Protein AF-A0A8J4WQC8-F1 (afdb_monomer_lite)

Secondary structure (DSSP, 8-state):
--GGGT------TTHHHHHHHHHHHHHHHHHSS-EEEEEEEEETTS-SS-TT------S-HHHHHHHHHHHHTSSEEEEEHHHHHHH--------SS--PPPEEEEE-TT----TTSHHHHS-SS-EEEEE-TTS-HHHHHHHHTTTEEEEE--SSSS--HHHHHHHHHTTT--EEEE--THHHHHHHHHTT--SEEEEEEESS-HHHHHHHHTTTTT--TTHHHHHHHHHHTT--EEEE--TTTT--EEEEEEGGG--HHHHHHIIIIIBS--EEEEEHHHHHHTT--BSSSS---TT---BBPPEEETT-SSS-SHHHHHHHHHHHH-TT--GGGEEEEEEEEEEEEPTTGGGT--SHHHHHHHHHHHTTS-SBEEEEEBB-TTSSBPPHHHHHHHHHHTT--EEEHHHHHHHHHHHS--EEEEEEEEEEETTEEEEEEEEEETTT---EEEEEES---TTSEEEEEEEEP-IIIIIS--TTSSHHHHHHHHHHHHHHHS-EEEEEE--GGGGT-HHHHHHHHHHHHTT--HHHHHHHTT--S-----HHHHHHHHHTT--EEEEE-S-THHHHHHHTTT-EEEEEE-------TTTHHHHHTTTHHHHHHHHHHHHHHHHTT--GGG------SSGGGHHHHHHHHHHTS--S-EEEEEEEE--SSTHHHHHHHHHHHHHHHHHHHH-S-EEEEEEEESSHHHHHHHHSSSS--HHHHHHHHHHHHHHHHHHH-

Radius of gyration: 32.87 Å; chains: 1; bounding box: 68×92×93 Å

Organism: NCBI:txid1284355

pLDDT: mean 83.08, std 16.14, range [28.09, 98.69]

InterPro domains:
  IPR000422 3,4-dihydroxy-2-butanone 4-phosphate synthase, RibB [MF_00180] (219-420)
  IPR000422 3,4-dihydroxy-2-butanone 4-phosphate synthase, RibB [PF00926] (225-415)
  IPR000422 3,4-dihydroxy-2-butanone 4-phosphate synthase, RibB [TIGR00506] (225-416)
  IPR000926 GTP cyclohydrolase II, RibA [MF_00179] (421-616)
  IPR000926 GTP cyclohydrolase II, RibA [TIGR00505] (429-614)
  IPR000926 GTP cyclohydrolase II, RibA [cd00641] (422-614)
  IPR002180 Lumazine/riboflavin synthase [PF00885] (612-733)
  IPR002734 Bacterial bifunctional deaminase-reductase, C-terminal [PF01872] (34-193)
  IPR004794 Riboflavin biosynthesis protein RibD [TIGR00326] (1-193)
  IPR011549 Riboflavin-specific deaminase, C-terminal [TIGR00227] (33-195)
  IPR016299 Riboflavin biosynthesis protein RibBA [MF_01283] (220-612)
  IPR017945 DHBP synthase RibB-like alpha/beta domain superfamily [SSF55821] (220-419)
  IPR024072 Dihydrofolate reductase-like domain superfamily [G3DSA:3.40.430.10] (23-212)
  IPR024072 Dihydrofolate reductase-like domain superfamily [SSF53597] (31-194)
  IPR032677 GTP cyclohydrolase II [PF00925] (425-589)
  IPR034964 Lumazine synthase [MF_00178] (591-736)
  IPR034964 Lumazine synthase [TIGR00114] (612-732)
  IPR034964 Lumazine synthase [cd09209] (613-730)
  IPR036144 GTP cyclohydrolase II superfamily [G3DSA:3.40.50.10990] (423-593)
  IPR036144 GTP cyclohydrolase II superfamily [SSF142695] (421-593)

Structure (mmCIF, N/CA/C/O backbone):
data_AF-A0A8J4WQC8-F1
#
_entry.id   AF-A0A8J4WQC8-F1
#
loop_
_atom_site.group_PDB
_atom_site.id
_atom_site.type_symbol
_atom_site.label_atom_id
_atom_site.label_alt_id
_atom_site.label_comp_id
_atom_site.label_asym_id
_atom_site.label_entity_id
_atom_site.label_seq_id
_atom_site.pdbx_PDB_ins_code
_atom_site.Cartn_x
_atom_site.Cartn_y
_atom_site.Cartn_z
_atom_site.occupancy
_atom_site.B_iso_or_equiv
_atom_site.auth_seq_id
_atom_site.auth_comp_id
_atom_site.auth_asym_id
_atom_site.auth_atom_id
_atom_site.pdbx_PDB_model_num
ATOM 1 N N . MET A 1 1 ? -36.197 19.984 -18.677 1.00 69.62 1 MET A N 1
ATOM 2 C CA . MET A 1 1 ? -35.802 20.452 -20.021 1.00 69.62 1 MET A CA 1
ATOM 3 C C . MET A 1 1 ? -35.154 19.348 -20.857 1.00 69.62 1 MET A C 1
ATOM 5 O O . MET A 1 1 ? -35.829 18.855 -21.741 1.00 69.62 1 MET A O 1
ATOM 9 N N . LEU A 1 2 ? -33.931 18.877 -20.563 1.00 80.12 2 LEU A N 1
ATOM 10 C CA . LEU A 1 2 ? -33.253 17.843 -21.381 1.00 80.12 2 LEU A CA 1
ATOM 11 C C . LEU A 1 2 ? -33.967 16.475 -21.380 1.00 80.12 2 LEU A C 1
ATOM 13 O O . LEU A 1 2 ? -34.277 15.945 -22.441 1.00 80.12 2 LEU A O 1
ATOM 17 N N . ARG A 1 3 ? -34.359 15.968 -20.202 1.00 85.38 3 ARG A N 1
ATOM 18 C CA . ARG A 1 3 ? -35.150 14.722 -20.086 1.00 85.38 3 ARG A CA 1
ATOM 19 C C . ARG A 1 3 ? -36.501 14.776 -20.811 1.00 85.38 3 ARG A C 1
ATOM 21 O O . ARG A 1 3 ? -36.996 13.760 -21.273 1.00 85.38 3 ARG A O 1
ATOM 28 N N . GLN A 1 4 ? -37.095 15.965 -20.934 1.00 84.62 4 GLN A N 1
ATOM 29 C CA . GLN A 1 4 ? -38.368 16.159 -21.647 1.00 84.62 4 GLN A CA 1
ATOM 30 C C . GLN A 1 4 ? -38.207 16.106 -23.173 1.00 84.62 4 GLN A C 1
ATOM 32 O O . GLN A 1 4 ? -39.202 15.979 -23.872 1.00 84.62 4 GLN A O 1
ATOM 37 N N . GLN A 1 5 ? -36.976 16.187 -23.682 1.00 90.62 5 GLN A N 1
ATOM 38 C CA . GLN A 1 5 ? -36.645 16.027 -25.100 1.00 90.62 5 GLN A CA 1
ATOM 39 C C . GLN A 1 5 ? -36.151 14.602 -25.417 1.00 90.62 5 GLN A C 1
ATOM 41 O O . GLN A 1 5 ? -35.536 14.383 -26.453 1.00 90.62 5 GLN A O 1
ATOM 46 N N . GLY A 1 6 ? -36.378 13.635 -24.516 1.00 83.69 6 GLY A N 1
ATOM 47 C CA . GLY A 1 6 ? -35.961 12.240 -24.701 1.00 83.69 6 GLY A CA 1
ATOM 48 C C . GLY A 1 6 ? -34.459 11.992 -24.530 1.00 83.69 6 GLY A C 1
ATOM 49 O O . GLY A 1 6 ? -33.991 10.904 -24.841 1.00 83.69 6 GLY A O 1
ATOM 50 N N . ILE A 1 7 ? -33.704 12.979 -24.035 1.00 87.88 7 ILE A N 1
ATOM 51 C CA . ILE A 1 7 ? -32.272 12.835 -23.759 1.00 87.88 7 ILE A CA 1
ATOM 52 C C . ILE A 1 7 ? -32.102 12.190 -22.383 1.00 87.88 7 ILE A C 1
ATOM 54 O O . ILE A 1 7 ? -32.608 12.707 -21.379 1.00 87.88 7 ILE A O 1
ATOM 58 N N . GLU A 1 8 ? -31.378 11.074 -22.335 1.00 82.88 8 GLU A N 1
ATOM 59 C CA . GLU A 1 8 ? -30.966 10.442 -21.086 1.00 82.88 8 GLU A CA 1
ATOM 60 C C . GLU A 1 8 ? -29.977 11.360 -20.355 1.00 82.88 8 GLU A C 1
ATOM 62 O O . GLU A 1 8 ? -28.983 11.811 -20.920 1.00 82.88 8 GLU A O 1
ATOM 67 N N . VAL A 1 9 ? -30.293 11.712 -19.107 1.00 84.94 9 VAL A N 1
ATOM 68 C CA . VAL A 1 9 ? -29.473 12.625 -18.302 1.00 84.94 9 VAL A CA 1
ATOM 69 C C . VAL A 1 9 ? -29.172 11.977 -16.970 1.00 84.94 9 VAL A C 1
ATOM 71 O O . VAL A 1 9 ? -30.062 11.844 -16.118 1.00 84.94 9 VAL A O 1
ATOM 74 N N . GLU A 1 10 ? -27.899 11.672 -16.780 1.00 83.38 10 GLU A N 1
ATOM 75 C CA . GLU A 1 10 ? -27.325 11.328 -15.492 1.00 83.38 10 GLU A CA 1
ATOM 76 C C . GLU A 1 10 ? -27.044 12.608 -14.692 1.00 83.38 10 GLU A C 1
ATOM 78 O O . GLU A 1 10 ? -26.508 13.591 -15.206 1.00 83.38 10 GLU A O 1
ATOM 83 N N . VAL A 1 11 ? -27.464 12.632 -13.426 1.00 81.62 11 VAL A N 1
ATOM 84 C CA . VAL A 1 11 ? -27.278 13.778 -12.525 1.00 81.62 11 VAL A CA 1
ATOM 85 C C . VAL A 1 11 ? -26.510 13.325 -11.295 1.00 81.62 11 VAL A C 1
ATOM 87 O O . VAL A 1 11 ? -26.722 12.223 -10.803 1.00 81.62 11 VAL A O 1
ATOM 90 N N . GLY A 1 12 ? -25.642 14.186 -10.770 1.00 70.88 12 GLY A N 1
ATOM 91 C CA . GLY A 1 12 ? -24.802 13.836 -9.622 1.00 70.88 12 GLY A CA 1
ATOM 92 C C . GLY A 1 12 ? -23.463 13.188 -9.986 1.00 70.88 12 GLY A C 1
ATOM 93 O O . GLY A 1 12 ? -22.725 12.802 -9.082 1.00 70.88 12 GLY A O 1
ATOM 94 N N . VAL A 1 13 ? -23.101 13.147 -11.271 1.00 76.06 13 VAL A N 1
ATOM 95 C CA . VAL A 1 13 ? -21.730 12.843 -11.703 1.00 76.06 13 VAL A CA 1
ATOM 96 C C . VAL A 1 13 ? -20.770 13.817 -11.013 1.00 76.06 13 VAL A C 1
ATOM 98 O O . VAL A 1 13 ? -20.954 15.034 -11.086 1.00 76.06 13 VAL A O 1
ATOM 101 N N . LEU A 1 14 ? -19.777 13.282 -10.295 1.00 74.62 14 LEU A N 1
ATOM 102 C CA . LEU A 1 14 ? -18.810 14.051 -9.499 1.00 74.62 14 LEU A CA 1
ATOM 103 C C . LEU A 1 14 ? -19.452 15.020 -8.483 1.00 74.62 14 LEU A C 1
ATOM 105 O O . LEU A 1 14 ? -18.859 16.051 -8.167 1.00 74.62 14 LEU A O 1
ATOM 109 N N . ARG A 1 15 ? -20.645 14.712 -7.950 1.00 73.25 15 ARG A N 1
ATOM 110 C CA . ARG A 1 15 ? -21.420 15.616 -7.074 1.00 73.25 15 ARG A CA 1
ATOM 111 C C . ARG A 1 15 ? -20.604 16.223 -5.936 1.00 73.25 15 ARG A C 1
ATOM 113 O O . ARG A 1 15 ? -20.645 17.436 -5.750 1.00 73.25 15 ARG A O 1
ATOM 120 N N . GLU A 1 16 ? -19.851 15.404 -5.208 1.00 67.19 16 GLU A N 1
ATOM 121 C CA . GLU A 1 16 ? -19.040 15.866 -4.076 1.00 67.19 16 GLU A CA 1
ATOM 122 C C . GLU A 1 16 ? -17.882 16.763 -4.524 1.00 67.19 16 GLU A C 1
ATOM 124 O O . GLU A 1 16 ? -17.635 17.813 -3.930 1.00 67.19 16 GLU A O 1
ATOM 129 N N . ARG A 1 17 ? -17.224 16.429 -5.640 1.00 69.75 17 ARG A N 1
ATOM 130 C CA . ARG A 1 17 ? -16.170 17.267 -6.229 1.00 69.75 17 ARG A CA 1
ATOM 131 C C . ARG A 1 17 ? -16.733 18.596 -6.731 1.00 69.75 17 ARG A C 1
ATOM 133 O O . ARG A 1 17 ? -16.150 19.643 -6.464 1.00 69.75 17 ARG A O 1
ATOM 140 N N . GLY A 1 18 ? -17.884 18.566 -7.401 1.00 74.00 18 GLY A N 1
ATOM 141 C CA . GLY A 1 18 ? -18.602 19.757 -7.846 1.00 74.00 18 GLY A CA 1
ATOM 142 C C . GLY A 1 18 ? -19.037 20.635 -6.673 1.00 74.00 18 GLY A C 1
ATOM 143 O O . GLY A 1 18 ? -18.875 21.853 -6.733 1.00 74.00 18 GLY A O 1
ATOM 144 N N . ARG A 1 19 ? -19.517 20.035 -5.578 1.00 73.62 19 ARG A N 1
ATOM 145 C CA . ARG A 1 19 ? -19.865 20.753 -4.347 1.00 73.62 19 ARG A CA 1
ATOM 146 C C . ARG A 1 19 ? -18.641 21.425 -3.728 1.00 73.62 19 ARG A C 1
ATOM 148 O O . ARG A 1 19 ? -18.706 22.621 -3.474 1.00 73.62 19 ARG A O 1
ATOM 155 N N . ARG A 1 20 ? -17.526 20.704 -3.561 1.00 68.06 20 ARG A N 1
ATOM 156 C CA . ARG A 1 20 ? -16.271 21.246 -3.004 1.00 68.06 20 ARG A CA 1
ATOM 157 C C . ARG A 1 20 ? -15.674 22.361 -3.862 1.00 68.06 20 ARG A C 1
ATOM 159 O O . ARG A 1 20 ? -15.282 23.395 -3.336 1.00 68.06 20 ARG A O 1
ATOM 166 N N . MET A 1 21 ? -15.645 22.194 -5.187 1.00 74.50 21 MET A N 1
ATOM 167 C CA . MET A 1 21 ? -15.150 23.234 -6.102 1.00 74.50 21 MET A CA 1
ATOM 168 C C . MET A 1 21 ? -15.959 24.530 -6.000 1.00 74.50 21 MET A C 1
ATOM 170 O O . MET A 1 21 ? -15.397 25.616 -6.106 1.00 74.50 21 MET A O 1
ATOM 174 N N . ASN A 1 22 ? -17.268 24.411 -5.775 1.00 80.50 22 ASN A N 1
ATOM 175 C CA . ASN A 1 22 ? -18.167 25.553 -5.689 1.00 80.50 22 ASN A CA 1
ATOM 176 C C . ASN A 1 22 ? -18.419 26.021 -4.253 1.00 80.50 22 ASN A C 1
ATOM 178 O O . ASN A 1 22 ? -19.149 26.983 -4.072 1.00 80.50 22 ASN A O 1
ATOM 182 N N . GLU A 1 23 ? -17.842 25.400 -3.225 1.00 82.25 23 GLU A N 1
ATOM 183 C CA . GLU A 1 23 ? -18.213 25.654 -1.828 1.00 82.25 23 GLU A CA 1
ATOM 184 C C . GLU A 1 23 ? -17.957 27.103 -1.402 1.00 82.25 23 GLU A C 1
ATOM 186 O O . GLU A 1 23 ? -18.832 27.746 -0.822 1.00 82.25 23 GLU A O 1
ATOM 191 N N . LYS A 1 24 ? -16.799 27.654 -1.782 1.00 86.12 24 LYS A N 1
ATOM 192 C CA . LYS A 1 24 ? -16.449 29.060 -1.534 1.00 86.12 24 LYS A CA 1
ATOM 193 C C . LYS A 1 24 ? -17.420 30.012 -2.228 1.00 86.12 24 LYS A C 1
ATOM 195 O O . LYS A 1 24 ? -17.920 30.953 -1.618 1.00 86.12 24 LYS A O 1
ATOM 200 N N . PHE A 1 25 ? -17.713 29.725 -3.496 1.00 87.12 25 PHE A N 1
ATOM 201 C CA . PHE A 1 25 ? -18.638 30.507 -4.310 1.00 87.12 25 PHE A CA 1
ATOM 202 C C . PHE A 1 25 ? -20.068 30.442 -3.762 1.00 87.12 25 PHE A C 1
ATOM 204 O O . PHE A 1 25 ? -20.710 31.473 -3.600 1.00 87.12 25 PHE A O 1
ATOM 211 N N . ILE A 1 26 ? -20.549 29.246 -3.417 1.00 84.75 26 ILE A N 1
ATOM 212 C CA . ILE A 1 26 ? -21.877 29.013 -2.847 1.00 84.75 26 ILE A CA 1
ATOM 213 C C . ILE A 1 26 ? -21.989 29.719 -1.500 1.00 84.75 26 ILE A C 1
ATOM 215 O O . ILE A 1 26 ? -22.970 30.420 -1.275 1.00 84.75 26 ILE A O 1
ATOM 2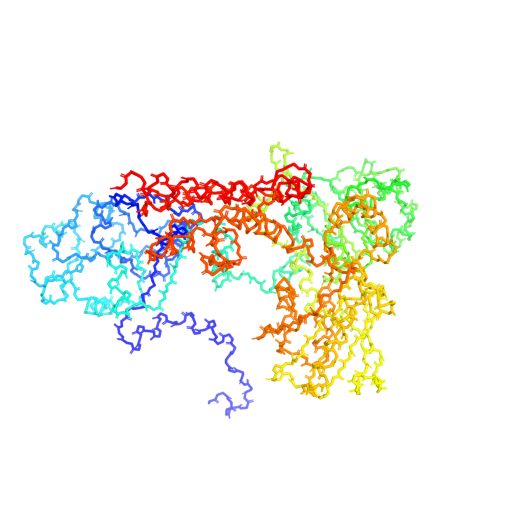19 N N . LYS A 1 27 ? -20.993 29.590 -0.615 1.00 85.25 27 LYS A N 1
ATOM 220 C CA . LYS A 1 27 ? -20.978 30.297 0.671 1.00 85.25 27 LYS A CA 1
ATOM 221 C C . LYS A 1 27 ? -21.109 31.804 0.462 1.00 85.25 27 LYS A C 1
ATOM 223 O O . LYS A 1 27 ? -22.016 32.413 1.021 1.00 85.25 27 LYS A O 1
ATOM 228 N N . TYR A 1 28 ? -20.267 32.375 -0.394 1.00 90.50 28 TYR A N 1
ATOM 229 C CA . TYR A 1 28 ? -20.286 33.803 -0.680 1.00 90.50 28 TYR A CA 1
ATOM 230 C C . TYR A 1 28 ? -21.614 34.264 -1.291 1.00 90.50 28 TYR A C 1
ATOM 232 O O . TYR A 1 28 ? -22.237 35.181 -0.764 1.00 90.50 28 TYR A O 1
ATOM 240 N N . ILE A 1 29 ? -22.109 33.600 -2.340 1.00 90.69 29 ILE A N 1
ATOM 241 C CA . ILE A 1 29 ? -23.330 34.036 -3.032 1.00 90.69 29 ILE A CA 1
ATOM 242 C C . ILE A 1 29 ? -24.597 33.845 -2.186 1.00 90.69 29 ILE A C 1
ATOM 244 O O . ILE A 1 29 ? -25.582 34.548 -2.389 1.00 90.69 29 ILE A O 1
ATOM 248 N N . THR A 1 30 ? -24.589 32.899 -1.238 1.00 84.94 30 THR A N 1
ATOM 249 C CA . THR A 1 30 ? -25.749 32.625 -0.373 1.00 84.94 30 THR A CA 1
ATOM 250 C C . THR A 1 30 ? -25.768 33.464 0.897 1.00 84.94 30 THR A C 1
ATOM 252 O O . THR A 1 30 ? -26.855 33.765 1.384 1.00 84.94 30 THR A O 1
ATOM 255 N N . THR A 1 31 ? -24.609 33.842 1.449 1.00 87.62 31 THR A N 1
ATOM 256 C CA . THR A 1 31 ? -24.551 34.568 2.730 1.00 87.62 31 THR A CA 1
ATOM 257 C C . THR A 1 31 ? -23.960 35.969 2.638 1.00 87.62 31 THR A C 1
ATOM 259 O O . THR A 1 31 ? -24.003 36.687 3.629 1.00 87.62 31 THR A O 1
ATOM 262 N N . GLY A 1 32 ? -23.361 36.353 1.507 1.00 88.62 32 GLY A N 1
ATOM 263 C CA . GLY A 1 32 ? -22.600 37.600 1.370 1.00 88.62 32 GLY A CA 1
ATOM 264 C C . GLY A 1 32 ? -21.317 37.642 2.209 1.00 88.62 32 GLY A C 1
ATOM 265 O O . GLY A 1 32 ? -20.717 38.700 2.350 1.00 88.62 32 GLY A O 1
ATOM 266 N N . LEU A 1 33 ? -20.892 36.507 2.780 1.00 92.00 33 LEU A N 1
ATOM 267 C CA . LEU A 1 33 ? -19.713 36.410 3.645 1.00 92.00 33 LEU A CA 1
ATOM 268 C C . LEU A 1 33 ? -18.635 35.559 2.966 1.00 92.00 33 LEU A C 1
ATOM 270 O O . LEU A 1 33 ? -18.979 34.541 2.357 1.00 92.00 33 LEU A O 1
ATOM 274 N N . PRO A 1 34 ? -17.344 35.903 3.108 1.00 93.81 34 PRO A N 1
ATOM 275 C CA . PRO A 1 34 ? -16.259 35.063 2.630 1.00 93.81 34 PRO A CA 1
ATOM 276 C C . PRO A 1 34 ? -16.287 33.673 3.266 1.00 93.81 34 PRO A C 1
ATOM 278 O O . PRO A 1 34 ? -16.579 33.501 4.452 1.00 93.81 34 PRO A O 1
ATOM 281 N N . PHE A 1 35 ? -15.884 32.677 2.487 1.00 92.62 35 PHE A N 1
ATOM 282 C CA . PHE A 1 35 ? -15.505 31.378 3.021 1.00 92.62 35 PHE A CA 1
ATOM 283 C C . PHE A 1 35 ? -14.153 31.477 3.734 1.00 92.62 35 PHE A C 1
ATOM 285 O O . PHE A 1 35 ? -13.157 31.879 3.126 1.00 92.62 35 PHE A O 1
ATOM 292 N N . VAL A 1 36 ? -14.113 31.106 5.014 1.00 92.62 36 VAL A N 1
ATOM 293 C CA . VAL A 1 36 ? -12.914 31.204 5.856 1.00 92.62 36 VAL A CA 1
ATOM 294 C C . VAL A 1 36 ? -12.263 29.833 5.998 1.00 92.62 36 VAL A C 1
ATOM 296 O O . VAL A 1 36 ? -12.838 28.939 6.619 1.00 92.62 36 VAL A O 1
ATOM 299 N N . THR A 1 37 ? -11.049 29.693 5.472 1.00 90.88 37 THR A N 1
ATOM 300 C CA . THR A 1 37 ? -10.204 28.513 5.690 1.00 90.88 37 THR A CA 1
ATOM 301 C C . THR A 1 37 ? -9.199 28.829 6.786 1.00 90.88 37 THR A C 1
ATOM 303 O O . THR A 1 37 ? -8.321 29.668 6.592 1.00 90.88 37 THR A O 1
ATOM 306 N N . LEU A 1 38 ? -9.306 28.171 7.936 1.00 87.44 38 LEU A N 1
ATOM 307 C CA . LEU A 1 38 ? -8.339 28.300 9.022 1.00 87.44 38 LEU A CA 1
ATOM 308 C C . LEU A 1 38 ? -7.118 27.424 8.748 1.00 87.44 38 LEU A C 1
ATOM 310 O O . LEU A 1 38 ? -7.257 26.210 8.659 1.00 87.44 38 LEU A O 1
ATOM 314 N N . LYS A 1 39 ? -5.923 28.018 8.673 1.00 87.19 39 LYS A N 1
ATOM 315 C CA . LYS A 1 39 ? -4.656 27.282 8.672 1.00 87.19 39 LYS A CA 1
ATOM 316 C C . LYS A 1 39 ? -3.950 27.481 10.004 1.00 87.19 39 LYS A C 1
ATOM 318 O O . LYS A 1 39 ? -3.606 28.598 10.382 1.00 87.19 39 LYS A O 1
ATOM 323 N N . THR A 1 40 ? -3.647 26.382 10.679 1.00 80.75 40 THR A N 1
ATOM 324 C CA . THR A 1 40 ? -2.831 26.382 11.897 1.00 80.75 40 THR A CA 1
ATOM 325 C C . THR A 1 40 ? -1.685 25.385 11.765 1.00 80.75 40 THR A C 1
ATOM 327 O O . THR A 1 40 ? -1.774 24.433 10.995 1.00 80.75 40 THR A O 1
ATOM 330 N N . ALA A 1 41 ? -0.568 25.658 12.435 1.00 74.25 41 ALA A N 1
ATOM 331 C CA . ALA A 1 41 ? 0.513 24.697 12.598 1.00 74.25 41 ALA A CA 1
ATOM 332 C C . ALA A 1 41 ? 0.725 24.473 14.091 1.00 74.25 41 ALA A C 1
ATOM 334 O O . ALA A 1 41 ? 0.877 25.451 14.823 1.00 74.25 41 ALA A O 1
ATOM 335 N N . SER A 1 42 ? 0.719 23.220 14.535 1.00 72.19 42 SER A N 1
ATOM 336 C CA . SER A 1 42 ? 0.877 22.871 15.947 1.00 72.19 42 SER A CA 1
ATOM 337 C C . SER A 1 42 ? 1.932 21.793 16.145 1.00 72.19 42 SER A C 1
ATOM 339 O O . SER A 1 42 ? 2.110 20.930 15.297 1.00 72.19 42 SER A O 1
ATOM 341 N N . THR A 1 43 ? 2.624 21.803 17.274 1.00 63.81 43 THR A N 1
ATOM 342 C CA . THR A 1 43 ? 3.386 20.654 17.776 1.00 63.81 43 THR A CA 1
ATOM 343 C C . THR A 1 43 ? 2.455 19.478 18.094 1.00 63.81 43 THR A C 1
ATOM 345 O O . THR A 1 43 ? 1.240 19.658 18.204 1.00 63.81 43 THR A O 1
ATOM 348 N N . LEU A 1 44 ? 3.021 18.280 18.275 1.00 53.19 44 LEU A N 1
ATOM 349 C CA . LEU A 1 44 ? 2.290 17.061 18.663 1.00 53.19 44 LEU A CA 1
ATOM 350 C C . LEU A 1 44 ? 1.419 17.221 19.922 1.00 53.19 44 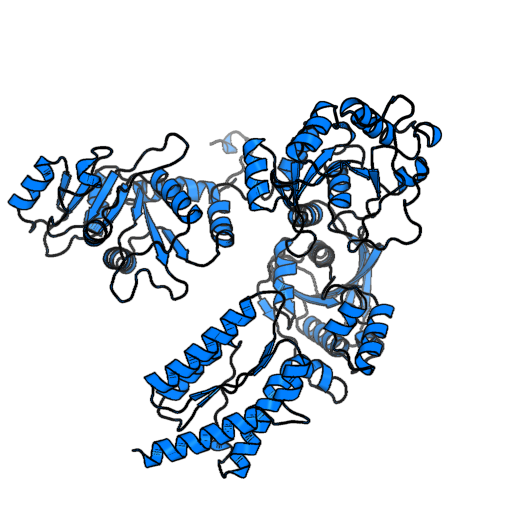LEU A C 1
ATOM 352 O O . LEU A 1 44 ? 0.386 16.576 20.048 1.00 53.19 44 LEU A O 1
ATOM 356 N N . ASP A 1 45 ? 1.799 18.101 20.852 1.00 58.31 45 ASP A N 1
ATOM 357 C CA . ASP A 1 45 ? 1.014 18.439 22.048 1.00 58.31 45 ASP A CA 1
ATOM 358 C C . ASP A 1 45 ? -0.008 19.576 21.812 1.00 58.31 45 ASP A C 1
ATOM 360 O O . ASP A 1 45 ? -0.514 20.191 22.759 1.00 58.31 45 ASP A O 1
ATOM 364 N N . GLY A 1 46 ? -0.312 19.876 20.545 1.00 60.06 46 GLY A N 1
ATOM 365 C CA . GLY A 1 46 ? -1.322 20.846 20.121 1.00 60.06 46 GLY A CA 1
ATOM 366 C C . GLY A 1 46 ? -0.933 22.308 20.358 1.00 60.06 46 GLY A C 1
ATOM 367 O O . GLY A 1 46 ? -1.813 23.170 20.427 1.00 60.06 46 GLY A O 1
ATOM 368 N N . LYS A 1 47 ? 0.360 22.623 20.531 1.00 69.62 47 LYS A N 1
ATOM 369 C CA . LYS A 1 47 ? 0.830 23.997 20.781 1.00 69.62 47 LYS A CA 1
ATOM 370 C C . LYS A 1 47 ? 1.280 24.668 19.495 1.00 69.62 47 LYS A C 1
ATOM 372 O O . LYS A 1 47 ? 2.015 24.109 18.699 1.00 69.62 47 LYS A O 1
ATOM 377 N N . ILE A 1 48 ? 0.865 25.913 19.311 1.00 66.75 48 ILE A N 1
ATOM 378 C CA . ILE A 1 48 ? 1.173 26.707 18.110 1.00 66.75 48 ILE A CA 1
ATOM 379 C C . ILE A 1 48 ? 2.322 27.708 18.333 1.00 66.75 48 ILE A C 1
ATOM 381 O O . ILE A 1 48 ? 2.716 28.409 17.408 1.00 66.75 48 ILE A O 1
ATOM 385 N N . ALA A 1 49 ? 2.836 27.801 19.565 1.00 64.56 49 ALA A N 1
ATOM 386 C CA . ALA A 1 49 ? 3.938 28.673 19.980 1.00 64.56 49 ALA A CA 1
ATOM 387 C C .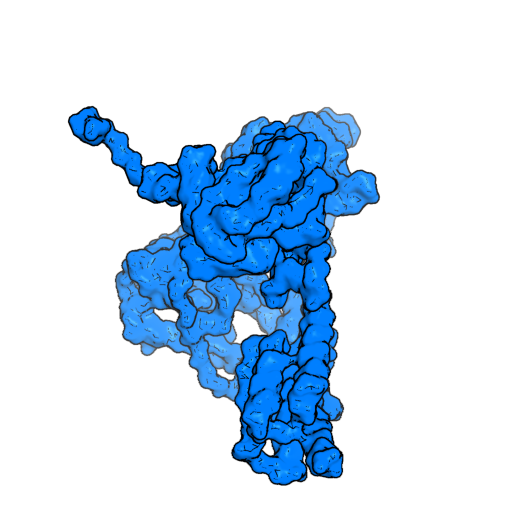 ALA A 1 49 ? 4.654 28.087 21.213 1.00 64.56 49 ALA A C 1
ATOM 389 O O . ALA A 1 49 ? 4.085 27.259 21.933 1.00 64.56 49 ALA A O 1
ATOM 390 N N . THR A 1 50 ? 5.891 28.520 21.480 1.00 61.59 50 THR A N 1
ATOM 391 C CA . THR A 1 50 ? 6.628 28.124 22.694 1.00 61.59 50 THR A CA 1
ATOM 392 C C . THR A 1 50 ? 6.014 28.749 23.955 1.00 61.59 50 THR A C 1
ATOM 394 O O . THR A 1 50 ? 5.245 29.707 23.891 1.00 61.59 50 THR A O 1
ATOM 397 N N . ARG A 1 51 ? 6.400 28.260 25.147 1.00 56.66 51 ARG A N 1
ATOM 398 C CA . ARG A 1 51 ? 5.984 28.861 26.435 1.00 56.66 51 ARG A CA 1
ATOM 399 C C . ARG A 1 51 ? 6.408 30.328 26.599 1.00 56.66 51 ARG A C 1
ATOM 401 O O . ARG A 1 51 ? 5.772 31.037 27.370 1.00 56.66 51 ARG A O 1
ATOM 408 N N . SER A 1 52 ? 7.463 30.764 25.909 1.00 62.25 52 SER A N 1
ATOM 409 C CA . SER A 1 52 ? 7.930 32.157 25.893 1.00 62.25 52 SER A CA 1
ATOM 410 C C . SER A 1 52 ? 7.181 33.040 24.888 1.00 62.25 52 SER A C 1
ATOM 412 O O . SER A 1 52 ? 7.374 34.250 24.903 1.00 62.25 52 SER A O 1
ATOM 414 N N . GLY A 1 53 ? 6.313 32.463 24.046 1.00 55.69 53 GLY A N 1
ATOM 415 C CA . GLY A 1 53 ? 5.601 33.179 22.985 1.00 55.69 53 GLY A CA 1
ATOM 416 C C . GLY A 1 53 ? 6.401 33.343 21.690 1.00 55.69 53 GLY A C 1
ATOM 417 O O . GLY A 1 53 ? 5.906 33.967 20.757 1.00 55.69 53 GLY A O 1
ATOM 418 N N . ASP A 1 54 ? 7.603 32.766 21.606 1.00 57.59 54 ASP A N 1
ATOM 419 C CA . ASP A 1 54 ? 8.432 32.832 20.404 1.00 57.59 54 ASP A CA 1
ATOM 420 C C . ASP A 1 54 ? 7.881 31.905 19.310 1.00 57.59 54 ASP A C 1
ATOM 422 O O . ASP A 1 54 ? 7.609 30.718 19.535 1.00 57.59 54 ASP A O 1
ATOM 426 N N . SER A 1 55 ? 7.767 32.446 18.099 1.00 55.00 55 SER A N 1
ATOM 427 C CA . SER A 1 55 ? 7.425 31.703 16.887 1.00 55.00 55 SER A CA 1
ATOM 428 C C . SER A 1 55 ? 8.706 31.112 16.290 1.00 55.00 55 SER A C 1
ATOM 430 O O . SER A 1 55 ? 9.580 31.828 15.800 1.00 55.00 55 SER A O 1
ATOM 432 N N . LYS A 1 56 ? 8.864 29.787 16.356 1.00 57.75 56 LYS A N 1
ATOM 433 C CA . LYS A 1 56 ? 9.854 29.055 15.550 1.00 57.75 56 LYS A CA 1
ATOM 434 C C . LYS A 1 56 ? 9.115 28.275 14.478 1.00 57.75 56 LYS A C 1
ATOM 436 O O . LYS A 1 56 ? 7.999 27.822 14.709 1.00 57.75 56 LYS A O 1
ATOM 441 N N . TRP A 1 57 ? 9.739 28.088 13.317 1.00 59.16 57 TRP A N 1
ATOM 442 C CA . TRP A 1 57 ? 9.167 27.256 12.262 1.00 59.16 57 TRP A CA 1
ATOM 443 C C . TRP A 1 57 ? 8.968 25.823 12.768 1.00 59.16 57 TRP A C 1
ATOM 445 O O . TRP A 1 57 ? 9.914 25.051 12.856 1.00 59.16 57 TRP A O 1
ATOM 455 N N . ILE A 1 58 ? 7.719 25.491 13.080 1.00 63.88 58 ILE A N 1
ATOM 456 C CA . ILE A 1 58 ? 7.237 24.128 13.346 1.00 63.88 58 ILE A CA 1
ATOM 457 C C . ILE A 1 58 ? 6.761 23.437 12.059 1.00 63.88 58 ILE A C 1
ATOM 459 O O . ILE A 1 58 ? 6.443 22.261 12.055 1.00 63.88 58 ILE A O 1
ATOM 463 N N . SER A 1 59 ? 6.721 24.146 10.931 1.00 65.06 59 SER A N 1
ATOM 464 C CA . SER A 1 59 ? 6.383 23.576 9.622 1.00 65.06 59 SER A CA 1
ATOM 465 C C . SER A 1 59 ? 7.651 23.321 8.802 1.00 65.06 59 SER A C 1
ATOM 467 O O . SER A 1 59 ? 8.467 24.234 8.644 1.00 65.06 59 SER A O 1
ATOM 469 N N . ASN A 1 60 ? 7.799 22.111 8.252 1.00 64.25 60 ASN A N 1
ATOM 470 C CA . ASN A 1 60 ? 8.873 21.753 7.315 1.00 64.25 60 ASN A CA 1
ATOM 471 C C . ASN A 1 60 ? 8.699 22.442 5.941 1.00 64.25 60 ASN A C 1
ATOM 473 O O . ASN A 1 60 ? 7.757 23.203 5.731 1.00 64.25 60 ASN A O 1
ATOM 477 N N . GLU A 1 61 ? 9.630 22.226 5.009 1.00 69.06 61 GLU A N 1
ATOM 478 C CA . GLU A 1 61 ? 9.610 22.879 3.691 1.00 69.06 61 GLU A CA 1
ATOM 479 C C . GLU A 1 61 ? 8.364 22.559 2.868 1.00 69.06 61 GLU A C 1
ATOM 481 O O . GLU A 1 61 ? 7.684 23.484 2.429 1.00 69.06 61 GLU A O 1
ATOM 486 N N . SER A 1 62 ? 7.980 21.287 2.784 1.00 63.75 62 SER A N 1
ATOM 487 C CA . SER A 1 62 ? 6.768 20.851 2.084 1.00 63.75 62 SER A CA 1
ATOM 488 C C . SER A 1 62 ? 5.508 21.515 2.653 1.00 63.75 62 SER A C 1
ATOM 490 O O . SER A 1 62 ? 4.678 22.043 1.915 1.00 63.75 62 SER A O 1
ATOM 492 N N . ALA A 1 63 ? 5.385 21.599 3.982 1.00 67.62 63 ALA A N 1
ATOM 493 C CA . ALA A 1 63 ? 4.294 22.312 4.646 1.00 67.62 63 ALA A CA 1
ATOM 494 C C . ALA A 1 63 ? 4.261 23.812 4.302 1.00 67.62 63 ALA A C 1
ATOM 496 O O . ALA A 1 63 ? 3.187 24.417 4.261 1.00 67.62 63 ALA A O 1
ATOM 497 N N . ARG A 1 64 ? 5.415 24.430 4.032 1.00 74.81 64 ARG A N 1
ATOM 498 C CA . ARG A 1 64 ? 5.488 25.829 3.584 1.00 74.81 64 ARG A CA 1
ATOM 499 C C . ARG A 1 64 ? 5.058 25.981 2.126 1.00 74.81 64 ARG A C 1
ATOM 501 O O . ARG A 1 64 ? 4.340 26.932 1.820 1.00 74.81 64 ARG A O 1
ATOM 508 N N . GLU A 1 65 ? 5.406 25.040 1.251 1.00 72.00 65 GLU A N 1
ATOM 509 C CA . GLU A 1 65 ? 4.910 25.010 -0.135 1.00 72.00 65 GLU A CA 1
ATOM 510 C C . GLU A 1 65 ? 3.380 24.890 -0.188 1.00 72.00 65 GLU A C 1
ATOM 512 O O . GLU A 1 65 ? 2.714 25.613 -0.934 1.00 72.00 65 GLU A O 1
ATOM 517 N N . ILE A 1 66 ? 2.804 24.054 0.682 1.00 72.81 66 ILE A N 1
ATOM 518 C CA . ILE A 1 66 ? 1.351 23.897 0.836 1.00 72.81 66 ILE A CA 1
ATOM 519 C C . ILE A 1 66 ? 0.681 25.220 1.191 1.00 72.81 66 ILE A C 1
ATOM 521 O O . ILE A 1 66 ? -0.340 25.580 0.602 1.00 72.81 66 ILE A O 1
ATOM 525 N N . VAL A 1 67 ? 1.261 25.973 2.128 1.00 80.94 67 VAL A N 1
ATOM 526 C CA . VAL A 1 67 ? 0.740 27.292 2.501 1.00 80.94 67 VAL A CA 1
ATOM 527 C C . VAL A 1 67 ? 0.753 28.234 1.298 1.00 80.94 67 VAL A C 1
ATOM 529 O O . VAL A 1 67 ? -0.237 28.924 1.070 1.00 80.94 67 VAL A O 1
ATOM 532 N N . HIS A 1 68 ? 1.797 28.226 0.465 1.00 83.69 68 HIS A N 1
ATOM 533 C CA . HIS A 1 68 ? 1.814 29.041 -0.754 1.00 83.69 68 HIS A CA 1
ATOM 534 C C . HIS A 1 68 ? 0.726 28.630 -1.761 1.00 83.69 68 HIS A C 1
ATOM 536 O O . HIS A 1 68 ? 0.096 29.503 -2.360 1.00 83.69 68 HIS A O 1
ATOM 542 N N . ALA A 1 69 ? 0.427 27.335 -1.897 1.00 81.19 69 ALA A N 1
ATOM 543 C CA . ALA A 1 69 ? -0.691 26.866 -2.719 1.00 81.19 69 ALA A CA 1
ATOM 544 C C . ALA A 1 69 ? -2.060 27.263 -2.134 1.00 81.19 69 ALA A C 1
ATOM 546 O O . ALA A 1 69 ? -2.975 27.621 -2.877 1.00 81.19 69 ALA A O 1
ATOM 547 N N . LEU A 1 70 ? -2.211 27.240 -0.806 1.00 83.88 70 LEU A N 1
ATOM 548 C CA . LEU A 1 70 ? -3.424 27.705 -0.132 1.00 83.88 70 LEU A CA 1
ATOM 549 C C . LEU A 1 70 ? -3.626 29.209 -0.316 1.00 83.88 70 LEU A C 1
ATOM 551 O O . LEU A 1 70 ? -4.742 29.619 -0.627 1.00 83.88 70 LEU A O 1
ATOM 555 N N . ARG A 1 71 ? -2.570 30.019 -0.194 1.00 88.38 71 ARG A N 1
ATOM 556 C CA . ARG A 1 71 ? -2.618 31.471 -0.440 1.00 88.38 71 ARG A CA 1
ATOM 557 C C . ARG A 1 71 ? -3.097 31.785 -1.852 1.00 88.38 71 ARG A C 1
ATOM 559 O O . ARG A 1 71 ? -3.995 32.599 -2.013 1.00 88.38 71 ARG A O 1
ATOM 566 N N . HIS A 1 72 ? -2.585 31.064 -2.848 1.00 86.00 72 HIS A N 1
ATOM 567 C CA . HIS A 1 72 ? -3.014 31.203 -4.240 1.00 86.00 72 HIS A CA 1
ATOM 568 C C . HIS A 1 72 ? -4.507 30.887 -4.465 1.00 86.00 72 HIS A C 1
ATOM 570 O O . HIS A 1 72 ? -5.134 31.442 -5.361 1.00 86.00 72 HIS A O 1
ATOM 576 N N . ARG A 1 73 ? -5.097 29.995 -3.658 1.00 85.19 73 ARG A N 1
ATOM 577 C CA . ARG A 1 73 ? -6.504 29.562 -3.778 1.00 85.19 73 ARG A CA 1
ATOM 578 C C . ARG A 1 73 ? -7.509 30.474 -3.067 1.00 85.19 73 ARG A C 1
ATOM 580 O O . ARG A 1 73 ? -8.701 30.147 -3.061 1.00 85.19 73 ARG A O 1
ATOM 587 N N . HIS A 1 74 ? -7.058 31.530 -2.400 1.00 90.94 74 HIS A N 1
ATOM 588 C CA . HIS A 1 74 ? -7.919 32.469 -1.680 1.00 90.94 74 HIS A CA 1
ATOM 589 C C . HIS A 1 74 ? -7.729 33.878 -2.231 1.00 90.94 74 HIS A C 1
ATOM 591 O O . HIS A 1 74 ? -6.719 34.173 -2.856 1.00 90.94 74 HIS A O 1
ATOM 597 N N . GLN A 1 75 ? -8.718 34.742 -2.014 1.00 93.25 75 GLN A N 1
ATOM 598 C CA . GLN A 1 75 ? -8.667 36.136 -2.465 1.00 93.25 75 GLN A CA 1
ATOM 599 C C . GLN A 1 75 ? -8.052 37.058 -1.404 1.00 93.25 75 GLN A C 1
ATOM 601 O O . GLN A 1 75 ? -7.483 38.090 -1.753 1.00 93.25 75 GLN A O 1
ATOM 606 N N . GLY A 1 76 ? -8.120 36.670 -0.124 1.00 94.44 76 GLY A N 1
ATOM 607 C CA . GLY A 1 76 ? -7.468 37.367 0.986 1.00 94.44 76 GLY A CA 1
ATOM 608 C C . GLY A 1 76 ? -6.690 36.435 1.922 1.00 94.44 76 GLY A C 1
ATOM 609 O O . GLY A 1 76 ? -7.061 35.274 2.091 1.00 94.44 76 GLY A O 1
ATOM 610 N N . ILE A 1 77 ? -5.638 36.946 2.566 1.00 95.12 77 ILE A N 1
ATOM 611 C CA . ILE A 1 77 ? -4.985 36.317 3.727 1.00 95.12 77 ILE A CA 1
ATOM 612 C C . ILE A 1 77 ? -5.232 37.195 4.942 1.00 95.12 77 ILE A C 1
ATOM 614 O O . ILE A 1 77 ? -4.868 38.368 4.932 1.00 95.12 77 ILE A O 1
ATOM 618 N N . MET A 1 78 ? -5.813 36.625 5.993 1.00 96.19 78 MET A N 1
ATOM 619 C CA . MET A 1 78 ? -6.125 37.329 7.229 1.00 96.19 78 MET A CA 1
ATOM 620 C C . MET A 1 78 ? -5.173 36.932 8.358 1.00 96.19 78 MET A C 1
ATOM 622 O O . MET A 1 78 ? -5.001 35.747 8.643 1.00 96.19 78 MET A O 1
ATOM 626 N N . VAL A 1 79 ? -4.603 37.927 9.039 1.00 95.19 79 VAL A N 1
ATOM 627 C CA . VAL A 1 79 ? -3.753 37.753 10.226 1.00 95.19 79 VAL A CA 1
ATOM 628 C C . VAL A 1 79 ? -4.113 38.751 11.327 1.00 95.19 79 VAL A C 1
ATOM 630 O O . VAL A 1 79 ? -4.700 39.799 11.068 1.00 95.19 79 VAL A O 1
ATOM 633 N N . GLY A 1 80 ? -3.748 38.450 12.573 1.00 94.12 80 GLY A N 1
ATOM 634 C CA . GLY A 1 80 ? -3.810 39.427 13.664 1.00 94.12 80 GLY A CA 1
ATOM 635 C C . GLY A 1 80 ? -2.552 40.295 13.699 1.00 94.12 80 GLY A C 1
ATOM 636 O O . GLY A 1 80 ? -1.468 39.820 13.358 1.00 94.12 80 GLY A O 1
ATOM 637 N N . VAL A 1 81 ? -2.664 41.545 14.159 1.00 93.00 81 VAL A N 1
ATOM 638 C CA . VAL A 1 81 ? -1.507 42.461 14.241 1.00 93.00 81 VAL A CA 1
ATOM 639 C C . VAL A 1 81 ? -0.351 41.926 15.093 1.00 93.00 81 VAL A C 1
ATOM 641 O O . VAL A 1 81 ? 0.804 42.172 14.763 1.00 93.00 81 VAL A O 1
ATOM 644 N N . GLU A 1 82 ? -0.630 41.143 16.139 1.00 89.56 82 GLU A N 1
ATOM 645 C CA . GLU A 1 82 ? 0.418 40.538 16.977 1.00 89.56 82 GLU A CA 1
ATOM 646 C C . GLU A 1 82 ? 1.344 39.629 16.158 1.00 89.56 82 GLU A C 1
ATOM 648 O O . GLU A 1 82 ? 2.559 39.682 16.316 1.00 89.56 82 GLU A O 1
ATOM 653 N N . THR A 1 83 ? 0.789 38.863 15.212 1.00 88.44 83 THR A N 1
ATOM 654 C CA . THR A 1 83 ? 1.574 38.034 14.285 1.00 88.44 83 THR A CA 1
ATOM 655 C C . THR A 1 83 ? 2.454 38.895 13.385 1.00 88.44 83 THR A C 1
ATOM 657 O O . THR A 1 83 ? 3.591 38.534 13.103 1.00 88.44 83 THR A O 1
ATOM 660 N N . VAL A 1 84 ? 1.968 40.061 12.952 1.00 91.31 84 VAL A N 1
ATOM 661 C CA . VAL A 1 84 ? 2.765 40.970 12.117 1.00 91.31 84 VAL A CA 1
ATOM 662 C C . VAL A 1 84 ? 3.918 41.588 12.902 1.00 91.31 84 VAL A C 1
ATOM 664 O O . VAL A 1 84 ? 5.023 41.699 12.376 1.00 91.31 84 VAL A O 1
ATOM 667 N N . ILE A 1 85 ? 3.671 41.968 14.156 1.00 89.94 85 ILE A N 1
ATOM 668 C CA . ILE A 1 85 ? 4.688 42.541 15.044 1.00 89.94 85 ILE A CA 1
ATOM 669 C C . ILE A 1 85 ? 5.754 41.496 15.393 1.00 89.94 85 ILE A C 1
ATOM 671 O O . ILE A 1 85 ? 6.938 41.825 15.378 1.00 89.94 85 ILE A O 1
ATOM 675 N N . ALA A 1 86 ? 5.346 40.256 15.675 1.00 83.88 86 ALA A N 1
ATOM 676 C CA . ALA A 1 86 ? 6.257 39.177 16.044 1.00 83.88 86 ALA A CA 1
ATOM 677 C C . ALA A 1 86 ? 7.075 38.653 14.850 1.00 83.88 86 ALA A C 1
ATOM 679 O O . ALA A 1 86 ? 8.298 38.560 14.936 1.00 83.88 86 ALA A O 1
ATOM 680 N N . ASP A 1 87 ? 6.414 38.360 13.725 1.00 83.00 87 ASP A N 1
ATOM 681 C CA . ASP A 1 87 ? 7.009 37.552 12.650 1.00 83.00 87 ASP A CA 1
ATOM 682 C C . ASP A 1 87 ? 7.365 38.362 11.392 1.00 83.00 87 ASP A C 1
ATOM 684 O O . ASP A 1 87 ? 8.058 37.862 10.503 1.00 83.00 87 ASP A O 1
ATOM 688 N N . ASN A 1 88 ? 6.889 39.611 11.289 1.00 90.12 88 ASN A N 1
ATOM 689 C CA . ASN A 1 88 ? 7.063 40.505 10.137 1.00 90.12 88 ASN A CA 1
ATOM 690 C C . ASN A 1 88 ? 6.920 39.796 8.763 1.00 90.12 88 ASN A C 1
ATOM 692 O O . ASN A 1 88 ? 7.856 39.814 7.949 1.00 90.12 88 ASN A O 1
ATOM 696 N N . PRO A 1 89 ? 5.778 39.128 8.495 1.00 89.81 89 PRO A N 1
ATOM 697 C CA . PRO A 1 89 ? 5.612 38.297 7.312 1.00 89.81 89 PRO A CA 1
ATOM 698 C C . PRO A 1 89 ? 5.343 39.124 6.046 1.00 89.81 89 PRO A C 1
ATOM 700 O O . PRO A 1 89 ? 4.817 40.232 6.094 1.00 89.81 89 PRO A O 1
ATOM 703 N N . GLU A 1 90 ? 5.654 38.544 4.884 1.00 89.00 90 GLU A N 1
ATOM 704 C CA . GLU A 1 90 ? 5.322 39.126 3.569 1.00 89.00 90 GLU A CA 1
ATOM 705 C C . GLU A 1 90 ? 3.909 38.764 3.097 1.00 89.00 90 GLU A C 1
ATOM 707 O O . GLU A 1 90 ? 3.329 39.495 2.305 1.00 89.00 90 GLU A O 1
ATOM 712 N N . LEU A 1 91 ? 3.354 37.635 3.558 1.00 89.25 91 LEU A N 1
ATOM 713 C CA . LEU A 1 91 ? 2.022 37.137 3.175 1.00 89.25 91 LEU A CA 1
ATOM 714 C C . LEU A 1 91 ? 1.774 37.135 1.652 1.00 89.25 91 LEU A C 1
ATOM 716 O O . LEU A 1 91 ? 0.733 37.571 1.176 1.00 89.25 91 LEU A O 1
ATOM 720 N N . THR A 1 92 ? 2.747 36.640 0.886 1.00 87.31 92 THR A N 1
ATOM 721 C CA . THR A 1 92 ? 2.664 36.471 -0.574 1.00 87.31 92 THR A CA 1
ATOM 722 C C . THR A 1 92 ? 2.659 35.001 -0.986 1.00 87.31 92 THR A C 1
ATOM 724 O O . THR A 1 92 ? 3.022 34.091 -0.220 1.00 87.31 92 THR A O 1
ATOM 727 N N . THR A 1 93 ? 2.247 34.774 -2.229 1.00 84.06 93 THR A N 1
ATOM 728 C CA . THR A 1 93 ? 2.378 33.501 -2.938 1.00 84.06 93 THR A CA 1
ATOM 729 C C . THR A 1 93 ? 3.784 33.413 -3.544 1.00 84.06 93 THR A C 1
ATOM 731 O O . THR A 1 93 ? 4.203 34.322 -4.252 1.00 84.06 93 THR A O 1
ATOM 734 N N . ARG A 1 94 ? 4.523 32.326 -3.274 1.00 78.94 94 ARG A N 1
ATOM 735 C CA . ARG A 1 94 ? 5.875 32.070 -3.809 1.00 78.94 94 ARG A CA 1
ATOM 736 C C . ARG A 1 94 ? 5.906 30.714 -4.515 1.00 78.94 94 ARG A C 1
ATOM 738 O O . ARG A 1 94 ? 6.580 29.789 -4.077 1.00 78.94 94 ARG A O 1
ATOM 745 N N . LEU A 1 95 ? 5.068 30.571 -5.538 1.00 69.44 95 LEU A N 1
ATOM 746 C CA . LEU A 1 95 ? 4.973 29.349 -6.337 1.00 69.44 95 LEU A CA 1
ATOM 747 C C . LEU A 1 95 ? 5.939 29.424 -7.526 1.00 69.44 95 LEU A C 1
ATOM 749 O O . LEU A 1 95 ? 6.231 30.509 -8.017 1.00 69.44 95 LEU A O 1
ATOM 753 N N . GLN A 1 96 ? 6.412 28.268 -8.002 1.00 55.34 96 GLN A N 1
ATOM 754 C CA . GLN A 1 96 ? 7.280 28.166 -9.189 1.00 55.34 96 GLN A CA 1
ATOM 755 C C . GLN A 1 96 ? 6.555 28.506 -10.510 1.00 55.34 96 GLN A C 1
ATOM 757 O O . GLN A 1 96 ? 7.196 28.667 -11.543 1.00 55.34 96 GLN A O 1
ATOM 762 N N . VAL A 1 97 ? 5.225 28.629 -10.475 1.00 53.25 97 VAL A N 1
ATOM 763 C CA . VAL A 1 97 ? 4.353 29.062 -11.581 1.00 53.25 97 VAL A CA 1
ATOM 764 C C . VAL A 1 97 ? 3.784 30.442 -11.239 1.00 53.25 97 VAL A C 1
ATOM 766 O O . VAL A 1 97 ? 3.613 30.728 -10.053 1.00 53.25 97 VAL A O 1
ATOM 769 N N . GLU A 1 98 ? 3.459 31.275 -12.238 1.00 56.34 98 GLU A N 1
ATOM 770 C CA . GLU A 1 98 ? 2.814 32.582 -12.018 1.00 56.34 98 GLU A CA 1
ATOM 771 C C . GLU A 1 98 ? 1.579 32.430 -11.111 1.00 56.34 98 GLU A C 1
ATOM 773 O O . GLU A 1 98 ? 0.546 31.885 -11.499 1.00 56.34 98 GLU A O 1
ATOM 778 N N . GLY A 1 99 ? 1.711 32.868 -9.858 1.00 61.34 99 GLY A N 1
ATOM 779 C CA . GLY A 1 99 ? 0.686 32.747 -8.832 1.00 61.34 99 GLY A CA 1
ATOM 780 C C . GLY A 1 99 ? 0.202 34.121 -8.400 1.00 61.34 99 GLY A C 1
ATOM 781 O O . GLY A 1 99 ? 1.001 34.992 -8.066 1.00 61.34 99 GLY A O 1
ATOM 782 N N . ILE A 1 100 ? -1.116 34.310 -8.351 1.00 75.25 100 ILE A N 1
ATOM 783 C CA . ILE A 1 100 ? -1.712 35.540 -7.820 1.00 75.25 100 ILE A CA 1
ATOM 784 C C . ILE A 1 100 ? -1.479 35.580 -6.303 1.00 75.25 100 ILE A C 1
ATOM 786 O O . ILE A 1 100 ? -1.753 34.603 -5.595 1.00 75.25 100 ILE A O 1
ATOM 790 N N . SER A 1 101 ? -0.937 36.695 -5.811 1.00 85.62 101 SER A N 1
ATOM 791 C CA . SER A 1 101 ? -0.860 36.966 -4.376 1.00 85.62 101 SER A CA 1
ATOM 792 C C . SER A 1 101 ? -2.174 37.612 -3.911 1.00 85.62 101 SER A C 1
ATOM 794 O O . SER A 1 101 ? -2.628 38.568 -4.539 1.00 85.62 101 SER A O 1
ATOM 796 N N . PRO A 1 102 ? -2.809 37.089 -2.853 1.00 90.75 102 PRO A N 1
ATOM 797 C CA . PRO A 1 102 ? -4.074 37.613 -2.340 1.00 90.75 102 PRO A CA 1
ATOM 798 C C . PRO A 1 102 ? -3.903 38.938 -1.587 1.00 90.75 102 PRO A C 1
ATOM 800 O O . PRO A 1 102 ? -2.802 39.293 -1.162 1.00 90.75 102 PRO A O 1
ATOM 803 N N . VAL A 1 103 ? -5.017 39.640 -1.369 1.00 94.56 103 VAL A N 1
ATOM 804 C CA . VAL A 1 103 ? -5.064 40.851 -0.536 1.00 94.56 103 VAL A CA 1
ATOM 805 C C . VAL A 1 103 ? -4.657 40.510 0.898 1.00 94.56 103 VAL A C 1
ATOM 807 O O . VAL A 1 103 ? -5.105 39.512 1.466 1.00 94.56 103 VAL A O 1
ATOM 810 N N . ARG A 1 104 ? -3.816 41.341 1.511 1.00 95.81 104 ARG A N 1
ATOM 811 C CA . ARG A 1 104 ? -3.364 41.147 2.892 1.00 95.81 104 ARG A CA 1
ATOM 812 C C . ARG A 1 104 ? -4.324 41.851 3.833 1.00 95.81 104 ARG A C 1
ATOM 814 O O . ARG A 1 104 ? -4.572 43.038 3.674 1.00 95.81 104 ARG A O 1
ATOM 821 N N . ILE A 1 105 ? -4.852 41.139 4.816 1.00 97.31 105 ILE A N 1
ATOM 822 C CA . ILE A 1 105 ? -5.872 41.641 5.734 1.00 97.31 105 ILE A CA 1
ATOM 823 C C . ILE A 1 105 ? -5.341 41.506 7.161 1.00 97.31 105 ILE A C 1
ATOM 825 O O . ILE A 1 105 ? -5.067 40.403 7.634 1.00 97.31 105 ILE A O 1
ATOM 829 N N . VAL A 1 106 ? -5.198 42.623 7.865 1.00 97.00 106 VAL A N 1
ATOM 830 C CA . VAL A 1 106 ? -4.702 42.663 9.245 1.00 97.00 106 VAL A CA 1
ATOM 831 C C . VAL A 1 106 ? -5.832 43.074 10.178 1.00 97.00 106 VAL A C 1
ATOM 833 O O . VAL A 1 106 ? -6.433 44.130 10.008 1.00 97.00 106 VAL A O 1
ATOM 836 N N . VAL A 1 107 ? -6.116 42.260 11.191 1.00 97.12 107 VAL A N 1
ATOM 837 C CA . VAL A 1 107 ? -7.069 42.605 12.252 1.00 97.12 107 VAL A CA 1
ATOM 838 C C . VAL A 1 107 ? -6.329 43.355 13.357 1.00 97.12 107 VAL A C 1
ATOM 840 O O . VAL A 1 107 ? -5.472 42.786 14.045 1.00 97.12 107 VAL A O 1
ATOM 843 N N . ASP A 1 108 ? -6.656 44.638 13.520 1.00 96.00 108 ASP A N 1
ATOM 844 C CA . ASP A 1 108 ? -5.980 45.547 14.442 1.00 96.00 108 ASP A CA 1
ATOM 845 C C . ASP A 1 108 ? -6.922 46.635 14.973 1.00 96.00 108 ASP A C 1
ATOM 847 O O . ASP A 1 108 ? -7.121 47.686 14.359 1.00 96.00 108 ASP A O 1
ATOM 851 N N . SER A 1 109 ? -7.470 46.427 16.172 1.00 95.00 109 SER A N 1
ATOM 852 C CA . SER A 1 109 ? -8.382 47.403 16.782 1.00 95.00 109 SER A CA 1
ATOM 853 C C . SER A 1 109 ? -7.723 48.733 17.159 1.00 95.00 109 SER A C 1
ATOM 855 O O . SER A 1 109 ? -8.433 49.678 17.476 1.00 95.00 109 SER A O 1
ATOM 857 N N . LYS A 1 110 ? -6.384 48.827 17.153 1.00 94.75 110 LYS A N 1
ATOM 858 C CA . LYS A 1 110 ? -5.646 50.014 17.621 1.00 94.75 110 LYS A CA 1
ATOM 859 C C . LYS A 1 110 ? -4.682 50.603 16.589 1.00 94.75 110 LYS A C 1
ATOM 861 O O . LYS A 1 110 ? -3.937 51.515 16.940 1.00 94.75 110 LYS A O 1
ATOM 866 N N . LEU A 1 111 ? -4.672 50.099 15.353 1.00 96.00 111 LEU A N 1
ATOM 867 C CA . LEU A 1 111 ? -3.814 50.595 14.263 1.00 96.00 111 LEU A CA 1
ATOM 868 C C . LEU A 1 111 ? -2.315 50.637 14.635 1.00 96.00 111 LEU A C 1
ATOM 870 O O . LEU A 1 111 ? -1.594 51.608 14.388 1.00 96.00 111 LEU A O 1
ATOM 874 N N . ARG A 1 112 ? -1.855 49.560 15.271 1.00 95.31 112 ARG A N 1
ATOM 875 C CA . ARG A 1 112 ? -0.481 49.277 15.696 1.00 95.31 112 ARG A CA 1
ATOM 876 C C . ARG A 1 112 ? 0.395 48.668 14.601 1.00 95.31 112 ARG A C 1
ATOM 878 O O . ARG A 1 112 ? 1.594 48.533 14.836 1.00 95.31 112 ARG A O 1
ATOM 885 N N . LEU A 1 113 ? -0.164 48.298 13.444 1.00 95.62 113 LEU A N 1
ATOM 886 C CA . LEU A 1 113 ? 0.596 47.796 12.295 1.00 95.62 113 LEU A CA 1
ATOM 887 C C . LEU A 1 113 ? 1.848 48.665 12.040 1.00 95.62 113 LEU A C 1
ATOM 889 O O . LEU A 1 113 ? 1.722 49.865 11.780 1.00 95.62 113 LEU A O 1
ATOM 893 N N . PRO A 1 114 ? 3.070 48.105 12.102 1.00 95.00 114 PRO A N 1
ATOM 894 C CA . PRO A 1 114 ? 4.263 48.893 11.834 1.00 95.00 114 PRO A CA 1
ATOM 895 C C . PRO A 1 114 ? 4.344 49.279 10.352 1.00 95.00 114 PRO A C 1
ATOM 897 O O . PRO A 1 114 ? 4.439 48.404 9.488 1.00 95.00 114 PRO A O 1
ATOM 900 N N . VAL A 1 115 ? 4.430 50.582 10.051 1.00 92.06 115 VAL A N 1
ATOM 901 C CA . VAL A 1 115 ? 4.718 51.095 8.687 1.00 92.06 115 VAL A CA 1
ATOM 902 C C . VAL A 1 115 ? 6.042 50.553 8.130 1.00 92.06 115 VAL A C 1
ATOM 904 O O . VAL A 1 115 ? 6.274 50.519 6.928 1.00 92.06 115 VAL A O 1
ATOM 907 N N . GLY A 1 116 ? 6.924 50.104 9.029 1.00 90.69 116 GLY A N 1
ATOM 908 C CA . GLY A 1 116 ? 8.200 49.488 8.705 1.00 90.69 116 GLY A CA 1
ATOM 909 C C . GLY A 1 116 ? 8.127 48.029 8.228 1.00 90.69 116 GLY A C 1
ATOM 910 O O . GLY A 1 116 ? 9.160 47.500 7.812 1.00 90.69 116 GLY A O 1
ATOM 911 N N . SER A 1 117 ? 6.962 47.379 8.338 1.00 93.06 117 SER A N 1
ATOM 912 C CA . SER A 1 117 ? 6.788 45.947 8.068 1.00 93.06 117 SER A CA 1
ATOM 913 C C . SER A 1 117 ? 6.938 45.608 6.584 1.00 93.06 117 SER A C 1
ATOM 915 O O . SER A 1 117 ? 6.702 46.443 5.708 1.00 93.06 117 SER A O 1
ATOM 917 N N . LYS A 1 118 ? 7.330 44.364 6.286 1.00 91.12 118 LYS A N 1
ATOM 918 C CA . LYS A 1 118 ? 7.552 43.908 4.906 1.00 91.12 118 LYS A CA 1
ATOM 919 C C . LYS A 1 118 ? 6.303 44.072 4.042 1.00 91.12 118 LYS A C 1
ATOM 921 O O . LYS A 1 118 ? 6.405 44.589 2.936 1.00 91.12 118 LYS A O 1
ATOM 926 N N . MET A 1 119 ? 5.138 43.727 4.592 1.00 90.94 119 MET A N 1
ATOM 927 C CA . MET A 1 119 ? 3.852 43.838 3.898 1.00 90.94 119 MET A CA 1
ATOM 928 C C . MET A 1 119 ? 3.424 45.271 3.560 1.00 90.94 119 MET A C 1
ATOM 930 O O . MET A 1 119 ? 2.658 45.457 2.622 1.00 90.94 119 MET A O 1
ATOM 934 N N . VAL A 1 120 ? 3.902 46.276 4.300 1.00 90.81 120 VAL A N 1
ATOM 935 C CA . VAL A 1 120 ? 3.634 47.687 3.979 1.00 90.81 120 VAL A CA 1
ATOM 936 C C . VAL A 1 120 ? 4.676 48.220 2.994 1.00 90.81 120 VAL A C 1
ATOM 938 O O . VAL A 1 120 ? 4.345 48.981 2.093 1.00 90.81 120 VAL A O 1
ATOM 941 N N . LYS A 1 121 ? 5.942 47.805 3.129 1.00 88.50 121 LYS A N 1
ATOM 942 C CA . LYS A 1 121 ? 7.049 48.338 2.320 1.00 88.50 121 LYS A CA 1
ATOM 943 C C . LYS A 1 121 ? 7.143 47.790 0.903 1.00 88.50 121 LYS A C 1
ATOM 945 O O . LYS A 1 121 ? 7.634 48.502 0.034 1.00 88.50 121 LYS A O 1
ATOM 950 N N . ASP A 1 122 ? 6.791 46.526 0.689 1.00 81.25 122 ASP A N 1
ATOM 951 C CA . ASP A 1 122 ? 7.046 45.878 -0.601 1.00 81.25 122 ASP A CA 1
ATOM 952 C C . ASP A 1 122 ? 6.105 46.357 -1.720 1.00 81.25 122 ASP A C 1
ATOM 954 O O . ASP A 1 122 ? 6.456 46.241 -2.892 1.00 81.25 122 ASP A O 1
ATOM 958 N N . GLY A 1 123 ? 4.939 46.914 -1.366 1.00 77.50 123 GLY A N 1
ATOM 959 C CA . GLY A 1 123 ? 3.935 47.418 -2.306 1.00 77.50 123 GLY A CA 1
ATOM 960 C C . GLY A 1 123 ? 3.403 46.378 -3.300 1.00 77.50 123 GLY A C 1
ATOM 961 O O . GLY A 1 123 ? 2.782 46.761 -4.288 1.00 77.50 123 GLY A O 1
ATOM 962 N N . LEU A 1 124 ? 3.654 45.081 -3.079 1.00 81.44 124 LEU A N 1
ATOM 963 C CA . LEU A 1 124 ? 3.389 44.028 -4.069 1.00 81.44 124 LEU A CA 1
ATOM 964 C C . LEU A 1 124 ? 1.897 43.728 -4.229 1.00 81.44 124 LEU A C 1
ATOM 966 O O . LEU A 1 124 ? 1.445 43.404 -5.325 1.00 81.44 124 LEU A O 1
ATOM 970 N N . VAL A 1 125 ? 1.142 43.807 -3.135 1.00 88.00 125 VAL A N 1
ATOM 971 C CA . VAL A 1 125 ? -0.310 43.595 -3.100 1.00 88.00 125 VAL A CA 1
ATOM 972 C C . VAL A 1 125 ? -0.965 44.534 -2.085 1.00 88.00 125 VAL A C 1
ATOM 974 O O . VAL A 1 125 ? -0.299 44.954 -1.132 1.00 88.00 125 VAL A O 1
ATOM 977 N N . PRO A 1 126 ? -2.265 44.849 -2.243 1.00 93.12 126 PRO A N 1
ATOM 978 C CA . PRO A 1 126 ? -2.980 45.697 -1.297 1.00 93.12 126 PRO A CA 1
ATOM 979 C C . PRO A 1 126 ? -2.930 45.145 0.131 1.00 93.12 126 PRO A C 1
ATOM 981 O O . PRO A 1 126 ? -3.070 43.937 0.350 1.00 93.12 126 PRO A O 1
ATOM 984 N N . THR A 1 127 ? -2.760 46.048 1.098 1.00 96.06 127 THR A N 1
ATOM 985 C CA . THR A 1 127 ? -2.828 45.739 2.531 1.00 96.06 127 THR A CA 1
ATOM 986 C C . THR A 1 127 ? -3.975 46.509 3.161 1.00 96.06 127 THR A C 1
ATOM 988 O O . THR A 1 127 ? -4.020 47.736 3.098 1.00 96.06 127 THR A O 1
ATOM 991 N N . TRP A 1 128 ? -4.902 45.781 3.770 1.00 97.56 128 TRP A N 1
ATOM 992 C CA . TRP A 1 128 ? -6.094 46.295 4.426 1.00 97.56 128 TRP A CA 1
ATOM 993 C C . TRP A 1 128 ? -6.009 46.048 5.928 1.00 97.56 128 TRP A C 1
ATOM 995 O O . TRP A 1 128 ? -5.618 44.964 6.364 1.00 97.56 128 TRP A O 1
ATOM 1005 N N . VAL A 1 129 ? -6.412 47.029 6.728 1.00 97.75 129 VAL A N 1
ATOM 1006 C CA . VAL A 1 129 ? -6.489 46.910 8.185 1.00 97.75 129 VAL A CA 1
ATOM 1007 C C . VAL A 1 129 ? -7.940 47.020 8.625 1.00 97.75 129 VAL A C 1
ATOM 1009 O O . VAL A 1 129 ? -8.584 48.050 8.441 1.00 97.75 129 VAL A O 1
ATOM 1012 N N . LEU A 1 130 ? -8.444 45.952 9.239 1.00 97.81 130 LEU A N 1
ATOM 1013 C CA . LEU A 1 130 ? -9.755 45.929 9.875 1.00 97.81 130 LEU A CA 1
ATOM 1014 C C . LEU A 1 130 ? -9.615 46.485 11.292 1.00 97.81 130 LEU A C 1
ATOM 1016 O O . LEU A 1 130 ? -8.855 45.945 12.101 1.00 97.81 130 LEU A O 1
ATOM 1020 N N . THR A 1 131 ? -10.337 47.563 11.587 1.00 97.56 131 THR A N 1
ATOM 1021 C CA . THR A 1 131 ? -10.233 48.300 12.853 1.00 97.56 131 THR A CA 1
ATOM 1022 C C . THR A 1 131 ? -11.602 48.704 13.402 1.00 97.56 131 THR A C 1
ATOM 1024 O O . THR A 1 131 ? -12.628 48.380 12.807 1.00 97.56 131 THR A O 1
ATOM 1027 N N . THR A 1 132 ? -11.642 49.379 14.550 1.00 96.38 132 THR A N 1
ATOM 1028 C CA . THR A 1 132 ? -12.889 49.850 15.179 1.00 96.38 132 THR A CA 1
ATOM 1029 C C . THR A 1 132 ? -13.110 51.344 14.941 1.00 96.38 132 THR A C 1
ATOM 1031 O O . THR A 1 132 ? -12.192 52.082 14.577 1.00 96.38 132 THR A O 1
ATOM 1034 N N . ASP A 1 133 ? -14.332 51.825 15.160 1.00 92.94 133 ASP A N 1
ATOM 1035 C CA . ASP A 1 133 ? -14.659 53.256 15.053 1.00 92.94 133 ASP A CA 1
ATOM 1036 C C . ASP A 1 133 ? -13.907 54.110 16.092 1.00 92.94 133 ASP A C 1
ATOM 1038 O O . ASP A 1 133 ? -13.676 55.296 15.879 1.00 92.94 133 ASP A O 1
ATOM 1042 N N . GLU A 1 134 ? -13.445 53.488 17.177 1.00 92.38 134 GLU A N 1
ATOM 1043 C CA . GLU A 1 134 ? -12.692 54.124 18.264 1.00 92.38 134 GLU A CA 1
ATOM 1044 C C . GLU A 1 134 ? -11.189 54.264 17.965 1.00 92.38 134 GLU A C 1
ATOM 1046 O O . GLU A 1 134 ? -10.452 54.882 18.736 1.00 92.38 134 GLU A O 1
ATOM 1051 N N . ALA A 1 135 ? -10.704 53.697 16.855 1.00 92.00 135 ALA A N 1
ATOM 1052 C CA . ALA A 1 135 ? -9.298 53.776 16.486 1.00 92.00 135 ALA A CA 1
ATOM 1053 C C . ALA A 1 135 ? -8.875 55.211 16.112 1.00 92.00 135 ALA A C 1
ATOM 1055 O O . ALA A 1 135 ? -9.583 55.902 15.368 1.00 92.00 135 ALA A O 1
ATOM 1056 N N . SER A 1 136 ? -7.695 55.624 16.605 1.00 93.75 136 SER A N 1
ATOM 1057 C CA . SER A 1 136 ? -7.135 56.979 16.451 1.00 93.75 136 SER A CA 1
ATOM 1058 C C . SER A 1 136 ? -7.110 57.424 14.981 1.00 93.75 136 SER A C 1
ATOM 1060 O O . SER A 1 136 ? -6.517 56.725 14.151 1.00 93.75 136 SER A O 1
ATOM 1062 N N . PRO A 1 137 ? -7.709 58.587 14.654 1.00 92.81 137 PRO A N 1
ATOM 1063 C CA . PRO A 1 137 ? -7.619 59.182 13.323 1.00 92.81 137 PRO A CA 1
ATOM 1064 C C . PRO A 1 137 ? -6.171 59.418 12.883 1.00 92.81 137 PRO A C 1
ATOM 1066 O O . PRO A 1 137 ? -5.812 59.079 11.763 1.00 92.81 137 PRO A O 1
ATOM 1069 N N . GLU A 1 138 ? -5.306 59.882 13.786 1.00 94.75 138 GLU A N 1
ATOM 1070 C CA . GLU A 1 138 ? -3.894 60.145 13.487 1.00 94.75 138 GLU A CA 1
ATOM 1071 C C . GLU A 1 138 ? -3.129 58.854 13.147 1.00 94.75 138 GLU A C 1
ATOM 1073 O O . GLU A 1 138 ? -2.238 58.838 12.296 1.00 94.75 138 GLU A O 1
ATOM 1078 N N . ALA A 1 139 ? -3.467 57.741 13.807 1.00 92.06 139 ALA A N 1
ATOM 1079 C CA . ALA A 1 139 ? -2.892 56.436 13.494 1.00 92.06 139 ALA A CA 1
ATOM 1080 C C . ALA A 1 139 ? -3.390 55.882 12.147 1.00 92.06 139 ALA A C 1
ATOM 1082 O O . ALA A 1 139 ? -2.615 55.209 11.463 1.00 92.06 139 ALA A O 1
ATOM 1083 N N . ALA A 1 140 ? -4.641 56.174 11.770 1.00 94.19 140 ALA A N 1
ATOM 1084 C CA . ALA A 1 140 ? -5.206 55.826 10.466 1.00 94.19 140 ALA A CA 1
ATOM 1085 C C . ALA A 1 140 ? -4.522 56.611 9.343 1.00 94.19 140 ALA A C 1
ATOM 1087 O O . ALA A 1 140 ? -3.945 55.990 8.453 1.00 94.19 140 ALA A O 1
ATOM 1088 N N . GLU A 1 141 ? -4.453 57.941 9.460 1.00 94.81 141 GLU A N 1
ATOM 1089 C CA . GLU A 1 141 ? -3.783 58.814 8.486 1.00 94.81 141 GLU A CA 1
ATOM 1090 C C . GLU A 1 141 ? -2.321 58.403 8.270 1.00 94.81 141 GLU A C 1
ATOM 1092 O O . GLU A 1 141 ? -1.825 58.356 7.142 1.00 94.81 141 GLU A O 1
ATOM 1097 N N . ARG A 1 142 ? -1.623 58.027 9.353 1.00 95.06 142 ARG A N 1
ATOM 1098 C CA . ARG A 1 142 ? -0.247 57.525 9.274 1.00 95.06 142 ARG A CA 1
ATOM 1099 C C . ARG A 1 142 ? -0.133 56.257 8.429 1.00 95.06 142 ARG A C 1
ATOM 1101 O O . ARG A 1 142 ? 0.873 56.106 7.751 1.00 95.06 142 ARG A O 1
ATOM 1108 N N . LEU A 1 143 ? -1.078 55.324 8.512 1.00 95.12 143 LEU A N 1
ATOM 1109 C CA . LEU A 1 143 ? -1.047 54.076 7.740 1.00 95.12 143 LEU A CA 1
ATOM 1110 C C . LEU A 1 143 ? -1.482 54.302 6.287 1.00 95.12 143 LEU A C 1
ATOM 1112 O O . LEU A 1 143 ? -0.838 53.792 5.370 1.00 95.12 143 LEU A O 1
ATOM 1116 N N . GLU A 1 144 ? -2.510 55.121 6.075 1.00 95.31 144 GLU A N 1
ATOM 1117 C CA . GLU A 1 144 ? -3.014 55.495 4.748 1.00 95.31 144 GLU A CA 1
ATOM 1118 C C . GLU A 1 144 ? -1.948 56.215 3.914 1.00 95.31 144 GLU A C 1
ATOM 1120 O O . GLU A 1 144 ? -1.813 55.947 2.720 1.00 95.31 144 GLU A O 1
ATOM 1125 N N . ALA A 1 145 ? -1.099 57.033 4.549 1.00 93.31 145 ALA A N 1
ATOM 1126 C CA . ALA A 1 145 ? 0.056 57.662 3.902 1.00 93.31 145 ALA A CA 1
ATOM 1127 C C . ALA A 1 145 ? 1.063 56.655 3.300 1.00 93.31 145 ALA A C 1
ATOM 1129 O O . ALA A 1 145 ? 1.860 57.030 2.441 1.00 93.31 145 ALA A O 1
ATOM 1130 N N . TYR A 1 146 ? 1.025 55.386 3.723 1.00 92.12 146 TYR A N 1
ATOM 1131 C CA . TYR A 1 146 ? 1.844 54.287 3.195 1.00 92.12 146 TYR A CA 1
ATOM 1132 C C . TYR A 1 146 ? 1.033 53.304 2.330 1.00 92.12 146 TYR A C 1
ATOM 1134 O O . TYR A 1 146 ? 1.482 52.188 2.081 1.00 92.12 146 TYR A O 1
ATOM 1142 N N . GLY A 1 147 ? -0.156 53.700 1.862 1.00 91.00 147 GLY A N 1
ATOM 1143 C CA . GLY A 1 147 ? -0.982 52.894 0.958 1.00 91.00 147 GLY A CA 1
ATOM 1144 C C . GLY A 1 147 ? -1.751 51.758 1.637 1.00 91.00 147 GLY A C 1
ATOM 1145 O O . GLY A 1 147 ? -2.222 50.849 0.953 1.00 91.00 147 GLY A O 1
ATOM 1146 N N . VAL A 1 148 ? -1.877 51.789 2.967 1.00 96.12 148 VAL A N 1
ATOM 1147 C CA . VAL A 1 148 ? -2.696 50.835 3.726 1.00 96.12 148 VAL A CA 1
ATOM 1148 C C . VAL A 1 148 ? -4.139 51.326 3.771 1.00 96.12 148 VAL A C 1
ATOM 1150 O O . VAL A 1 148 ? -4.396 52.454 4.178 1.00 96.12 148 VAL A O 1
ATOM 1153 N N . GLU A 1 149 ? -5.093 50.476 3.401 1.00 96.50 149 GLU A N 1
ATOM 1154 C CA . GLU A 1 149 ? -6.515 50.829 3.441 1.00 96.50 149 GLU A CA 1
ATOM 1155 C C . GLU A 1 149 ? -7.130 50.493 4.805 1.00 96.50 149 GLU A C 1
ATOM 1157 O O . GLU A 1 149 ? -7.001 49.367 5.291 1.00 96.50 149 GLU A O 1
ATOM 1162 N N . ILE A 1 150 ? -7.825 51.449 5.423 1.00 97.44 150 ILE A N 1
ATOM 1163 C CA . ILE A 1 150 ? -8.460 51.264 6.731 1.00 97.44 150 ILE A CA 1
ATOM 1164 C C . ILE A 1 150 ? -9.947 50.953 6.559 1.00 97.44 150 ILE A C 1
ATOM 1166 O O . ILE A 1 150 ? -10.702 51.721 5.968 1.00 97.44 150 ILE A O 1
ATOM 1170 N N . ILE A 1 151 ? -10.390 49.832 7.127 1.00 97.44 151 ILE A N 1
ATOM 1171 C CA . ILE A 1 151 ? -11.787 49.395 7.101 1.00 97.44 151 ILE A CA 1
ATOM 1172 C C . ILE A 1 151 ? -12.311 49.378 8.535 1.00 97.44 151 ILE A C 1
ATOM 1174 O O . ILE A 1 151 ? -11.938 48.531 9.353 1.00 97.44 151 ILE A O 1
ATOM 1178 N N . ARG A 1 152 ? -13.197 50.323 8.850 1.00 96.00 152 ARG A N 1
ATOM 1179 C CA . ARG A 1 152 ? -13.829 50.410 10.168 1.00 96.00 152 ARG A CA 1
ATOM 1180 C C . ARG A 1 152 ? -15.009 49.442 10.267 1.00 96.00 152 ARG A C 1
ATOM 1182 O O . ARG A 1 152 ? -15.909 49.446 9.431 1.00 96.00 152 ARG A O 1
ATOM 1189 N N . CYS A 1 153 ? -14.971 48.592 11.287 1.00 95.44 153 CYS A N 1
ATOM 1190 C CA . CYS A 1 153 ? -15.874 47.459 11.485 1.00 95.44 153 CYS A CA 1
ATOM 1191 C C . CYS A 1 153 ? -16.838 47.683 12.662 1.00 95.44 153 CYS A C 1
ATOM 1193 O O . CYS A 1 153 ? -17.279 46.720 13.289 1.00 95.44 153 CYS A O 1
ATOM 1195 N N . GLY A 1 154 ? -17.189 48.940 12.944 1.00 91.19 154 GLY A N 1
ATOM 1196 C CA . GLY A 1 154 ? -18.162 49.313 13.969 1.00 91.19 154 GLY A CA 1
ATOM 1197 C C . GLY A 1 154 ? -17.549 49.739 15.311 1.00 91.19 154 GLY A C 1
ATOM 1198 O O . GLY A 1 154 ? -16.319 49.753 15.469 1.00 91.19 154 GLY A O 1
ATOM 1199 N N . PRO A 1 155 ? -18.405 50.109 16.280 1.00 89.62 155 PRO A N 1
ATOM 1200 C CA . PRO A 1 155 ? -17.988 50.627 17.578 1.00 89.62 155 PRO A CA 1
ATOM 1201 C C . PRO A 1 155 ? -17.477 49.517 18.502 1.00 89.62 155 PRO A C 1
ATOM 1203 O O . PRO A 1 155 ? -17.811 48.343 18.340 1.00 89.62 155 PRO A O 1
ATOM 1206 N N . GLY A 1 156 ? -16.710 49.900 19.522 1.00 87.62 156 GLY A N 1
ATOM 1207 C CA . GLY A 1 156 ? -16.223 49.001 20.558 1.00 87.62 156 GLY A CA 1
ATOM 1208 C C . GLY A 1 156 ? -14.698 48.847 20.596 1.00 87.62 156 GLY A C 1
ATOM 1209 O O . GLY A 1 156 ? -13.974 49.241 19.677 1.00 87.62 156 GLY A O 1
ATOM 1210 N N . PRO A 1 157 ? -14.184 48.205 21.662 1.00 86.38 157 PRO A N 1
ATOM 1211 C CA . PRO A 1 157 ? -12.746 48.104 21.920 1.00 86.38 157 PRO A CA 1
ATOM 1212 C C . PRO A 1 157 ? -12.040 47.000 21.108 1.00 86.38 157 PRO A C 1
ATOM 1214 O O . PRO A 1 157 ? -10.809 46.874 21.150 1.00 86.38 157 PRO A O 1
ATOM 1217 N N . ARG A 1 158 ? -12.800 46.150 20.404 1.00 90.19 158 ARG A N 1
ATOM 1218 C CA . ARG A 1 158 ? -12.311 45.040 19.570 1.00 90.19 158 ARG A CA 1
ATOM 1219 C C . ARG A 1 158 ? -13.062 45.024 18.243 1.00 90.19 158 ARG A C 1
ATOM 1221 O O . ARG A 1 158 ? -14.209 45.443 18.184 1.00 90.19 158 ARG A O 1
ATOM 1228 N N . VAL A 1 159 ? -12.406 44.518 17.201 1.00 93.94 159 VAL A N 1
ATOM 1229 C CA . VAL A 1 159 ? -13.013 44.354 15.874 1.00 93.94 159 VAL A CA 1
ATOM 1230 C C . VAL A 1 159 ? -14.103 43.286 15.948 1.00 93.94 159 VAL A C 1
ATOM 1232 O O . VAL A 1 159 ? -13.817 42.154 16.342 1.00 93.94 159 VAL A O 1
ATOM 1235 N N . ASP A 1 160 ? -15.329 43.635 15.559 1.00 92.81 160 ASP A N 1
ATOM 1236 C CA . ASP A 1 160 ? -16.401 42.663 15.343 1.00 92.81 160 ASP A CA 1
ATOM 1237 C C . ASP A 1 160 ? -16.063 41.821 14.107 1.00 92.81 160 ASP A C 1
ATOM 1239 O O . ASP A 1 160 ? -16.037 42.323 12.982 1.00 92.81 160 ASP A O 1
ATOM 1243 N N . LEU A 1 161 ? -15.773 40.537 14.327 1.00 93.50 161 LEU A N 1
ATOM 1244 C CA . LEU A 1 161 ? -15.327 39.624 13.278 1.00 93.50 161 LEU A CA 1
ATOM 1245 C C . LEU A 1 161 ? -16.425 39.313 12.255 1.00 93.50 161 LEU A C 1
ATOM 1247 O O . LEU A 1 161 ? -16.114 39.123 11.082 1.00 93.50 161 LEU A O 1
ATOM 1251 N N . LEU A 1 162 ? -17.699 39.293 12.653 1.00 92.12 162 LEU A N 1
ATOM 1252 C CA . LEU A 1 162 ? -18.792 39.057 11.713 1.00 92.12 162 LEU A CA 1
ATOM 1253 C C . LEU A 1 162 ? -18.981 40.276 10.805 1.00 92.12 162 LEU A C 1
ATOM 1255 O O . LEU A 1 162 ? -19.078 40.126 9.586 1.00 92.12 162 LEU A O 1
ATOM 1259 N N . ASN A 1 163 ? -18.960 41.480 11.382 1.00 93.62 163 ASN A N 1
ATOM 1260 C CA . ASN A 1 163 ? -19.029 42.715 10.603 1.00 93.62 163 ASN A CA 1
ATOM 1261 C C . ASN A 1 163 ? -17.796 42.883 9.700 1.00 93.62 163 ASN A C 1
ATOM 1263 O O . ASN A 1 163 ? -17.920 43.237 8.532 1.00 93.62 163 ASN A O 1
ATOM 1267 N N . ALA A 1 164 ? -16.608 42.542 10.203 1.00 95.31 164 ALA A N 1
ATOM 1268 C C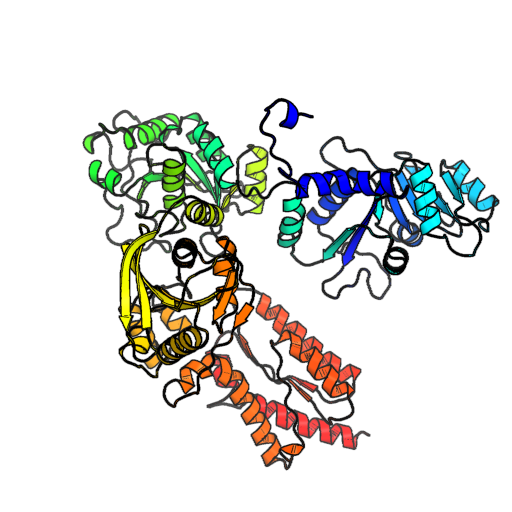A . ALA A 1 164 ? -15.378 42.483 9.420 1.00 95.31 164 ALA A CA 1
ATOM 1269 C C . ALA A 1 164 ? -15.513 41.575 8.186 1.00 95.31 164 ALA A C 1
ATOM 1271 O O . ALA A 1 164 ? -15.184 41.997 7.078 1.00 95.31 164 ALA A O 1
ATOM 1272 N N . LEU A 1 165 ? -16.040 40.355 8.341 1.00 95.81 165 LEU A N 1
ATOM 1273 C CA . LEU A 1 165 ? -16.281 39.453 7.208 1.00 95.81 165 LEU A CA 1
ATOM 1274 C C . LEU A 1 165 ? -17.346 40.005 6.250 1.00 95.81 165 LEU A C 1
ATOM 1276 O O . LEU A 1 165 ? -17.177 39.885 5.040 1.00 95.81 165 LEU A O 1
ATOM 1280 N N . SER A 1 166 ? -18.392 40.660 6.762 1.00 95.12 166 SER A N 1
ATOM 1281 C CA . SER A 1 166 ? -19.395 41.344 5.932 1.00 95.12 166 SER A CA 1
ATOM 1282 C C . SER A 1 166 ? -18.770 42.452 5.084 1.00 95.12 166 SER A C 1
ATOM 1284 O O . SER A 1 166 ? -18.994 42.506 3.878 1.00 95.12 166 SER A O 1
ATOM 1286 N N . LYS A 1 167 ? -17.917 43.293 5.679 1.00 96.00 167 LYS A N 1
ATOM 1287 C CA . LYS A 1 167 ? -17.201 44.372 4.978 1.00 96.00 167 LYS A CA 1
ATOM 1288 C C . LYS A 1 167 ? -16.243 43.848 3.910 1.00 96.00 167 LYS A C 1
ATOM 1290 O O . LYS A 1 167 ? -16.072 44.489 2.877 1.00 96.00 167 LYS A O 1
ATOM 1295 N N . LEU A 1 168 ? -15.629 42.688 4.137 1.00 96.69 168 LEU A N 1
ATOM 1296 C CA . LEU A 1 168 ? -14.823 42.006 3.124 1.00 96.69 168 LEU A CA 1
ATOM 1297 C C . LEU A 1 168 ? -15.690 41.446 1.987 1.00 96.69 168 LEU A C 1
ATOM 1299 O O . LEU A 1 168 ? -15.316 41.574 0.823 1.00 96.69 168 LEU A O 1
ATOM 1303 N N . GLY A 1 169 ? -16.853 40.878 2.310 1.00 94.44 169 GLY A N 1
ATOM 1304 C CA . GLY A 1 169 ? -17.816 40.394 1.322 1.00 94.44 169 GLY A CA 1
ATOM 1305 C C . GLY A 1 169 ? -18.379 41.510 0.436 1.00 94.44 169 GLY A C 1
ATOM 1306 O O . GLY A 1 169 ? -18.415 41.356 -0.779 1.00 94.44 169 GLY A O 1
ATOM 1307 N N . GLU A 1 170 ? -18.708 42.675 1.009 1.00 95.50 170 GLU A N 1
ATOM 1308 C CA . GLU A 1 170 ? -19.100 43.893 0.267 1.00 95.50 170 GLU A CA 1
ATOM 1309 C C . GLU A 1 170 ? -18.030 44.350 -0.742 1.00 95.50 170 GLU A C 1
ATOM 1311 O O . GLU A 1 170 ? -18.335 45.038 -1.713 1.00 95.50 170 GLU A O 1
ATOM 1316 N N . ARG A 1 171 ? -16.775 43.954 -0.514 1.00 94.88 171 ARG A N 1
ATOM 1317 C CA . ARG A 1 171 ? -15.610 44.238 -1.362 1.00 94.88 171 ARG A CA 1
ATOM 1318 C C . ARG A 1 171 ? -15.230 43.060 -2.262 1.00 94.88 171 ARG A C 1
ATOM 1320 O O . ARG A 1 171 ? -14.095 42.984 -2.722 1.00 94.88 171 ARG A O 1
ATOM 1327 N N . GLU A 1 172 ? -16.162 42.135 -2.479 1.00 92.81 172 GLU A N 1
ATOM 1328 C CA . GLU A 1 172 ? -16.028 40.973 -3.366 1.00 92.81 172 GLU A CA 1
ATOM 1329 C C . GLU A 1 172 ? -14.935 39.967 -2.962 1.00 92.81 172 GLU A C 1
ATOM 1331 O O . GLU A 1 172 ? -14.527 39.103 -3.748 1.00 92.81 172 GLU A O 1
ATOM 1336 N N . ILE A 1 173 ? -14.493 40.007 -1.701 1.00 94.69 173 ILE A N 1
ATOM 1337 C CA . ILE A 1 173 ? -13.660 38.952 -1.128 1.00 94.69 173 ILE A CA 1
ATOM 1338 C C . ILE A 1 173 ? -14.583 37.800 -0.728 1.00 94.69 173 ILE A C 1
ATOM 1340 O O . ILE A 1 173 ? -15.183 37.797 0.344 1.00 94.69 173 ILE A O 1
ATOM 1344 N N . GLY A 1 174 ? -14.691 36.801 -1.603 1.00 91.81 174 GLY A N 1
ATOM 1345 C CA . GLY A 1 174 ? -15.493 35.595 -1.391 1.00 91.81 174 GLY A CA 1
ATOM 1346 C C . GLY A 1 174 ? -14.763 34.479 -0.642 1.00 91.81 174 GLY A C 1
ATOM 1347 O O . GLY A 1 174 ? -15.387 33.501 -0.230 1.00 91.81 174 GLY A O 1
ATOM 1348 N N . SER A 1 175 ? -13.449 34.592 -0.429 1.00 94.31 175 SER A N 1
ATOM 1349 C CA . SER A 1 175 ? -12.687 33.603 0.336 1.00 94.31 175 SER A CA 1
ATOM 1350 C C . SER A 1 175 ? -11.437 34.180 0.996 1.00 94.31 175 SER A C 1
ATOM 1352 O O . SER A 1 175 ? -10.681 34.928 0.369 1.00 94.31 175 SER A O 1
ATOM 1354 N N . ILE A 1 176 ? -11.193 33.781 2.247 1.00 94.62 176 ILE A N 1
ATOM 1355 C CA . ILE A 1 176 ? -10.005 34.166 3.011 1.00 94.62 176 ILE A CA 1
ATOM 1356 C C . ILE A 1 176 ? -9.277 32.948 3.580 1.00 94.62 176 ILE A C 1
ATOM 1358 O O . ILE A 1 176 ? -9.899 31.986 4.036 1.00 94.62 176 ILE A O 1
ATOM 1362 N N . LEU A 1 177 ? -7.950 33.009 3.571 1.00 94.06 177 LEU A N 1
ATOM 1363 C CA . LEU A 1 177 ? -7.088 32.113 4.329 1.00 94.06 177 LEU A CA 1
ATOM 1364 C C . LEU A 1 177 ? -6.733 32.789 5.654 1.00 94.06 177 LEU A C 1
ATOM 1366 O O . LEU A 1 177 ? -6.124 33.855 5.662 1.00 94.06 177 LEU A O 1
ATOM 1370 N N . LEU A 1 178 ? -7.112 32.184 6.771 1.00 93.12 178 LEU A N 1
ATOM 1371 C CA . LEU A 1 178 ? -6.814 32.687 8.103 1.00 93.12 178 LEU A CA 1
ATOM 1372 C C . LEU A 1 178 ? -5.501 32.070 8.605 1.00 93.12 178 LEU A C 1
ATOM 1374 O O . LEU A 1 178 ? -5.434 30.875 8.882 1.00 93.12 178 LEU A O 1
ATOM 1378 N N . GLU A 1 179 ? -4.473 32.911 8.726 1.00 89.12 179 GLU A N 1
ATOM 1379 C CA . GLU A 1 179 ? -3.153 32.604 9.303 1.00 89.12 179 GLU A CA 1
ATOM 1380 C C . GLU A 1 179 ? -2.919 33.432 10.588 1.00 89.12 179 GLU A C 1
ATOM 1382 O O . GLU A 1 179 ? -1.792 33.786 10.933 1.00 89.12 179 GLU A O 1
ATOM 1387 N N . GLY A 1 180 ? -3.995 33.826 11.279 1.00 68.31 180 GLY A N 1
ATOM 1388 C CA . GLY A 1 180 ? -3.919 34.680 12.462 1.00 68.31 180 GLY A CA 1
ATOM 1389 C C . GLY A 1 180 ? -3.412 33.908 13.668 1.00 68.31 180 GLY A C 1
ATOM 1390 O O . GLY A 1 180 ? -3.949 32.864 13.975 1.00 68.31 180 GLY A O 1
ATOM 1391 N N . GLY A 1 181 ? -2.396 34.381 14.390 1.00 75.00 181 GLY A N 1
ATOM 1392 C CA . GLY A 1 181 ? -1.912 33.683 15.591 1.00 75.00 181 GLY A CA 1
ATOM 1393 C C . GLY A 1 181 ? -3.015 33.343 16.615 1.00 75.00 181 GLY A C 1
ATOM 1394 O O . GLY A 1 181 ? -4.167 33.762 16.489 1.00 75.00 181 GLY A O 1
ATOM 1395 N N . GLY A 1 182 ? -2.661 32.600 17.669 1.00 78.25 182 GLY A N 1
ATOM 1396 C CA . GLY A 1 182 ? -3.612 31.942 18.584 1.00 78.25 182 GLY A CA 1
ATOM 1397 C C . GLY A 1 182 ? -4.837 32.745 19.027 1.00 78.25 182 GLY A C 1
ATOM 1398 O O . GLY A 1 182 ? -5.929 32.192 19.100 1.00 78.25 182 GLY A O 1
ATOM 1399 N N . THR A 1 183 ? -4.687 34.048 19.265 1.00 84.44 183 THR A N 1
ATOM 1400 C CA . THR A 1 183 ? -5.793 34.942 19.630 1.00 84.44 183 THR A CA 1
ATOM 1401 C C . THR A 1 183 ? -6.855 35.075 18.534 1.00 84.44 183 THR A C 1
ATOM 1403 O O . THR A 1 183 ? -8.040 34.940 18.828 1.00 84.44 183 THR A O 1
ATOM 1406 N N . LEU A 1 184 ? -6.461 35.337 17.281 1.00 88.50 184 LEU A N 1
ATOM 1407 C CA . LEU A 1 184 ? -7.421 35.527 16.187 1.00 88.50 184 LEU A CA 1
ATOM 1408 C C . LEU A 1 184 ? -8.032 34.189 15.752 1.00 88.50 184 LEU A C 1
ATOM 1410 O O . LEU A 1 184 ? -9.240 34.121 15.538 1.00 88.50 184 LEU A O 1
ATOM 1414 N N . ASN A 1 185 ? -7.225 33.123 15.699 1.00 88.12 185 ASN A N 1
ATOM 1415 C CA . ASN A 1 185 ? -7.724 31.770 15.444 1.00 88.12 185 ASN A CA 1
ATOM 1416 C C . ASN A 1 185 ? -8.762 31.343 16.487 1.00 88.12 185 ASN A C 1
ATOM 1418 O O . ASN A 1 185 ? -9.841 30.883 16.120 1.00 88.12 185 ASN A O 1
ATOM 1422 N N . GLY A 1 186 ? -8.463 31.543 17.775 1.00 84.50 186 GLY A N 1
ATOM 1423 C CA . GLY A 1 186 ? -9.387 31.237 18.865 1.00 84.50 186 GLY A CA 1
ATOM 1424 C C . GLY A 1 186 ? -10.700 32.011 18.750 1.00 84.50 186 GLY A C 1
ATOM 1425 O O . GLY A 1 186 ? -11.765 31.407 18.818 1.00 84.50 186 GLY A O 1
ATOM 1426 N N . ALA A 1 187 ? -10.631 33.319 18.482 1.00 87.44 187 ALA A N 1
ATOM 1427 C CA . ALA A 1 187 ? -11.821 34.159 18.341 1.00 87.44 187 ALA A CA 1
ATOM 1428 C C . ALA A 1 187 ? -12.706 33.757 17.143 1.00 87.44 187 ALA A C 1
ATOM 1430 O O . ALA A 1 187 ? -13.929 33.732 17.261 1.00 87.44 187 ALA A O 1
ATOM 1431 N N . MET A 1 188 ? -12.107 33.401 16.000 1.00 88.94 188 MET A N 1
ATOM 1432 C CA . MET A 1 188 ? -12.844 32.936 14.814 1.00 88.94 188 MET A CA 1
ATOM 1433 C C . MET A 1 188 ? -13.520 31.576 15.032 1.00 88.94 188 MET A C 1
ATOM 1435 O O . MET A 1 188 ? -14.648 31.373 14.576 1.00 88.94 188 MET A O 1
ATOM 1439 N N . LEU A 1 189 ? -12.854 30.661 15.745 1.00 83.25 189 LEU A N 1
ATOM 1440 C CA . LEU A 1 189 ? -13.411 29.358 16.120 1.00 83.25 189 LEU A CA 1
ATOM 1441 C C . LEU A 1 189 ? -14.553 29.495 17.132 1.00 83.25 189 LEU A C 1
ATOM 1443 O O . LEU A 1 189 ? -15.609 28.892 16.949 1.00 83.25 189 LEU A O 1
ATOM 1447 N N . GLU A 1 190 ? -14.372 30.315 18.169 1.00 83.62 190 GLU A N 1
ATOM 1448 C CA . GLU A 1 190 ? -15.390 30.576 19.194 1.00 83.62 190 GLU A CA 1
ATOM 1449 C C . GLU A 1 190 ? -16.653 31.197 18.582 1.00 83.62 190 GLU A C 1
ATOM 1451 O O . GLU A 1 190 ? -17.770 30.771 18.879 1.00 83.62 190 GLU A O 1
ATOM 1456 N N . ALA A 1 191 ? -16.476 32.131 17.644 1.00 82.88 191 ALA A N 1
ATOM 1457 C CA . ALA A 1 191 ? -17.569 32.751 16.902 1.00 82.88 191 ALA A CA 1
ATOM 1458 C C . ALA A 1 191 ? -18.180 31.845 15.810 1.00 82.88 191 ALA A C 1
ATOM 1460 O O . ALA A 1 191 ? -19.166 32.235 15.185 1.00 82.88 191 ALA A O 1
ATOM 1461 N N . ARG A 1 192 ? -17.623 30.644 15.573 1.00 83.38 192 ARG A N 1
ATOM 1462 C CA . ARG A 1 192 ? -18.033 29.695 14.516 1.00 83.38 192 ARG A CA 1
ATOM 1463 C C . ARG A 1 192 ? -18.050 30.321 13.117 1.00 83.38 192 ARG A C 1
ATOM 1465 O O . ARG A 1 192 ? -18.944 30.061 12.313 1.00 83.38 192 ARG A O 1
ATOM 1472 N N . LEU A 1 193 ? -17.055 31.159 12.839 1.00 85.62 193 LEU A N 1
ATOM 1473 C CA . LEU A 1 193 ? -16.917 31.871 11.567 1.00 85.62 193 LEU A CA 1
ATOM 1474 C C . LEU A 1 193 ? -15.994 31.147 10.574 1.00 85.62 193 LEU A C 1
ATOM 1476 O O . LEU A 1 193 ? -15.823 31.614 9.450 1.00 85.62 193 LEU A O 1
ATOM 1480 N N . THR A 1 194 ? -15.418 30.003 10.957 1.00 76.06 194 THR A N 1
ATOM 1481 C CA . THR A 1 194 ? -14.618 29.146 10.073 1.00 76.06 194 THR A CA 1
ATOM 1482 C C . THR A 1 194 ? -15.510 28.212 9.247 1.00 76.06 194 THR A C 1
ATOM 1484 O O . THR A 1 194 ? -16.437 27.596 9.768 1.00 76.06 194 THR A O 1
ATOM 1487 N N . GLY A 1 195 ? -15.245 28.128 7.940 1.00 65.06 195 GLY A N 1
ATOM 1488 C CA . GLY A 1 195 ? -15.909 27.190 7.025 1.00 65.06 195 GLY A CA 1
ATOM 1489 C C . GLY A 1 195 ? -15.135 25.882 6.861 1.00 65.06 195 GLY A C 1
ATOM 1490 O O . GLY A 1 195 ? -15.744 24.825 6.758 1.00 65.06 195 GLY A O 1
ATOM 1491 N N . ASP A 1 196 ? -13.803 25.961 6.895 1.00 67.69 196 ASP A N 1
ATOM 1492 C CA . ASP A 1 196 ? -12.887 24.818 6.840 1.00 67.69 196 ASP A CA 1
ATOM 1493 C C . ASP A 1 196 ? -11.713 25.029 7.810 1.00 67.69 196 ASP A C 1
ATOM 1495 O O . ASP A 1 196 ? -11.353 26.170 8.122 1.00 67.69 196 ASP A O 1
ATOM 1499 N N . THR A 1 197 ? -11.129 23.945 8.323 1.00 67.81 197 THR A N 1
ATOM 1500 C CA . THR A 1 197 ? -9.989 23.977 9.253 1.00 67.81 197 THR A CA 1
ATOM 1501 C C . THR A 1 197 ? -8.918 22.974 8.842 1.00 67.81 197 THR A C 1
ATOM 1503 O O . THR A 1 197 ? -9.134 21.767 8.851 1.00 67.81 197 THR A O 1
ATOM 1506 N N . ILE A 1 198 ? -7.727 23.492 8.551 1.00 60.31 198 ILE A N 1
ATOM 1507 C CA . ILE A 1 198 ? -6.532 22.749 8.160 1.00 60.31 198 ILE A CA 1
ATOM 1508 C C . ILE A 1 198 ? -5.496 22.886 9.284 1.00 60.31 198 ILE A C 1
ATOM 1510 O O . ILE A 1 198 ? -4.909 23.958 9.472 1.00 60.31 198 ILE A O 1
ATOM 1514 N N . ASN A 1 199 ? -5.258 21.800 10.026 1.00 54.62 199 ASN A N 1
ATOM 1515 C CA . ASN A 1 199 ? -4.156 21.718 10.986 1.00 54.62 199 ASN A CA 1
ATOM 1516 C C . ASN A 1 199 ? -2.940 21.036 10.348 1.00 54.62 199 ASN A C 1
ATOM 1518 O O . ASN A 1 199 ? -3.056 19.945 9.795 1.00 54.62 199 ASN A O 1
ATOM 1522 N N . ILE A 1 200 ? -1.778 21.680 10.428 1.00 56.53 200 ILE A N 1
ATOM 1523 C CA . ILE A 1 200 ? -0.492 21.132 9.997 1.00 56.53 200 ILE A CA 1
ATOM 1524 C C . ILE A 1 200 ? 0.298 20.768 11.256 1.00 56.53 200 ILE A C 1
ATOM 1526 O O . ILE A 1 200 ? 0.960 21.619 11.854 1.00 56.53 200 ILE A O 1
ATOM 1530 N N . GLU A 1 201 ? 0.204 19.511 11.679 1.00 47.03 201 GLU A N 1
ATOM 1531 C CA . GLU A 1 201 ? 0.914 19.014 12.858 1.00 47.03 201 GLU A CA 1
ATOM 1532 C C . GLU A 1 201 ? 2.396 18.774 12.550 1.00 47.03 201 GLU A C 1
ATOM 1534 O O . GLU A 1 201 ? 2.756 18.181 11.532 1.00 47.03 201 GLU A O 1
ATOM 1539 N N . CYS A 1 202 ? 3.267 19.263 13.434 1.00 42.19 202 CYS A N 1
ATOM 1540 C CA . CYS A 1 202 ? 4.698 19.016 13.408 1.00 42.19 202 CYS A CA 1
ATOM 1541 C C . CYS A 1 202 ? 4.963 17.629 13.982 1.00 42.19 202 CYS A C 1
ATOM 1543 O O . CYS A 1 202 ? 5.379 17.477 15.128 1.00 42.19 202 CYS A O 1
ATOM 1545 N N . ASP A 1 203 ? 4.737 16.634 13.146 1.00 33.88 203 ASP A N 1
ATOM 1546 C CA . ASP A 1 203 ? 5.565 15.447 13.132 1.00 33.88 203 ASP A CA 1
ATOM 1547 C C . ASP A 1 203 ? 5.966 15.191 11.684 1.00 33.88 203 ASP A C 1
ATOM 1549 O O . ASP A 1 203 ? 5.559 15.912 10.773 1.00 33.88 203 ASP A O 1
ATOM 1553 N N . ILE A 1 204 ? 6.788 14.185 11.462 1.00 36.16 204 ILE A N 1
ATOM 1554 C CA . ILE A 1 204 ? 7.186 13.660 10.159 1.00 36.16 204 ILE A CA 1
ATOM 1555 C C . ILE A 1 204 ? 5.930 13.125 9.421 1.00 36.16 204 ILE A C 1
ATOM 1557 O O . ILE A 1 204 ? 5.716 11.933 9.246 1.00 36.16 204 ILE A O 1
ATOM 1561 N N . LEU A 1 205 ? 5.048 14.033 9.003 1.00 33.19 205 LEU A N 1
ATOM 1562 C CA . LEU A 1 205 ? 3.763 13.809 8.342 1.00 33.19 205 LEU A CA 1
ATOM 1563 C C . LEU A 1 205 ? 3.708 14.605 7.037 1.00 33.19 205 LEU A C 1
ATOM 1565 O O . LEU A 1 205 ? 2.674 15.148 6.650 1.00 33.19 205 LEU A O 1
ATOM 1569 N N . GLY A 1 206 ? 4.808 14.546 6.280 1.00 33.53 206 GLY A N 1
ATOM 1570 C CA . GLY A 1 206 ? 4.692 14.547 4.820 1.00 33.53 206 GLY A CA 1
ATOM 1571 C C . GLY A 1 206 ? 3.685 13.483 4.350 1.00 33.53 206 GLY A C 1
ATOM 1572 O O . GLY A 1 206 ? 2.909 13.748 3.446 1.00 33.53 206 GLY A O 1
ATOM 1573 N N . LYS A 1 207 ? 3.564 12.354 5.072 1.00 34.88 207 LYS A N 1
ATOM 1574 C CA . LYS A 1 207 ? 2.647 11.248 4.741 1.00 34.88 207 LYS A CA 1
ATOM 1575 C C . LYS A 1 207 ? 1.146 11.525 5.000 1.00 34.88 207 LYS A C 1
ATOM 1577 O O . LYS A 1 207 ? 0.312 10.945 4.314 1.00 34.88 207 LYS A O 1
ATOM 1582 N N . TYR A 1 208 ? 0.757 12.413 5.930 1.00 33.22 208 TYR A N 1
ATOM 1583 C CA . TYR A 1 208 ? -0.675 12.735 6.160 1.00 33.22 208 TYR A CA 1
ATOM 1584 C C . TYR A 1 208 ? -1.143 14.011 5.465 1.00 33.22 208 TYR A C 1
ATOM 1586 O O . TYR A 1 208 ? -2.325 14.124 5.138 1.00 33.22 208 TYR A O 1
ATOM 1594 N N . VAL A 1 209 ? -0.241 14.958 5.186 1.00 37.62 209 VAL A N 1
ATOM 1595 C CA . VAL A 1 209 ? -0.596 16.050 4.276 1.00 37.62 209 VAL A CA 1
ATOM 1596 C C . VAL A 1 209 ? -0.554 15.583 2.825 1.00 37.62 209 VAL A C 1
ATOM 1598 O O . VAL A 1 209 ? -1.343 16.097 2.045 1.00 37.62 209 VAL A O 1
ATOM 1601 N N . ASP A 1 210 ? 0.188 14.524 2.487 1.00 34.44 210 ASP A N 1
ATOM 1602 C CA . ASP A 1 210 ? -0.130 13.719 1.304 1.00 34.44 210 ASP A CA 1
ATOM 1603 C C . ASP A 1 210 ? -1.598 13.274 1.366 1.00 34.44 210 ASP A C 1
ATOM 1605 O O . ASP A 1 210 ? -2.376 13.594 0.475 1.00 34.44 210 ASP A O 1
ATOM 1609 N N . HIS A 1 211 ? -2.061 12.665 2.456 1.00 32.53 211 HIS A N 1
ATOM 1610 C CA . HIS A 1 211 ? -3.457 12.225 2.559 1.00 32.53 211 HIS A CA 1
ATOM 1611 C C . HIS A 1 211 ? -4.513 13.355 2.387 1.00 32.53 211 HIS A C 1
ATOM 1613 O O . HIS A 1 211 ? -5.603 13.091 1.869 1.00 32.53 211 HIS A O 1
ATOM 1619 N N . LEU A 1 212 ? -4.197 14.611 2.750 1.00 32.88 212 LEU A N 1
ATOM 1620 C CA . LEU A 1 212 ? -5.064 15.794 2.554 1.00 32.88 212 LEU A CA 1
ATOM 1621 C C . LEU A 1 212 ? -4.863 16.515 1.199 1.00 32.88 212 LEU A C 1
ATOM 1623 O O . LEU A 1 212 ? -5.827 17.031 0.629 1.00 32.88 212 LEU A O 1
ATOM 1627 N N . LEU A 1 213 ? -3.649 16.537 0.639 1.00 34.97 213 LEU A N 1
ATOM 1628 C CA . LEU A 1 213 ? -3.344 17.087 -0.692 1.00 34.97 213 LEU A CA 1
ATOM 1629 C C . LEU A 1 213 ? -3.812 16.177 -1.822 1.00 34.97 213 LEU A C 1
ATOM 1631 O O . LEU A 1 213 ? -4.150 16.673 -2.904 1.00 34.97 213 LEU A O 1
ATOM 1635 N N . HIS A 1 214 ? -3.918 14.879 -1.561 1.00 34.41 214 HIS A N 1
ATOM 1636 C CA . HIS A 1 214 ? -4.421 13.919 -2.529 1.00 34.41 214 HIS A CA 1
ATOM 1637 C C . HIS A 1 214 ? -5.916 14.049 -2.822 1.00 34.41 214 HIS A C 1
ATOM 1639 O O . HIS A 1 214 ? -6.396 13.508 -3.816 1.00 34.41 214 HIS A O 1
ATOM 1645 N N . TYR A 1 215 ? -6.634 14.876 -2.056 1.00 34.03 215 TYR A N 1
ATOM 1646 C CA . TYR A 1 215 ? -7.994 15.301 -2.390 1.00 34.03 215 TYR A CA 1
ATOM 1647 C C . TYR A 1 215 ? -8.073 16.586 -3.241 1.00 34.03 215 TYR A C 1
ATOM 1649 O O . TYR A 1 215 ? -9.171 17.027 -3.586 1.00 34.03 215 TYR A O 1
ATOM 1657 N N . GLY A 1 216 ? -6.934 17.184 -3.621 1.00 29.30 216 GLY A N 1
ATOM 1658 C CA . GLY A 1 216 ? -6.860 18.385 -4.470 1.00 29.30 216 GLY A CA 1
ATOM 1659 C C . GLY A 1 216 ? -5.974 18.263 -5.718 1.00 29.30 216 GLY A C 1
ATOM 1660 O O . GLY A 1 216 ? -6.131 19.050 -6.651 1.00 29.30 216 GLY A O 1
ATOM 1661 N N . LYS A 1 217 ? -5.073 17.282 -5.762 1.00 31.22 217 LYS A N 1
ATOM 1662 C CA . LYS A 1 217 ? -4.461 16.713 -6.970 1.00 31.22 217 LYS A CA 1
ATOM 1663 C C . LYS A 1 217 ? -4.459 15.213 -6.721 1.00 31.22 217 LYS A C 1
ATOM 1665 O O . LYS A 1 217 ? -3.892 14.807 -5.719 1.00 31.22 217 LYS A O 1
ATOM 1670 N N . GLY A 1 218 ? -5.172 14.434 -7.531 1.00 28.09 218 GLY A N 1
ATOM 1671 C CA . GLY A 1 218 ? -5.440 13.034 -7.210 1.00 28.09 218 GLY A CA 1
ATOM 1672 C C . GLY A 1 218 ? -4.183 12.282 -6.768 1.00 28.09 218 GLY A C 1
ATOM 1673 O O . GLY A 1 218 ? -3.228 12.197 -7.535 1.00 28.09 218 GLY A O 1
ATOM 1674 N N . HIS A 1 219 ? -4.231 11.646 -5.590 1.00 35.62 219 HIS A N 1
ATOM 1675 C CA . HIS A 1 219 ? -3.879 10.230 -5.629 1.00 35.62 219 HIS A CA 1
ATOM 1676 C C . HIS A 1 219 ? -4.941 9.662 -6.528 1.00 35.62 219 HIS A C 1
ATOM 1678 O O . HIS A 1 219 ? -6.119 9.600 -6.177 1.00 35.62 219 HIS A O 1
ATOM 1684 N N . GLN A 1 220 ? -4.546 9.435 -7.763 1.00 35.41 220 GLN A N 1
ATOM 1685 C CA . GLN A 1 220 ? -5.432 8.763 -8.647 1.00 35.41 220 GLN A CA 1
ATOM 1686 C C . GLN A 1 220 ? -5.708 7.394 -8.032 1.00 35.41 220 GLN A C 1
ATOM 1688 O O . GLN A 1 220 ? -4.819 6.552 -7.945 1.00 35.41 220 GLN A O 1
ATOM 1693 N N . GLU A 1 221 ? -6.982 7.150 -7.748 1.00 38.66 221 GLU A N 1
ATOM 1694 C CA . GLU A 1 221 ? -7.592 5.818 -7.829 1.00 38.66 221 GLU A CA 1
ATOM 1695 C C . GLU A 1 221 ? -7.214 5.104 -9.163 1.00 38.66 221 GLU A C 1
ATOM 1697 O O . GLU A 1 221 ? -7.355 3.897 -9.289 1.00 38.66 221 GLU A O 1
ATOM 1702 N N . ASN A 1 222 ? -6.607 5.840 -10.107 1.00 48.69 222 ASN A N 1
ATOM 1703 C CA . ASN A 1 222 ? -6.093 5.465 -11.420 1.00 48.69 222 ASN A CA 1
ATOM 1704 C C . ASN A 1 222 ? -4.546 5.514 -11.579 1.00 48.69 222 ASN A C 1
ATOM 1706 O O . ASN A 1 222 ? -4.084 5.484 -12.712 1.00 48.69 222 ASN A O 1
ATOM 1710 N N . GLY A 1 223 ? -3.712 5.605 -10.528 1.00 68.88 223 GLY A N 1
ATOM 1711 C CA . GLY A 1 223 ? -2.246 5.738 -10.708 1.00 68.88 223 GLY A CA 1
ATOM 1712 C C . GLY A 1 223 ? -1.634 4.597 -11.537 1.00 68.88 223 GLY A C 1
ATOM 1713 O O . GLY A 1 223 ? -0.832 4.827 -12.444 1.00 68.88 223 GLY A O 1
ATOM 1714 N N . ALA A 1 224 ? -2.110 3.372 -11.297 1.00 79.44 224 ALA A N 1
ATOM 1715 C CA . ALA A 1 224 ? -1.801 2.211 -12.126 1.00 79.44 224 ALA A CA 1
ATOM 1716 C C . ALA A 1 224 ? -2.403 2.320 -13.543 1.00 79.44 224 ALA A C 1
ATOM 1718 O O . ALA A 1 224 ? -1.725 1.978 -14.505 1.00 79.44 224 ALA A O 1
ATOM 1719 N N . GLU A 1 225 ? -3.627 2.844 -13.704 1.00 81.44 225 GLU A N 1
ATOM 1720 C CA . GLU A 1 225 ? -4.241 3.066 -15.028 1.00 81.44 225 GLU A CA 1
ATOM 1721 C C . GLU A 1 225 ? -3.434 4.067 -15.868 1.00 81.44 225 GLU A C 1
ATOM 1723 O O . GLU A 1 225 ? -3.170 3.817 -17.040 1.00 81.44 225 GLU A O 1
ATOM 1728 N N . GLU A 1 226 ? -2.992 5.187 -15.290 1.00 82.06 226 GLU A N 1
ATOM 1729 C CA . GLU A 1 226 ? -2.130 6.153 -15.977 1.00 82.06 226 GLU A CA 1
ATOM 1730 C C . GLU A 1 226 ? -0.769 5.567 -16.342 1.00 82.06 226 GLU A C 1
ATOM 1732 O O . GLU A 1 226 ? -0.291 5.800 -17.453 1.00 82.06 226 GLU A O 1
ATOM 1737 N N . ALA A 1 227 ? -0.164 4.785 -15.444 1.00 90.38 227 ALA A N 1
ATOM 1738 C CA . ALA A 1 227 ? 1.073 4.075 -15.742 1.00 90.38 227 ALA A CA 1
ATOM 1739 C C . ALA A 1 227 ? 0.889 3.088 -16.910 1.00 90.38 227 ALA A C 1
ATOM 1741 O O . ALA A 1 227 ? 1.727 3.049 -17.808 1.00 90.38 227 ALA A O 1
ATOM 1742 N N . ILE A 1 228 ? -0.234 2.360 -16.955 1.00 87.62 228 ILE A N 1
ATOM 1743 C CA . ILE A 1 228 ? -0.609 1.492 -18.083 1.00 87.62 228 ILE A CA 1
ATOM 1744 C C . ILE A 1 228 ? -0.703 2.311 -19.381 1.00 87.62 228 ILE A C 1
ATOM 1746 O O . ILE A 1 228 ? -0.106 1.934 -20.388 1.00 87.62 228 ILE A O 1
ATOM 1750 N N . TYR A 1 229 ? -1.379 3.466 -19.373 1.00 87.06 229 TYR A N 1
ATOM 1751 C CA . TYR A 1 229 ? -1.480 4.321 -20.564 1.00 87.06 229 TYR A CA 1
ATOM 1752 C C . TYR A 1 229 ? -0.121 4.828 -21.067 1.00 87.06 229 TYR A C 1
ATOM 1754 O O . TYR A 1 229 ? 0.104 4.873 -22.281 1.00 87.06 229 TYR A O 1
ATOM 1762 N N . ASP A 1 230 ? 0.780 5.214 -20.165 1.00 91.25 230 ASP A N 1
ATOM 1763 C CA . ASP A 1 230 ? 2.119 5.682 -20.529 1.00 91.25 230 ASP A CA 1
ATOM 1764 C C . ASP A 1 230 ? 2.980 4.541 -21.090 1.00 91.25 230 ASP A C 1
ATOM 1766 O O . ASP A 1 230 ? 3.593 4.697 -22.153 1.00 91.25 230 ASP A O 1
ATOM 1770 N N . LEU A 1 231 ? 2.918 3.357 -20.475 1.00 94.56 231 LEU A N 1
ATOM 1771 C CA . LEU A 1 231 ? 3.571 2.146 -20.973 1.00 94.56 231 LEU A CA 1
ATOM 1772 C C . LEU A 1 231 ? 3.096 1.761 -22.377 1.00 94.56 231 LEU A C 1
ATOM 1774 O O . LEU A 1 231 ? 3.923 1.500 -23.255 1.00 94.56 231 LEU A O 1
ATOM 1778 N N . MET A 1 232 ? 1.784 1.793 -22.636 1.00 87.69 232 MET A N 1
ATOM 1779 C CA . MET A 1 232 ? 1.216 1.515 -23.964 1.00 87.69 232 MET A CA 1
ATOM 1780 C C . MET A 1 232 ? 1.740 2.480 -25.042 1.00 87.69 232 MET A C 1
ATOM 1782 O O . MET A 1 232 ? 1.900 2.097 -26.205 1.00 87.69 232 MET A O 1
ATOM 1786 N N . ARG A 1 233 ? 2.056 3.726 -24.664 1.00 89.38 233 ARG A N 1
ATOM 1787 C CA . ARG A 1 233 ? 2.676 4.738 -25.541 1.00 89.38 233 ARG A CA 1
ATOM 1788 C C . ARG A 1 233 ? 4.194 4.582 -25.676 1.00 89.38 233 ARG A C 1
ATOM 1790 O O . ARG A 1 233 ? 4.812 5.344 -26.414 1.00 89.38 233 ARG A O 1
ATOM 1797 N N . GLY A 1 234 ? 4.790 3.598 -25.005 1.00 88.38 234 GLY A N 1
ATOM 1798 C CA . GLY A 1 234 ? 6.229 3.344 -24.995 1.00 88.38 234 GLY A CA 1
ATOM 1799 C C . GLY A 1 234 ? 7.021 4.243 -24.050 1.00 88.38 234 GLY A C 1
ATOM 1800 O O . GLY A 1 234 ? 8.246 4.283 -24.150 1.00 88.38 234 GLY A O 1
ATOM 1801 N N . LYS A 1 235 ? 6.347 4.953 -23.139 1.00 94.25 235 LYS A N 1
ATOM 1802 C CA . LYS A 1 235 ? 6.996 5.755 -22.104 1.00 94.25 235 LYS A CA 1
ATOM 1803 C C . LYS A 1 235 ? 7.295 4.866 -20.888 1.00 94.25 235 LYS A C 1
ATOM 1805 O O . LYS A 1 235 ? 6.383 4.182 -20.424 1.00 94.25 235 LYS A O 1
ATOM 1810 N N . PRO A 1 236 ? 8.537 4.844 -20.372 1.00 96.81 236 PRO A N 1
ATOM 1811 C CA . PRO A 1 236 ? 8.845 4.126 -19.139 1.00 96.81 236 PRO A CA 1
ATOM 1812 C C . PRO A 1 236 ? 8.083 4.696 -17.938 1.00 96.81 236 PRO A C 1
ATOM 1814 O O . PRO A 1 236 ? 7.710 5.869 -17.923 1.00 96.81 236 PRO A O 1
ATOM 1817 N N . VAL A 1 237 ? 7.910 3.879 -16.906 1.00 97.31 237 VAL A N 1
ATOM 1818 C CA . VAL A 1 237 ? 7.356 4.284 -15.606 1.00 97.31 237 VAL A CA 1
ATOM 1819 C C . VAL A 1 237 ? 8.330 3.920 -14.494 1.00 97.31 237 VAL A C 1
ATOM 1821 O O . VAL A 1 237 ? 9.210 3.089 -14.696 1.00 97.31 237 VAL A O 1
ATOM 1824 N N . ILE A 1 238 ? 8.186 4.544 -13.331 1.00 97.00 238 ILE A N 1
ATOM 1825 C CA . ILE A 1 238 ? 8.928 4.196 -12.120 1.00 97.00 238 ILE A CA 1
ATOM 1826 C C . ILE A 1 238 ? 8.021 3.338 -11.245 1.00 97.00 238 ILE A C 1
ATOM 1828 O O . ILE A 1 238 ? 6.896 3.741 -10.936 1.00 97.00 238 ILE A O 1
ATOM 1832 N N . VAL A 1 239 ? 8.511 2.173 -10.836 1.00 95.62 239 VAL A N 1
ATOM 1833 C CA . VAL A 1 239 ? 7.829 1.312 -9.868 1.00 95.62 239 VAL A CA 1
ATOM 1834 C C . VAL A 1 239 ? 8.693 1.187 -8.629 1.00 95.62 239 VAL A C 1
ATOM 1836 O O . VAL A 1 239 ? 9.883 0.926 -8.756 1.00 95.62 239 VAL A O 1
ATOM 1839 N N . VAL A 1 240 ? 8.094 1.395 -7.458 1.00 91.62 240 VAL A N 1
ATOM 1840 C CA . VAL A 1 240 ? 8.761 1.236 -6.158 1.00 91.62 240 VAL A CA 1
ATOM 1841 C C . VAL A 1 240 ? 8.189 0.057 -5.385 1.00 91.62 240 VAL A C 1
ATOM 1843 O O . VAL A 1 240 ? 6.977 -0.194 -5.429 1.00 91.62 240 VAL A O 1
ATOM 1846 N N . ASP A 1 241 ? 9.047 -0.649 -4.660 1.00 82.31 241 ASP A N 1
ATOM 1847 C CA . ASP A 1 241 ? 8.623 -1.661 -3.699 1.00 82.31 241 ASP A CA 1
ATOM 1848 C C . ASP A 1 241 ? 8.407 -1.076 -2.289 1.00 82.31 241 ASP A C 1
ATOM 1850 O O . ASP A 1 241 ? 8.424 0.140 -2.090 1.00 82.31 241 ASP A O 1
ATOM 1854 N N . ASP A 1 242 ? 8.060 -1.934 -1.325 1.00 71.06 242 ASP A N 1
ATOM 1855 C CA . ASP A 1 242 ? 7.784 -1.509 0.053 1.00 71.06 242 ASP A CA 1
ATOM 1856 C C . ASP A 1 242 ? 9.078 -1.067 0.769 1.00 71.06 242 ASP A C 1
ATOM 1858 O O . ASP A 1 242 ? 10.153 -1.618 0.518 1.00 71.06 242 ASP A O 1
ATOM 1862 N N . GLU A 1 243 ? 8.972 -0.121 1.712 1.00 56.22 243 GLU A N 1
ATOM 1863 C CA . GLU A 1 243 ? 10.103 0.396 2.506 1.00 56.22 243 GLU A CA 1
ATOM 1864 C C . GLU A 1 243 ? 10.818 -0.727 3.288 1.00 56.22 243 GLU A C 1
ATOM 1866 O O . GLU A 1 243 ? 12.011 -0.612 3.575 1.00 56.22 243 GLU A O 1
ATOM 1871 N N . ASP A 1 244 ? 10.103 -1.816 3.596 1.00 48.69 244 ASP A N 1
ATOM 1872 C CA . ASP A 1 244 ? 10.603 -2.991 4.320 1.00 48.69 244 ASP A CA 1
ATOM 1873 C C . ASP A 1 244 ? 11.190 -4.099 3.404 1.00 48.69 244 ASP A C 1
ATOM 1875 O O . ASP A 1 244 ? 11.614 -5.144 3.913 1.00 48.69 244 ASP A O 1
ATOM 1879 N N . ARG A 1 245 ? 11.204 -3.919 2.068 1.00 65.94 245 ARG A N 1
ATOM 1880 C CA . ARG A 1 245 ? 11.759 -4.885 1.092 1.00 65.94 245 ARG A CA 1
ATOM 1881 C C . ARG A 1 245 ? 13.139 -4.440 0.580 1.00 65.94 245 ARG A C 1
ATOM 1883 O O . ARG A 1 245 ? 14.102 -4.562 1.332 1.00 65.94 245 ARG A O 1
ATOM 1890 N N . GLU A 1 246 ? 13.268 -3.973 -0.663 1.00 61.84 246 GLU A N 1
ATOM 1891 C CA . GLU A 1 246 ? 14.522 -3.412 -1.200 1.00 61.84 246 GLU A CA 1
ATOM 1892 C C . GLU A 1 246 ? 14.567 -1.889 -0.964 1.00 61.84 246 GLU A C 1
ATOM 1894 O O . GLU A 1 246 ? 15.649 -1.310 -0.835 1.00 61.84 246 GLU A O 1
ATOM 1899 N N . ASN A 1 247 ? 13.395 -1.253 -0.798 1.00 73.81 247 ASN A N 1
ATOM 1900 C CA . ASN A 1 247 ? 13.220 0.196 -0.692 1.00 73.81 247 ASN A CA 1
ATOM 1901 C C . ASN A 1 247 ? 13.860 0.912 -1.893 1.00 73.81 247 ASN A C 1
ATOM 1903 O O . ASN A 1 247 ? 14.576 1.913 -1.757 1.00 73.81 247 ASN A O 1
ATOM 1907 N N . GLU A 1 248 ? 13.662 0.331 -3.073 1.00 83.00 248 GLU A N 1
ATOM 1908 C CA . GLU A 1 248 ? 14.275 0.717 -4.343 1.00 83.00 248 GLU A CA 1
ATOM 1909 C C . GLU A 1 248 ? 13.203 1.053 -5.377 1.00 83.00 248 GLU A C 1
ATOM 1911 O O . GLU A 1 248 ? 12.011 0.807 -5.183 1.00 83.00 248 GLU A O 1
ATOM 1916 N N . GLY A 1 249 ? 13.634 1.692 -6.463 1.00 90.19 249 GLY A N 1
ATOM 1917 C CA . GLY A 1 249 ? 12.772 1.974 -7.595 1.00 90.19 249 GLY A CA 1
ATOM 1918 C C . GLY A 1 249 ? 13.428 1.580 -8.901 1.00 90.19 249 GLY A C 1
ATOM 1919 O O . GLY A 1 249 ? 14.599 1.891 -9.133 1.00 90.19 249 GLY A O 1
ATOM 1920 N N . ASP A 1 250 ? 12.619 0.982 -9.766 1.00 96.88 250 ASP A N 1
ATOM 1921 C CA . ASP A 1 250 ? 13.018 0.532 -11.090 1.00 96.88 250 ASP A CA 1
ATOM 1922 C C . ASP A 1 250 ? 12.303 1.343 -12.163 1.00 96.88 250 ASP A C 1
ATOM 1924 O O . ASP A 1 250 ? 11.091 1.578 -12.099 1.00 96.88 250 ASP A O 1
ATOM 1928 N N . PHE A 1 251 ? 13.037 1.700 -13.215 1.00 98.38 251 PHE A N 1
ATOM 1929 C CA . PHE A 1 251 ? 12.398 2.019 -14.482 1.00 98.38 251 PHE A CA 1
ATOM 1930 C C . PHE A 1 251 ? 11.841 0.746 -15.094 1.00 98.38 251 PHE A C 1
ATOM 1932 O O . PHE A 1 251 ? 12.591 -0.196 -15.322 1.00 98.38 251 PHE A O 1
ATOM 1939 N N . ILE A 1 252 ? 10.560 0.751 -15.447 1.00 98.44 252 ILE A N 1
ATOM 1940 C CA . ILE A 1 252 ? 9.894 -0.341 -16.150 1.00 98.44 252 ILE A CA 1
ATOM 1941 C C . ILE A 1 252 ? 9.419 0.150 -17.516 1.00 98.44 252 ILE A C 1
ATOM 1943 O O . ILE A 1 252 ? 8.776 1.194 -17.631 1.00 98.44 252 ILE A O 1
ATOM 1947 N N . ALA A 1 253 ? 9.709 -0.622 -18.562 1.00 98.38 253 ALA A N 1
ATOM 1948 C CA . ALA A 1 253 ? 9.131 -0.452 -19.893 1.00 98.38 253 ALA A CA 1
ATOM 1949 C C . ALA A 1 253 ? 8.655 -1.793 -20.463 1.00 98.38 253 ALA A C 1
ATOM 1951 O O . ALA A 1 253 ? 9.164 -2.856 -20.108 1.00 98.38 253 ALA A O 1
ATOM 1952 N N . LEU A 1 254 ? 7.707 -1.750 -21.400 1.00 98.38 254 LEU A N 1
ATOM 1953 C CA . LEU A 1 254 ? 7.277 -2.940 -22.137 1.00 98.38 254 LEU A CA 1
ATOM 1954 C C . LEU A 1 254 ? 8.410 -3.436 -23.043 1.00 98.38 254 LEU A C 1
ATOM 1956 O O . LEU A 1 254 ? 9.004 -2.645 -23.783 1.00 98.38 254 LEU A O 1
ATOM 1960 N N . ALA A 1 255 ? 8.670 -4.745 -23.070 1.00 98.06 255 ALA A N 1
ATOM 1961 C CA . ALA A 1 255 ? 9.707 -5.311 -23.938 1.00 98.06 255 ALA A CA 1
ATOM 1962 C C . ALA A 1 255 ? 9.447 -4.994 -25.429 1.00 98.06 255 ALA A C 1
ATOM 1964 O O . ALA A 1 255 ? 10.360 -4.634 -26.183 1.00 98.06 255 ALA A O 1
ATOM 1965 N N . GLU A 1 256 ? 8.181 -4.987 -25.858 1.00 95.81 256 GLU A N 1
ATOM 1966 C CA . GLU A 1 256 ? 7.782 -4.601 -27.219 1.00 95.81 256 GLU A CA 1
ATOM 1967 C C . GLU A 1 256 ? 8.002 -3.111 -27.536 1.00 95.81 256 GLU A C 1
ATOM 1969 O O . GLU A 1 256 ? 8.086 -2.744 -28.710 1.00 95.81 256 GLU A O 1
ATOM 1974 N N . LYS A 1 257 ? 8.209 -2.261 -26.522 1.00 96.88 257 LYS A N 1
ATOM 1975 C CA . LYS A 1 257 ? 8.526 -0.829 -26.658 1.00 96.88 257 LYS A CA 1
ATOM 1976 C C . LYS A 1 257 ? 9.969 -0.477 -26.290 1.00 96.88 257 LYS A C 1
ATOM 1978 O O . LYS A 1 257 ? 10.345 0.681 -26.383 1.00 96.88 257 LYS A O 1
ATOM 1983 N N . ALA A 1 258 ? 10.803 -1.461 -25.956 1.00 97.06 258 ALA A N 1
ATOM 1984 C CA . ALA A 1 258 ? 12.218 -1.254 -25.653 1.00 97.06 258 ALA A CA 1
ATOM 1985 C C . ALA A 1 258 ? 13.037 -0.882 -26.906 1.00 97.06 258 ALA A C 1
ATOM 1987 O O . ALA A 1 258 ? 13.678 -1.741 -27.514 1.00 97.06 258 ALA A O 1
ATOM 1988 N N . THR A 1 259 ? 12.963 0.374 -27.347 1.00 98.25 259 THR A N 1
ATOM 1989 C CA . THR A 1 259 ? 13.785 0.918 -28.441 1.00 98.25 259 THR A CA 1
ATOM 1990 C C . THR A 1 259 ? 15.208 1.229 -27.954 1.00 98.25 259 THR A C 1
ATOM 1992 O O . THR A 1 259 ? 15.440 1.270 -26.741 1.00 98.25 259 THR A O 1
ATOM 1995 N N . PRO A 1 260 ? 16.180 1.475 -28.855 1.00 98.44 260 PRO A N 1
ATOM 1996 C CA . PRO A 1 260 ? 17.514 1.917 -28.455 1.00 98.44 260 PRO A CA 1
ATOM 1997 C C . PRO A 1 260 ? 17.488 3.167 -27.564 1.00 98.44 260 PRO A C 1
ATOM 1999 O O . PRO A 1 260 ? 18.277 3.260 -26.631 1.00 98.44 260 PRO A O 1
ATOM 2002 N N . GLU A 1 261 ? 16.559 4.096 -27.800 1.00 98.19 261 GLU A N 1
ATOM 2003 C CA . GLU A 1 261 ? 16.386 5.316 -27.004 1.00 98.19 261 GLU A CA 1
ATOM 2004 C C . GLU A 1 261 ? 15.899 5.003 -25.588 1.00 98.19 261 GLU A C 1
ATOM 2006 O O . GLU A 1 261 ? 16.428 5.566 -24.632 1.00 98.19 261 GLU A O 1
ATOM 2011 N N . VAL A 1 262 ? 14.948 4.074 -25.436 1.00 98.00 262 VAL A N 1
ATOM 2012 C CA . VAL A 1 262 ? 14.464 3.626 -24.119 1.00 98.00 262 VAL A CA 1
ATOM 2013 C C . VAL A 1 262 ? 15.579 2.931 -23.340 1.00 98.00 262 VAL A C 1
ATOM 2015 O O . VAL A 1 262 ? 15.802 3.245 -22.173 1.00 98.00 262 VAL A O 1
ATOM 2018 N N . ILE A 1 263 ? 16.334 2.035 -23.984 1.00 98.44 263 ILE A N 1
ATOM 2019 C CA . ILE A 1 263 ? 17.473 1.366 -23.337 1.00 98.44 263 ILE A CA 1
ATOM 2020 C C . ILE A 1 263 ? 18.561 2.378 -22.967 1.00 98.44 263 ILE A C 1
ATOM 2022 O O . ILE A 1 263 ? 19.138 2.292 -21.883 1.00 98.44 263 ILE A O 1
ATOM 2026 N N . ASN A 1 264 ? 18.836 3.350 -23.841 1.00 98.56 264 ASN A N 1
ATOM 2027 C CA . ASN A 1 264 ? 19.797 4.412 -23.565 1.00 98.56 264 ASN A CA 1
ATOM 2028 C C . ASN A 1 264 ? 19.345 5.300 -22.396 1.00 98.56 264 ASN A C 1
ATOM 2030 O O . ASN A 1 264 ? 20.160 5.662 -21.551 1.00 98.56 264 ASN A O 1
ATOM 2034 N N . PHE A 1 265 ? 18.053 5.622 -22.320 1.00 98.12 265 PHE A N 1
ATOM 2035 C CA . PHE A 1 265 ? 17.467 6.329 -21.185 1.00 98.12 265 PHE A CA 1
ATOM 2036 C C . PHE A 1 265 ? 17.678 5.547 -19.882 1.00 98.12 265 PHE A C 1
ATOM 2038 O O . PHE A 1 265 ? 18.241 6.092 -18.935 1.00 98.12 265 PHE A O 1
ATOM 2045 N N . MET A 1 266 ? 17.327 4.256 -19.863 1.00 97.94 266 MET A N 1
ATOM 2046 C CA . MET A 1 266 ? 17.476 3.393 -18.684 1.00 97.94 266 MET A CA 1
ATOM 2047 C C . MET A 1 266 ? 18.923 3.329 -18.185 1.00 97.94 266 MET A C 1
ATOM 2049 O O . MET A 1 266 ? 19.171 3.508 -17.001 1.00 97.94 266 MET A O 1
ATOM 2053 N N . ILE A 1 267 ? 19.913 3.160 -19.065 1.00 97.56 267 ILE A N 1
ATOM 2054 C CA . ILE A 1 267 ? 21.319 3.123 -18.616 1.00 97.56 267 ILE A CA 1
ATOM 2055 C C . ILE A 1 267 ? 21.895 4.480 -18.219 1.00 97.56 267 ILE A C 1
ATOM 2057 O O . ILE A 1 267 ? 22.890 4.518 -17.502 1.00 97.56 267 ILE A O 1
ATOM 2061 N N . THR A 1 268 ? 21.316 5.580 -18.701 1.00 96.75 268 THR A N 1
ATOM 2062 C CA . THR A 1 268 ? 21.818 6.932 -18.417 1.00 96.75 268 THR A CA 1
ATOM 2063 C C . THR A 1 268 ? 21.229 7.467 -17.116 1.00 96.75 268 THR A C 1
ATOM 2065 O O . THR A 1 268 ? 21.951 7.972 -16.254 1.00 96.75 268 THR A O 1
ATOM 2068 N N . GLU A 1 269 ? 19.912 7.347 -16.963 1.00 96.69 269 GLU A N 1
ATOM 2069 C CA . GLU A 1 269 ? 19.183 7.872 -15.808 1.00 96.69 269 GLU A CA 1
ATOM 2070 C C . GLU A 1 269 ? 19.001 6.814 -14.716 1.00 96.69 269 GLU A C 1
ATOM 2072 O O . GLU A 1 269 ? 18.934 7.175 -13.548 1.00 96.69 269 GLU A O 1
ATOM 2077 N N . GLY A 1 270 ? 18.944 5.524 -15.069 1.00 96.00 270 GLY A N 1
ATOM 2078 C CA . GLY A 1 270 ? 18.822 4.423 -14.107 1.00 96.00 270 GLY A CA 1
ATOM 2079 C C . GLY A 1 270 ? 20.187 3.956 -13.630 1.00 96.00 270 GLY A C 1
ATOM 2080 O O . GLY A 1 270 ? 20.462 3.946 -12.439 1.00 96.00 270 GLY A O 1
ATOM 2081 N N . ARG A 1 271 ? 21.099 3.668 -14.569 1.00 96.25 271 ARG A N 1
ATOM 2082 C CA . ARG A 1 271 ? 22.498 3.251 -14.304 1.00 96.25 271 ARG A CA 1
ATOM 2083 C C . ARG A 1 271 ? 22.636 1.908 -13.575 1.00 96.25 271 ARG A C 1
ATOM 2085 O O . ARG A 1 271 ? 23.763 1.455 -13.380 1.00 96.25 271 ARG A O 1
ATOM 2092 N N . GLY A 1 272 ? 21.520 1.279 -13.211 1.00 94.62 272 GLY A N 1
ATOM 2093 C CA . GLY A 1 272 ? 21.445 -0.084 -12.712 1.00 94.62 272 GLY A CA 1
ATOM 2094 C C . GLY A 1 272 ? 21.626 -1.140 -13.799 1.00 94.62 272 GLY A C 1
ATOM 2095 O O . GLY A 1 272 ? 22.060 -0.874 -14.930 1.00 94.62 272 GLY A O 1
ATOM 2096 N N . LEU A 1 273 ? 21.290 -2.374 -13.442 1.00 96.38 273 LEU A N 1
ATOM 2097 C CA . LEU A 1 273 ? 21.433 -3.529 -14.308 1.00 96.38 273 LEU A CA 1
ATOM 2098 C C . LEU A 1 273 ? 20.184 -3.682 -15.177 1.00 96.38 273 LEU A C 1
ATOM 2100 O O . LEU A 1 273 ? 19.084 -3.920 -14.692 1.00 96.38 273 LEU A O 1
ATOM 2104 N N . VAL A 1 274 ? 20.347 -3.595 -16.498 1.00 98.06 274 VAL A N 1
ATOM 2105 C CA . VAL A 1 274 ? 19.205 -3.777 -17.403 1.00 98.06 274 VAL A CA 1
ATOM 2106 C C . VAL A 1 274 ? 18.834 -5.257 -17.489 1.00 98.06 274 VAL A C 1
ATOM 2108 O O . VAL A 1 274 ? 19.555 -6.064 -18.087 1.00 98.06 274 VAL A O 1
ATOM 2111 N N . CYS A 1 275 ? 17.674 -5.592 -16.938 1.00 98.50 275 CYS A N 1
ATOM 2112 C CA . CYS A 1 275 ? 17.135 -6.944 -16.900 1.00 98.50 275 CYS A CA 1
ATOM 2113 C C . CYS A 1 275 ? 15.866 -7.068 -17.755 1.00 98.50 275 CYS A C 1
ATOM 2115 O O . CYS A 1 275 ? 15.202 -6.078 -18.060 1.00 98.50 275 CYS A O 1
ATOM 2117 N N . VAL A 1 276 ? 15.516 -8.297 -18.149 1.00 98.56 276 VAL A N 1
ATOM 2118 C CA . VAL A 1 276 ? 14.338 -8.592 -18.987 1.00 98.56 276 VAL A CA 1
ATOM 2119 C C . VAL A 1 276 ? 13.427 -9.592 -18.276 1.00 98.56 276 VAL A C 1
ATOM 2121 O O . VAL A 1 276 ? 13.613 -10.802 -18.431 1.00 98.56 276 VAL A O 1
ATOM 2124 N N . PRO A 1 277 ? 12.463 -9.133 -17.463 1.00 98.62 277 PRO A N 1
ATOM 2125 C CA . PRO A 1 277 ? 11.459 -10.019 -16.894 1.00 98.62 277 PRO A CA 1
ATOM 2126 C C . PRO A 1 277 ? 10.628 -10.716 -17.973 1.00 98.62 277 PRO A C 1
ATOM 2128 O O . PRO A 1 277 ? 10.087 -10.062 -18.865 1.00 98.62 277 PRO A O 1
ATOM 2131 N N . ILE A 1 278 ? 10.535 -12.041 -17.881 1.00 98.38 278 ILE A N 1
ATOM 2132 C CA . ILE A 1 278 ? 9.789 -12.925 -18.782 1.00 98.38 278 ILE A CA 1
ATOM 2133 C C . ILE A 1 278 ? 9.024 -13.977 -17.972 1.00 98.38 278 ILE A C 1
ATOM 2135 O O . ILE A 1 278 ? 9.335 -14.246 -16.809 1.00 98.38 278 ILE A O 1
ATOM 2139 N N . THR A 1 279 ? 8.029 -14.607 -18.593 1.00 97.44 279 THR A N 1
ATOM 2140 C CA . THR A 1 279 ? 7.312 -15.740 -17.993 1.00 97.44 279 THR A CA 1
ATOM 2141 C C . THR A 1 279 ? 8.181 -16.999 -17.929 1.00 97.44 279 THR A C 1
ATOM 2143 O O . THR A 1 279 ? 9.100 -17.183 -18.735 1.00 97.44 279 THR A O 1
ATOM 2146 N N . GLN A 1 280 ? 7.848 -17.917 -17.013 1.00 95.69 280 GLN A N 1
ATOM 2147 C CA . GLN A 1 280 ? 8.469 -19.247 -16.948 1.00 95.69 280 GLN A CA 1
ATOM 2148 C C . GLN A 1 280 ? 8.326 -19.998 -18.278 1.00 95.69 280 GLN A C 1
ATOM 2150 O O . GLN A 1 280 ? 9.308 -20.530 -18.789 1.00 95.69 280 GLN A O 1
ATOM 2155 N N . GLN A 1 281 ? 7.134 -19.955 -18.885 1.00 96.00 281 GLN A N 1
ATOM 2156 C CA . GLN A 1 281 ? 6.880 -20.551 -20.196 1.00 96.00 281 GLN A CA 1
ATOM 2157 C C . GLN A 1 281 ? 7.885 -20.057 -21.243 1.00 96.00 281 GLN A C 1
ATOM 2159 O O . GLN A 1 281 ? 8.473 -20.857 -21.971 1.00 96.00 281 GLN A O 1
ATOM 2164 N N . ARG A 1 282 ? 8.124 -18.742 -21.302 1.00 97.38 282 ARG A N 1
ATOM 2165 C CA . ARG A 1 282 ? 9.035 -18.176 -22.294 1.00 97.38 282 ARG A CA 1
ATOM 2166 C C . ARG A 1 282 ? 10.490 -18.568 -22.039 1.00 97.38 282 ARG A C 1
ATOM 2168 O O . ARG A 1 282 ? 11.239 -18.822 -22.983 1.00 97.38 282 ARG A O 1
ATOM 2175 N N . ALA A 1 283 ? 10.895 -18.639 -20.773 1.00 97.19 283 ALA A N 1
ATOM 2176 C CA . ALA A 1 283 ? 12.213 -19.145 -20.410 1.00 97.19 283 ALA A CA 1
ATOM 2177 C C . ALA A 1 283 ? 12.400 -20.605 -20.863 1.00 97.19 283 ALA A C 1
ATOM 2179 O O . ALA A 1 283 ? 13.454 -20.939 -21.408 1.00 97.19 283 ALA A O 1
ATOM 2180 N N . ASP A 1 284 ? 11.373 -21.446 -20.717 1.00 96.56 284 ASP A N 1
ATOM 2181 C CA . ASP A 1 284 ? 11.406 -22.852 -21.129 1.00 96.56 284 ASP A CA 1
ATOM 2182 C C . ASP A 1 284 ? 11.472 -23.008 -22.658 1.00 96.56 284 ASP A C 1
ATOM 2184 O O . ASP A 1 284 ? 12.319 -23.752 -23.159 1.00 96.56 284 ASP A O 1
ATOM 2188 N N . GLU A 1 285 ? 10.662 -22.252 -23.410 1.00 97.06 285 GLU A N 1
ATOM 2189 C CA . GLU A 1 285 ? 10.681 -22.215 -24.885 1.00 97.06 285 GLU A CA 1
ATOM 2190 C C . GLU A 1 285 ? 12.075 -21.882 -25.440 1.00 97.06 285 GLU A C 1
ATOM 2192 O O . GLU A 1 285 ? 12.560 -22.501 -26.392 1.00 97.06 285 GLU A O 1
ATOM 2197 N N . LEU A 1 286 ? 12.755 -20.921 -24.810 1.00 97.56 286 LEU A N 1
ATOM 2198 C CA . LEU A 1 286 ? 14.093 -20.477 -25.198 1.00 97.56 286 LEU A CA 1
ATOM 2199 C C . LEU A 1 286 ? 15.223 -21.273 -24.520 1.00 97.56 286 LEU A C 1
ATOM 2201 O O . LEU A 1 286 ? 16.406 -21.026 -24.798 1.00 97.56 286 LEU A O 1
ATOM 2205 N N . ASN A 1 287 ? 14.888 -22.254 -23.674 1.00 96.75 287 ASN A N 1
ATOM 2206 C CA . ASN A 1 287 ? 15.820 -23.048 -22.867 1.00 96.75 287 ASN A CA 1
ATOM 2207 C C . ASN A 1 287 ? 16.815 -22.153 -22.093 1.00 96.75 287 ASN A C 1
ATOM 2209 O O . ASN A 1 287 ? 18.040 -22.327 -22.149 1.00 96.75 287 ASN A O 1
ATOM 2213 N N . LEU A 1 288 ? 16.274 -21.148 -21.403 1.00 96.75 288 LEU A N 1
ATOM 2214 C CA . LEU A 1 288 ? 16.994 -20.228 -20.527 1.00 96.75 288 LEU A CA 1
ATOM 2215 C C . LEU A 1 288 ? 17.023 -20.801 -19.112 1.00 96.75 288 LEU A C 1
ATOM 2217 O O . LEU A 1 288 ? 16.081 -20.679 -18.336 1.00 96.75 288 LEU A O 1
ATOM 2221 N N . LYS A 1 289 ? 18.130 -21.465 -18.782 1.00 93.81 289 LYS A N 1
ATOM 2222 C CA . LYS A 1 289 ? 18.311 -22.102 -17.475 1.00 93.81 289 LYS A CA 1
ATOM 2223 C C . LYS A 1 289 ? 18.668 -21.074 -16.396 1.00 93.81 289 LYS A C 1
ATOM 2225 O O . LYS A 1 289 ? 19.319 -20.077 -16.726 1.00 93.81 289 LYS A O 1
ATOM 2230 N N . PRO A 1 290 ? 18.327 -21.337 -15.119 1.00 94.31 290 PRO A N 1
ATOM 2231 C CA . PRO A 1 290 ? 18.813 -20.549 -13.990 1.00 94.31 290 PRO A CA 1
ATOM 2232 C C . PRO A 1 290 ? 20.335 -20.384 -14.027 1.00 94.31 290 PRO A C 1
ATOM 2234 O O . PRO A 1 290 ? 21.055 -21.325 -14.370 1.00 94.31 290 PRO A O 1
ATOM 2237 N N . MET A 1 291 ? 20.824 -19.197 -13.665 1.00 94.69 291 MET A N 1
ATOM 2238 C CA . MET A 1 291 ? 22.260 -18.893 -13.682 1.00 94.69 291 MET A CA 1
ATOM 2239 C C . MET A 1 291 ? 23.047 -19.737 -12.667 1.00 94.69 291 MET A C 1
ATOM 2241 O O . MET A 1 291 ? 24.201 -20.090 -12.907 1.00 94.69 291 MET A O 1
ATOM 2245 N N . VAL A 1 292 ? 22.416 -20.082 -11.542 1.00 91.31 292 VAL A N 1
ATOM 2246 C CA . VAL A 1 292 ? 23.005 -20.854 -10.442 1.00 91.31 292 VAL A CA 1
ATOM 2247 C C . VAL A 1 292 ? 22.123 -22.048 -10.083 1.00 91.31 292 VAL A C 1
ATOM 2249 O O . VAL A 1 292 ? 20.903 -21.995 -10.224 1.00 91.31 292 VAL A O 1
ATOM 2252 N N . GLN A 1 293 ? 22.733 -23.135 -9.601 1.00 84.56 293 GLN A N 1
ATOM 2253 C CA . GLN A 1 293 ? 21.995 -24.333 -9.168 1.00 84.56 293 GLN A CA 1
ATOM 2254 C C . GLN A 1 293 ? 21.230 -24.107 -7.859 1.00 84.56 293 GLN A C 1
ATOM 2256 O O . GLN A 1 293 ? 20.109 -24.584 -7.707 1.00 84.56 293 GLN A O 1
ATOM 2261 N N . GLN A 1 294 ? 21.839 -23.379 -6.922 1.00 86.12 294 GLN A N 1
ATOM 2262 C CA . GLN A 1 294 ? 21.235 -23.001 -5.652 1.00 86.12 294 GLN A CA 1
ATOM 2263 C C . GLN A 1 294 ? 21.248 -21.480 -5.556 1.00 86.12 294 GLN A C 1
ATOM 2265 O O . GLN A 1 294 ? 22.313 -20.871 -5.491 1.00 86.12 294 GLN A O 1
ATOM 2270 N N . ASN A 1 295 ? 20.062 -20.875 -5.576 1.00 85.12 295 ASN A N 1
ATOM 2271 C CA . ASN A 1 295 ? 19.928 -19.437 -5.412 1.00 85.12 295 ASN A CA 1
ATOM 2272 C C . ASN A 1 295 ? 20.077 -19.080 -3.926 1.00 85.12 295 ASN A C 1
ATOM 2274 O O . ASN A 1 295 ? 19.316 -19.573 -3.094 1.00 85.12 295 ASN A O 1
ATOM 2278 N N . THR A 1 296 ? 21.084 -18.271 -3.607 1.00 81.81 296 THR A N 1
ATOM 2279 C CA . THR A 1 296 ? 21.375 -17.778 -2.251 1.00 81.81 296 THR A CA 1
ATOM 2280 C C . THR A 1 296 ? 21.084 -16.287 -2.101 1.00 81.81 296 THR A C 1
ATOM 2282 O O . THR A 1 296 ? 21.459 -15.699 -1.090 1.00 81.81 296 THR A O 1
ATOM 2285 N N . ASP A 1 297 ? 20.474 -15.667 -3.113 1.00 79.50 297 ASP A N 1
ATOM 2286 C CA . ASP A 1 297 ? 20.021 -14.284 -3.049 1.00 79.50 297 ASP A CA 1
ATOM 2287 C C . ASP A 1 297 ? 18.966 -14.113 -1.950 1.00 79.50 297 ASP A C 1
ATOM 2289 O O . ASP A 1 297 ? 18.077 -14.955 -1.793 1.00 79.50 297 ASP A O 1
ATOM 2293 N N . PHE A 1 298 ? 19.055 -13.012 -1.207 1.00 69.88 298 PHE A N 1
ATOM 2294 C CA . PHE A 1 298 ? 18.176 -12.747 -0.069 1.00 69.88 298 PHE A CA 1
ATOM 2295 C C . PHE A 1 298 ? 16.703 -12.622 -0.491 1.00 69.88 298 PHE A C 1
ATOM 2297 O O . PHE A 1 298 ? 15.814 -13.088 0.221 1.00 69.88 298 PHE A O 1
ATOM 2304 N N . HIS A 1 299 ? 16.440 -12.071 -1.680 1.00 72.81 299 HIS A N 1
ATOM 2305 C CA . HIS A 1 299 ? 15.095 -11.919 -2.239 1.00 72.81 299 HIS A CA 1
ATOM 2306 C C . HIS A 1 299 ? 14.739 -13.007 -3.266 1.00 72.81 299 HIS A C 1
ATOM 2308 O O . HIS A 1 299 ? 13.629 -13.008 -3.817 1.00 72.81 299 HIS A O 1
ATOM 2314 N N . GLY A 1 300 ? 15.653 -13.949 -3.514 1.00 79.88 300 GLY A N 1
ATOM 2315 C CA . GLY A 1 300 ? 15.489 -15.055 -4.448 1.00 79.88 300 GLY A CA 1
ATOM 2316 C C . GLY A 1 300 ? 15.305 -14.620 -5.902 1.00 79.88 300 GLY A C 1
ATOM 2317 O O . GLY A 1 300 ? 14.576 -15.295 -6.634 1.00 79.88 300 GLY A O 1
ATOM 2318 N N . THR A 1 301 ? 15.910 -13.505 -6.328 1.00 85.44 301 THR A N 1
ATOM 2319 C CA . THR A 1 301 ? 15.761 -12.982 -7.696 1.00 85.44 301 THR A CA 1
ATOM 2320 C C . THR A 1 301 ? 16.182 -14.026 -8.735 1.00 85.44 301 THR A C 1
ATOM 2322 O O . THR A 1 301 ? 17.275 -14.596 -8.684 1.00 85.44 301 THR A O 1
ATOM 2325 N N . ALA A 1 302 ? 15.273 -14.343 -9.661 1.00 91.19 302 ALA A N 1
ATOM 2326 C CA . ALA A 1 302 ? 15.346 -15.537 -10.501 1.00 91.19 302 ALA A CA 1
ATOM 2327 C C . ALA A 1 302 ? 16.096 -15.292 -11.822 1.00 91.19 302 ALA A C 1
ATOM 2329 O O . ALA A 1 302 ? 15.516 -15.375 -12.907 1.00 91.19 302 ALA A O 1
ATOM 2330 N N . PHE A 1 303 ? 17.395 -15.002 -11.726 1.00 96.00 303 PHE A N 1
ATOM 2331 C CA . PHE A 1 303 ? 18.266 -14.844 -12.891 1.00 96.00 303 PHE A CA 1
ATOM 2332 C C . PHE A 1 303 ? 18.412 -16.132 -13.700 1.00 96.00 303 PHE A C 1
ATOM 2334 O O . PHE A 1 303 ? 18.739 -17.202 -13.175 1.00 96.00 303 PHE A O 1
ATOM 2341 N N . THR A 1 304 ? 18.259 -15.997 -15.014 1.00 96.75 304 THR A N 1
ATOM 2342 C CA . THR A 1 304 ? 18.723 -16.990 -15.986 1.00 96.75 304 THR A CA 1
ATOM 2343 C C . THR A 1 304 ? 20.142 -16.666 -16.449 1.00 96.75 304 THR A C 1
ATOM 2345 O O . THR A 1 304 ? 20.702 -15.618 -16.123 1.00 96.75 304 THR A O 1
ATOM 2348 N N . VAL A 1 305 ? 20.755 -17.573 -17.209 1.00 96.44 305 VAL A N 1
ATOM 2349 C CA . VAL A 1 305 ? 21.986 -17.265 -17.947 1.00 96.44 305 VAL A CA 1
ATOM 2350 C C . VAL A 1 305 ? 21.795 -16.016 -18.820 1.00 96.44 305 VAL A C 1
ATOM 2352 O O . VAL A 1 305 ? 20.800 -15.906 -19.534 1.00 96.44 305 VAL A O 1
ATOM 2355 N N . SER A 1 306 ? 22.748 -15.081 -18.775 1.00 98.25 306 SER A N 1
ATOM 2356 C CA . SER A 1 306 ? 22.680 -13.867 -19.591 1.00 98.25 306 SER A CA 1
ATOM 2357 C C . SER A 1 306 ? 22.787 -14.186 -21.083 1.00 98.25 306 SER A C 1
ATOM 2359 O O . SER A 1 306 ? 23.386 -15.193 -21.480 1.00 98.25 306 SER A O 1
ATOM 2361 N N . VAL A 1 307 ? 22.198 -13.332 -21.919 1.00 98.44 307 VAL A N 1
ATOM 2362 C CA . VAL A 1 307 ? 22.067 -13.570 -23.359 1.00 98.44 307 VAL A CA 1
ATOM 2363 C C . VAL A 1 307 ? 22.353 -12.338 -24.200 1.00 98.44 307 VAL A C 1
ATOM 2365 O O . VAL A 1 307 ? 22.115 -11.213 -23.771 1.00 98.44 307 VAL A O 1
ATOM 2368 N N . ASP A 1 308 ? 22.811 -12.584 -25.425 1.00 98.56 308 ASP A N 1
ATOM 2369 C CA . ASP A 1 308 ? 22.801 -11.631 -26.535 1.00 98.56 308 ASP A CA 1
ATOM 2370 C C . ASP A 1 308 ? 22.190 -12.295 -27.766 1.00 98.56 308 ASP A C 1
ATOM 2372 O O . ASP A 1 308 ? 22.413 -13.483 -28.013 1.00 98.56 308 ASP A O 1
ATOM 2376 N N . HIS A 1 309 ? 21.460 -11.536 -28.579 1.00 98.31 309 HIS A N 1
ATOM 2377 C CA . HIS A 1 309 ? 20.981 -12.042 -29.861 1.00 98.31 309 HIS A CA 1
ATOM 2378 C C . HIS A 1 309 ? 22.151 -12.347 -30.806 1.00 98.31 309 HIS A C 1
ATOM 2380 O O . HIS A 1 309 ? 23.148 -11.626 -30.833 1.00 98.31 309 HIS A O 1
ATOM 2386 N N . LYS A 1 310 ? 22.036 -13.393 -31.628 1.00 97.44 310 LYS A N 1
ATOM 2387 C CA . LYS A 1 310 ? 23.089 -13.821 -32.567 1.00 97.44 310 LYS A CA 1
ATOM 2388 C C . LYS A 1 310 ? 23.488 -12.758 -33.598 1.00 97.44 310 LYS A C 1
ATOM 2390 O O . LYS A 1 310 ? 24.579 -12.862 -34.151 1.00 97.44 310 LYS A O 1
ATOM 2395 N N . ASP A 1 311 ? 22.629 -11.771 -33.844 1.00 96.50 311 ASP A N 1
ATOM 2396 C CA . ASP A 1 311 ? 22.865 -10.700 -34.821 1.00 96.50 311 ASP A CA 1
ATOM 2397 C C . ASP A 1 311 ? 23.573 -9.477 -34.211 1.00 96.50 311 ASP A C 1
ATOM 2399 O O . ASP A 1 311 ? 23.805 -8.483 -34.897 1.00 96.50 311 ASP A O 1
ATOM 2403 N N . THR A 1 312 ? 23.945 -9.534 -32.929 1.00 96.94 312 THR A N 1
ATOM 2404 C CA . THR A 1 312 ? 24.774 -8.505 -32.291 1.00 96.94 312 THR A CA 1
ATOM 2405 C C . THR A 1 312 ? 26.265 -8.759 -32.532 1.00 96.94 312 THR A C 1
ATOM 2407 O O . THR A 1 312 ? 26.705 -9.863 -32.883 1.00 96.94 312 THR A O 1
ATOM 2410 N N . THR A 1 313 ? 27.070 -7.720 -32.329 1.00 96.19 313 THR A N 1
ATOM 2411 C CA . THR A 1 313 ? 28.534 -7.780 -32.384 1.00 96.19 313 THR A CA 1
ATOM 2412 C C . THR A 1 313 ? 29.109 -8.001 -30.990 1.00 96.19 313 THR A C 1
ATOM 2414 O O . THR A 1 313 ? 29.555 -9.101 -30.676 1.00 96.19 313 THR A O 1
ATOM 2417 N N . THR A 1 314 ? 29.056 -6.971 -30.149 1.00 96.25 314 THR A N 1
ATOM 2418 C CA . THR A 1 314 ? 29.511 -6.997 -28.759 1.00 96.25 314 THR A CA 1
ATOM 2419 C C . THR A 1 314 ? 28.359 -7.221 -27.794 1.00 96.25 314 THR A C 1
ATOM 2421 O O . THR A 1 314 ? 28.598 -7.728 -26.710 1.00 96.25 314 THR A O 1
ATOM 2424 N N . GLY A 1 315 ? 27.131 -6.849 -28.171 1.00 95.75 315 GLY A N 1
ATOM 2425 C CA . GLY A 1 315 ? 25.928 -7.004 -27.354 1.00 95.75 315 GLY A CA 1
ATOM 2426 C C . GLY A 1 315 ? 25.635 -5.849 -26.390 1.00 95.75 315 GLY A C 1
ATOM 2427 O O . GLY A 1 315 ? 24.490 -5.687 -25.989 1.00 95.75 315 GLY A O 1
ATOM 2428 N N . ILE A 1 316 ? 26.617 -5.002 -26.051 1.00 97.69 316 ILE A N 1
ATOM 2429 C CA . ILE A 1 316 ? 26.498 -4.050 -24.926 1.00 97.69 316 ILE A CA 1
ATOM 2430 C C . ILE A 1 316 ? 25.852 -2.702 -25.280 1.00 97.69 316 ILE A C 1
ATOM 2432 O O . ILE A 1 316 ? 25.304 -2.017 -24.406 1.00 97.69 316 ILE A O 1
ATOM 2436 N N . SER A 1 317 ? 25.901 -2.284 -26.547 1.00 98.19 317 SER A N 1
ATOM 2437 C CA . SER A 1 317 ? 25.332 -0.995 -26.957 1.00 98.19 317 SER A CA 1
ATOM 2438 C C . SER A 1 317 ? 23.815 -0.957 -26.731 1.00 98.19 317 SER A C 1
ATOM 2440 O O . SER A 1 317 ? 23.149 -1.991 -26.733 1.00 98.19 317 SER A O 1
ATOM 2442 N N . ALA A 1 318 ? 23.237 0.235 -26.540 1.00 98.31 318 ALA A N 1
ATOM 2443 C CA . ALA A 1 318 ? 21.788 0.368 -26.345 1.00 98.31 318 ALA A CA 1
ATOM 2444 C C . ALA A 1 318 ? 20.985 -0.218 -27.524 1.00 98.31 318 ALA A C 1
ATOM 2446 O O . ALA A 1 318 ? 19.942 -0.841 -27.328 1.00 98.31 318 ALA A O 1
ATOM 2447 N N . HIS A 1 319 ? 21.518 -0.087 -28.743 1.00 98.19 319 HIS A N 1
ATOM 2448 C CA . HIS A 1 319 ? 20.934 -0.664 -29.949 1.00 98.19 319 HIS A CA 1
ATOM 2449 C C . HIS A 1 319 ? 20.979 -2.199 -29.942 1.00 98.19 319 HIS A C 1
ATOM 2451 O O . HIS A 1 319 ? 19.973 -2.851 -30.202 1.00 98.19 319 HIS A O 1
ATOM 2457 N N . GLU A 1 320 ? 22.124 -2.795 -29.604 1.00 98.50 320 GLU A N 1
ATOM 2458 C CA . GLU A 1 320 ? 22.273 -4.255 -29.550 1.00 98.50 320 GLU A CA 1
ATOM 2459 C C . GLU A 1 320 ? 21.458 -4.887 -28.419 1.00 98.50 320 GLU A C 1
ATOM 2461 O O . GLU A 1 320 ? 20.822 -5.920 -28.621 1.00 98.50 320 GLU A O 1
ATOM 2466 N N . ARG A 1 321 ? 21.385 -4.230 -27.258 1.00 98.62 321 ARG A N 1
ATOM 2467 C CA . ARG A 1 321 ? 20.519 -4.658 -26.155 1.00 98.62 321 ARG A CA 1
ATOM 2468 C C . ARG A 1 321 ? 19.041 -4.589 -26.517 1.00 98.62 321 ARG A C 1
ATOM 2470 O O . ARG A 1 321 ? 18.309 -5.528 -26.217 1.00 98.62 321 ARG A O 1
ATOM 2477 N N . SER A 1 322 ? 18.614 -3.546 -27.233 1.00 98.62 322 SER A N 1
ATOM 2478 C CA . SER A 1 322 ? 17.257 -3.464 -27.790 1.00 98.62 322 SER A CA 1
ATOM 2479 C C . SER A 1 322 ? 16.966 -4.632 -28.744 1.00 98.62 322 SER A C 1
ATOM 2481 O O . SER A 1 322 ? 15.934 -5.283 -28.587 1.00 98.62 322 SER A O 1
ATOM 2483 N N . ILE A 1 323 ? 17.891 -4.979 -29.653 1.00 98.50 323 ILE A N 1
ATOM 2484 C CA . ILE A 1 323 ? 17.758 -6.160 -30.532 1.00 98.50 323 ILE A CA 1
ATOM 2485 C C . ILE A 1 323 ? 17.566 -7.437 -29.706 1.00 98.50 323 ILE A C 1
ATOM 2487 O O . ILE A 1 323 ? 16.665 -8.223 -29.994 1.00 98.50 323 ILE A O 1
ATOM 2491 N N . THR A 1 324 ? 18.368 -7.634 -28.658 1.00 98.69 324 THR A N 1
ATOM 2492 C CA . THR A 1 324 ? 18.242 -8.801 -27.774 1.00 98.69 324 THR A CA 1
ATOM 2493 C C . THR A 1 324 ? 16.888 -8.860 -27.071 1.00 98.69 324 THR A C 1
ATOM 2495 O O . THR A 1 324 ? 16.274 -9.926 -27.056 1.00 98.69 324 THR A O 1
ATOM 2498 N N . VAL A 1 325 ? 16.372 -7.735 -26.562 1.00 98.62 325 VAL A N 1
ATOM 2499 C CA . VAL A 1 325 ? 15.020 -7.676 -25.976 1.00 98.62 325 VAL A CA 1
ATOM 2500 C C . VAL A 1 325 ? 13.950 -8.046 -27.007 1.00 98.62 325 VAL A C 1
ATOM 2502 O O . VAL A 1 325 ? 13.062 -8.835 -26.693 1.00 98.62 325 VAL A O 1
ATOM 2505 N N . LYS A 1 326 ? 14.034 -7.529 -28.243 1.00 98.31 326 LYS A N 1
ATOM 2506 C CA . LYS A 1 326 ? 13.079 -7.876 -29.314 1.00 98.31 326 LYS A CA 1
ATOM 2507 C C . LYS A 1 326 ? 13.133 -9.350 -29.684 1.00 98.31 326 LYS A C 1
ATOM 2509 O O . LYS A 1 326 ? 12.082 -9.965 -29.813 1.00 98.31 326 LYS A O 1
ATOM 2514 N N . GLY A 1 327 ? 14.329 -9.923 -29.793 1.00 98.25 327 GLY A N 1
ATOM 2515 C CA . GLY A 1 327 ? 14.483 -11.355 -30.032 1.00 98.25 327 GLY A CA 1
ATOM 2516 C C . GLY A 1 327 ? 13.842 -12.181 -28.917 1.00 98.25 327 GLY A C 1
ATOM 2517 O O . GLY A 1 327 ? 13.134 -13.147 -29.189 1.00 98.25 327 GLY A O 1
ATOM 2518 N N . LEU A 1 328 ? 14.033 -11.792 -27.648 1.00 98.31 328 LEU A N 1
ATOM 2519 C CA . LEU A 1 328 ? 13.480 -12.520 -26.499 1.00 98.31 328 LEU A CA 1
ATOM 2520 C C . LEU A 1 328 ? 11.950 -12.622 -26.523 1.00 98.31 328 LEU A C 1
ATOM 2522 O O . LEU A 1 328 ? 11.421 -13.595 -25.991 1.00 98.31 328 LEU A O 1
ATOM 2526 N N . ILE A 1 329 ? 11.243 -11.688 -27.160 1.00 97.75 329 ILE A N 1
ATOM 2527 C CA . ILE A 1 329 ? 9.775 -11.702 -27.271 1.00 97.75 329 ILE A CA 1
ATOM 2528 C C . ILE A 1 329 ? 9.252 -12.160 -28.638 1.00 97.75 329 ILE A C 1
ATOM 2530 O O . ILE A 1 329 ? 8.042 -12.238 -28.816 1.00 97.75 329 ILE A O 1
ATOM 2534 N N . ASP A 1 330 ? 10.128 -12.450 -29.602 1.00 97.56 330 ASP A N 1
ATOM 2535 C CA . ASP A 1 330 ? 9.725 -12.937 -30.924 1.00 97.56 330 ASP A CA 1
ATOM 2536 C C . ASP A 1 330 ? 9.179 -14.375 -30.814 1.00 97.56 330 ASP A C 1
ATOM 2538 O O . ASP A 1 330 ? 9.947 -15.280 -30.468 1.00 97.56 330 ASP A O 1
ATOM 2542 N N . PRO A 1 331 ? 7.889 -14.632 -31.106 1.00 94.81 331 PRO A N 1
ATOM 2543 C CA . PRO A 1 331 ? 7.295 -15.963 -30.977 1.00 94.81 331 PRO A CA 1
ATOM 2544 C C . PRO A 1 331 ? 8.031 -17.060 -31.760 1.00 94.81 331 PRO A C 1
ATOM 2546 O O . PRO A 1 331 ? 8.005 -18.216 -31.346 1.00 94.81 331 PRO A O 1
ATOM 2549 N N . GLU A 1 332 ? 8.725 -16.707 -32.846 1.00 96.38 332 GLU A N 1
ATOM 2550 C CA . GLU A 1 332 ? 9.452 -17.656 -33.698 1.00 96.38 332 GLU A CA 1
ATOM 2551 C C . GLU A 1 332 ? 10.902 -17.904 -33.246 1.00 96.38 332 GLU A C 1
ATOM 2553 O O . GLU A 1 332 ? 11.570 -18.810 -33.764 1.00 96.38 332 GLU A O 1
ATOM 2558 N N . ALA A 1 333 ? 11.403 -17.123 -32.283 1.00 96.81 333 ALA A N 1
ATOM 2559 C CA . ALA A 1 333 ? 12.770 -17.251 -31.796 1.00 96.81 333 ALA A CA 1
ATOM 2560 C C . ALA A 1 333 ? 12.998 -18.584 -31.077 1.00 96.81 333 ALA A C 1
ATOM 2562 O O . ALA A 1 333 ? 12.163 -19.087 -30.322 1.00 96.81 333 ALA A O 1
ATOM 2563 N N . LYS A 1 334 ? 14.187 -19.149 -31.284 1.00 95.50 334 LYS A N 1
ATOM 2564 C CA . LYS A 1 334 ? 14.625 -20.425 -30.715 1.00 95.50 334 LYS A CA 1
ATOM 2565 C C . LYS A 1 334 ? 15.850 -20.216 -29.840 1.00 95.50 334 LYS A C 1
ATOM 2567 O O . LYS A 1 334 ? 16.584 -19.242 -29.967 1.00 95.50 334 LYS A O 1
ATOM 2572 N N . SER A 1 335 ? 16.157 -21.201 -28.996 1.00 95.50 335 SER A N 1
ATOM 2573 C CA . SER A 1 335 ? 17.332 -21.138 -28.109 1.00 95.50 335 SER A CA 1
ATOM 2574 C C . SER A 1 335 ? 18.657 -20.842 -28.836 1.00 95.50 335 SER A C 1
ATOM 2576 O O . SER A 1 335 ? 19.533 -20.189 -28.266 1.00 95.50 335 SER A O 1
ATOM 2578 N N . GLY A 1 336 ? 18.799 -21.308 -30.086 1.00 96.19 336 GLY A N 1
ATOM 2579 C CA . GLY A 1 336 ? 19.980 -21.090 -30.930 1.00 96.19 336 GLY A CA 1
ATOM 2580 C C . GLY A 1 336 ? 20.135 -19.664 -31.471 1.00 96.19 336 GLY A C 1
ATOM 2581 O O . GLY A 1 336 ? 21.204 -19.333 -31.978 1.00 96.19 336 GLY A O 1
ATOM 2582 N N . ASP A 1 337 ? 19.115 -18.816 -31.333 1.00 97.81 337 ASP A N 1
ATOM 2583 C CA . ASP A 1 337 ? 19.173 -17.403 -31.720 1.00 97.81 337 ASP A CA 1
ATOM 2584 C C . ASP A 1 337 ? 19.856 -16.524 -30.661 1.00 97.81 337 ASP A C 1
ATOM 2586 O O . ASP A 1 337 ? 20.125 -15.348 -30.906 1.00 97.81 337 ASP A O 1
ATOM 2590 N N . PHE A 1 338 ? 20.213 -17.105 -29.508 1.00 98.25 338 PHE A N 1
ATOM 2591 C CA . PHE A 1 338 ? 20.832 -16.403 -28.387 1.00 98.25 338 PHE A CA 1
ATOM 2592 C C . PHE A 1 338 ? 22.171 -17.019 -27.988 1.00 98.25 338 PHE A C 1
ATOM 2594 O O . PHE A 1 338 ? 22.255 -18.198 -27.620 1.00 98.25 338 PHE A O 1
ATOM 2601 N N . ARG A 1 339 ? 23.211 -16.184 -27.981 1.00 97.75 339 ARG A N 1
ATOM 2602 C CA . ARG A 1 339 ? 24.523 -16.493 -27.404 1.00 97.75 339 ARG A CA 1
ATOM 2603 C C . ARG A 1 339 ? 24.433 -16.436 -25.878 1.00 97.75 339 ARG A C 1
ATOM 2605 O O . ARG A 1 339 ? 23.684 -15.629 -25.337 1.00 97.75 339 ARG A O 1
ATOM 2612 N N . LYS A 1 340 ? 25.181 -17.312 -25.204 1.00 96.25 340 LYS A N 1
ATOM 2613 C CA . LYS A 1 340 ? 25.237 -17.457 -23.741 1.00 96.25 340 LYS A CA 1
ATOM 2614 C C . LYS A 1 340 ? 26.715 -17.611 -23.334 1.00 96.25 340 LYS A C 1
ATOM 2616 O O . LYS A 1 340 ? 27.340 -18.547 -23.839 1.00 96.25 340 LYS A O 1
ATOM 2621 N N . PRO A 1 341 ? 27.287 -16.767 -22.453 1.00 96.38 341 PRO A N 1
ATOM 2622 C CA . PRO A 1 341 ? 26.678 -15.591 -21.823 1.00 96.38 341 PRO A CA 1
ATOM 2623 C C . PRO A 1 341 ? 26.470 -14.428 -22.814 1.00 96.38 341 PRO A C 1
ATOM 2625 O O . PRO A 1 341 ? 26.933 -14.488 -23.954 1.00 96.38 341 PRO A O 1
ATOM 2628 N N . GLY A 1 342 ? 25.801 -13.372 -22.355 1.00 97.00 342 GLY A N 1
ATOM 2629 C CA . GLY A 1 342 ? 25.666 -12.086 -23.048 1.00 97.00 342 GLY A CA 1
ATOM 2630 C C . GLY A 1 342 ? 25.403 -10.931 -22.078 1.00 97.00 342 GLY A C 1
ATOM 2631 O O . GLY A 1 342 ? 25.743 -11.041 -20.896 1.00 97.00 342 GLY A O 1
ATOM 2632 N N . HIS A 1 343 ? 24.807 -9.839 -22.561 1.00 98.19 343 HIS A N 1
ATOM 2633 C CA . HIS A 1 343 ? 24.702 -8.575 -21.820 1.00 98.19 343 HIS A CA 1
ATOM 2634 C C . HIS A 1 343 ? 23.281 -8.194 -21.393 1.00 98.19 343 HIS A C 1
ATOM 2636 O O . HIS A 1 343 ? 23.108 -7.200 -20.687 1.00 98.19 343 HIS A O 1
ATOM 2642 N N . MET A 1 344 ? 22.272 -8.970 -21.788 1.00 98.31 344 MET A N 1
ATOM 2643 C CA . MET A 1 344 ? 20.924 -8.877 -21.227 1.00 98.31 344 MET A CA 1
ATOM 2644 C C . MET A 1 344 ? 20.692 -9.998 -20.220 1.00 98.31 344 MET A C 1
ATOM 2646 O O . MET A 1 344 ? 21.133 -11.128 -20.431 1.00 98.31 344 MET A O 1
ATOM 2650 N N . PHE A 1 345 ? 19.972 -9.692 -19.142 1.00 98.38 345 PHE A N 1
ATOM 2651 C CA . PHE A 1 345 ? 19.745 -10.607 -18.023 1.00 98.38 345 PHE A CA 1
ATOM 2652 C C . PHE A 1 345 ? 18.257 -10.956 -17.911 1.00 98.38 345 PHE A C 1
ATOM 2654 O O . PHE A 1 345 ? 17.497 -10.193 -17.312 1.00 98.38 345 PHE A O 1
ATOM 2661 N N . PRO A 1 346 ? 17.796 -12.077 -18.497 1.00 98.44 346 PRO A N 1
ATOM 2662 C CA . PRO A 1 346 ? 16.408 -12.477 -18.352 1.00 98.44 346 PRO A CA 1
ATOM 2663 C C . PRO A 1 346 ? 16.119 -12.944 -16.922 1.00 98.44 346 PRO A C 1
ATOM 2665 O O . PRO A 1 346 ? 16.883 -13.733 -16.350 1.00 98.44 346 PRO A O 1
ATOM 2668 N N . LEU A 1 347 ? 15.002 -12.468 -16.377 1.00 98.00 347 LEU A N 1
ATOM 2669 C CA . LEU A 1 347 ? 14.500 -12.784 -15.040 1.00 98.00 347 LEU A CA 1
ATOM 2670 C C . LEU A 1 347 ? 13.171 -13.527 -15.160 1.00 98.00 347 LEU A C 1
ATOM 2672 O O . LEU A 1 347 ? 12.300 -13.105 -15.916 1.00 98.00 347 LEU A O 1
ATOM 2676 N N . ILE A 1 348 ? 12.995 -14.611 -14.409 1.00 97.44 348 ILE A N 1
ATOM 2677 C CA . ILE A 1 348 ? 11.746 -15.379 -14.446 1.00 97.44 348 ILE A CA 1
ATOM 2678 C C . ILE A 1 348 ? 10.768 -14.834 -13.403 1.00 97.44 348 ILE A C 1
ATOM 2680 O O . ILE A 1 348 ? 11.009 -14.968 -12.202 1.00 97.44 348 ILE A O 1
ATOM 2684 N N . ALA A 1 349 ? 9.650 -14.269 -13.860 1.00 95.31 349 ALA A N 1
ATOM 2685 C CA . ALA A 1 349 ? 8.542 -13.892 -12.987 1.00 95.31 349 ALA A CA 1
ATOM 2686 C C . ALA A 1 349 ? 7.780 -15.130 -12.493 1.00 95.31 349 ALA A C 1
ATOM 2688 O O . ALA A 1 349 ? 7.588 -16.100 -13.233 1.00 95.31 349 ALA A O 1
ATOM 2689 N N . LYS A 1 350 ? 7.319 -15.101 -11.240 1.00 89.19 350 LYS A N 1
ATOM 2690 C CA . LYS A 1 350 ? 6.439 -16.140 -10.691 1.00 89.19 350 LYS A CA 1
ATOM 2691 C C . LYS A 1 350 ? 5.041 -16.071 -11.304 1.00 89.19 350 LYS A C 1
ATOM 2693 O O . LYS A 1 350 ? 4.446 -14.999 -11.384 1.00 89.19 350 LYS A O 1
ATOM 2698 N N . ASP A 1 351 ? 4.470 -17.235 -11.613 1.00 84.50 351 ASP A N 1
ATOM 2699 C CA . ASP A 1 351 ? 3.047 -17.342 -11.959 1.00 84.50 351 ASP A CA 1
ATOM 2700 C C . ASP A 1 351 ? 2.192 -16.767 -10.825 1.00 84.50 351 ASP A C 1
ATOM 2702 O O . ASP A 1 351 ? 2.437 -17.092 -9.661 1.00 84.50 351 ASP A O 1
ATOM 2706 N N . GLY A 1 352 ? 1.214 -15.925 -11.162 1.00 81.31 352 GLY A N 1
ATOM 2707 C CA . GLY A 1 352 ? 0.432 -15.129 -10.208 1.00 81.31 352 GLY A CA 1
ATOM 2708 C C . GLY A 1 352 ? 0.936 -13.688 -10.047 1.00 81.31 352 GLY A C 1
ATOM 2709 O O . GLY A 1 352 ? 0.176 -12.830 -9.595 1.00 81.31 352 GLY A O 1
ATOM 2710 N N . GLY A 1 353 ? 2.165 -13.388 -10.479 1.00 90.00 353 GLY A N 1
ATOM 2711 C CA . GLY A 1 353 ? 2.694 -12.025 -10.535 1.00 90.00 353 GLY A CA 1
ATOM 2712 C C . GLY A 1 353 ? 2.855 -11.380 -9.158 1.00 90.00 353 GLY A C 1
ATOM 2713 O O . GLY A 1 353 ? 3.191 -12.057 -8.179 1.00 90.00 353 GLY A O 1
ATOM 2714 N N . VAL A 1 354 ? 2.587 -10.073 -9.063 1.00 88.56 354 VAL A N 1
ATOM 2715 C CA . VAL A 1 354 ? 2.781 -9.283 -7.833 1.00 88.56 354 VAL A CA 1
ATOM 2716 C C . VAL A 1 354 ? 1.905 -9.753 -6.676 1.00 88.56 354 VAL A C 1
ATOM 2718 O O . VAL A 1 354 ? 2.253 -9.541 -5.519 1.00 88.56 354 VAL A O 1
ATOM 2721 N N . LEU A 1 355 ? 0.807 -10.451 -6.978 1.00 83.75 355 LEU A N 1
ATOM 2722 C CA . LEU A 1 355 ? -0.073 -11.067 -5.984 1.00 83.75 355 LEU A CA 1
ATOM 2723 C C . LEU A 1 355 ? 0.596 -12.250 -5.269 1.00 83.75 355 LEU A C 1
ATOM 2725 O O . LEU A 1 355 ? 0.247 -12.565 -4.137 1.00 83.75 355 LEU A O 1
ATOM 2729 N N . ARG A 1 356 ? 1.573 -12.900 -5.913 1.00 77.50 356 ARG A N 1
ATOM 2730 C CA . ARG A 1 356 ? 2.322 -14.024 -5.337 1.00 77.50 356 ARG A CA 1
ATOM 2731 C C . ARG A 1 356 ? 3.699 -13.617 -4.825 1.00 77.50 356 ARG A C 1
ATOM 2733 O O . ARG A 1 356 ? 4.146 -14.132 -3.802 1.00 77.50 356 ARG A O 1
ATOM 2740 N N . ARG A 1 357 ? 4.392 -12.732 -5.544 1.00 82.50 357 ARG A N 1
ATOM 2741 C CA . ARG A 1 357 ? 5.687 -12.172 -5.143 1.00 82.50 357 ARG A CA 1
ATOM 2742 C C . ARG A 1 357 ? 5.720 -10.691 -5.499 1.00 82.50 357 ARG A C 1
ATOM 2744 O O . ARG A 1 357 ? 5.796 -10.337 -6.667 1.00 82.50 357 ARG A O 1
ATOM 2751 N N . ALA A 1 358 ? 5.712 -9.838 -4.480 1.00 84.75 358 ALA A N 1
ATOM 2752 C CA . ALA A 1 358 ? 5.763 -8.387 -4.628 1.00 84.75 358 ALA A CA 1
ATOM 2753 C C . ALA A 1 358 ? 7.184 -7.902 -4.988 1.00 84.75 358 ALA A C 1
ATOM 2755 O O . ALA A 1 358 ? 7.878 -7.340 -4.147 1.00 84.75 358 ALA A O 1
ATOM 2756 N N . GLY A 1 359 ? 7.646 -8.175 -6.211 1.00 89.06 359 GLY A N 1
ATOM 2757 C CA . GLY A 1 359 ? 8.947 -7.725 -6.719 1.00 89.06 359 GLY A CA 1
ATOM 2758 C C . GLY A 1 359 ? 8.860 -7.070 -8.099 1.00 89.06 359 GLY A C 1
ATOM 2759 O O . GLY A 1 359 ? 7.891 -7.271 -8.834 1.00 89.06 359 GLY A O 1
ATOM 2760 N N . HIS A 1 360 ? 9.896 -6.313 -8.473 1.00 94.69 360 HIS A N 1
ATOM 2761 C CA . HIS A 1 360 ? 9.970 -5.594 -9.755 1.00 94.69 360 HIS A CA 1
ATOM 2762 C C . HIS A 1 360 ? 9.899 -6.525 -10.978 1.00 94.69 360 HIS A C 1
ATOM 2764 O O . HIS A 1 360 ? 9.312 -6.176 -12.003 1.00 94.69 360 HIS A O 1
ATOM 2770 N N . THR A 1 361 ? 10.427 -7.750 -10.855 1.00 95.62 361 THR A N 1
ATOM 2771 C CA . THR A 1 361 ? 10.319 -8.789 -11.890 1.00 95.62 361 THR A CA 1
ATOM 2772 C C . THR A 1 361 ? 8.862 -9.123 -12.205 1.00 95.62 361 THR A C 1
ATOM 2774 O O . THR A 1 361 ? 8.452 -9.080 -13.364 1.00 95.62 361 THR A O 1
ATOM 2777 N N . GLU A 1 362 ? 8.071 -9.436 -11.178 1.00 95.75 362 GLU A N 1
ATOM 2778 C CA . GLU A 1 362 ? 6.646 -9.710 -11.331 1.00 95.75 362 GLU A CA 1
ATOM 2779 C C . GLU A 1 362 ? 5.880 -8.472 -11.804 1.00 95.75 362 GLU A C 1
ATOM 2781 O O . GLU A 1 362 ? 5.039 -8.581 -12.694 1.00 95.75 362 GLU A O 1
ATOM 2786 N N . ALA A 1 363 ? 6.213 -7.292 -11.272 1.00 95.88 363 ALA A N 1
ATOM 2787 C CA . ALA A 1 363 ? 5.566 -6.042 -11.651 1.00 95.88 363 ALA A CA 1
ATOM 2788 C C . ALA A 1 363 ? 5.700 -5.745 -13.153 1.00 95.88 363 ALA A C 1
ATOM 2790 O O . ALA A 1 363 ? 4.726 -5.365 -13.800 1.00 95.88 363 ALA A O 1
ATOM 2791 N N . ALA A 1 364 ? 6.879 -5.968 -13.734 1.00 97.88 364 ALA A N 1
ATOM 2792 C CA . ALA A 1 364 ? 7.114 -5.732 -15.154 1.00 97.88 364 ALA A CA 1
ATOM 2793 C C . ALA A 1 364 ? 6.274 -6.641 -16.065 1.00 97.88 364 ALA A C 1
ATOM 2795 O O . ALA A 1 364 ? 5.724 -6.174 -17.064 1.00 97.88 364 ALA A O 1
ATOM 2796 N N . VAL A 1 365 ? 6.158 -7.930 -15.723 1.00 97.94 365 VAL A N 1
ATOM 2797 C CA . VAL A 1 365 ? 5.345 -8.889 -16.490 1.00 97.94 365 VAL A CA 1
ATOM 2798 C C . VAL A 1 365 ? 3.857 -8.589 -16.324 1.00 97.94 365 VAL A C 1
ATOM 2800 O O . VAL A 1 365 ? 3.130 -8.557 -17.316 1.00 97.94 365 VAL A O 1
ATOM 2803 N N . ASP A 1 366 ? 3.410 -8.296 -15.104 1.00 96.06 366 ASP A N 1
ATOM 2804 C CA . ASP A 1 366 ? 2.014 -7.960 -14.827 1.00 96.06 366 ASP A CA 1
ATOM 2805 C C . ASP A 1 366 ? 1.579 -6.677 -15.538 1.00 96.06 366 ASP A C 1
ATOM 2807 O O . ASP A 1 366 ? 0.522 -6.654 -16.166 1.00 96.06 366 ASP A O 1
ATOM 2811 N N . LEU A 1 367 ? 2.398 -5.620 -15.510 1.00 96.44 367 LEU A N 1
ATOM 2812 C CA . LEU A 1 367 ? 2.116 -4.388 -16.254 1.00 96.44 367 LEU A CA 1
ATOM 2813 C C . LEU A 1 367 ? 2.032 -4.649 -17.758 1.00 96.44 367 LEU A C 1
ATOM 2815 O O . LEU A 1 367 ? 1.165 -4.085 -18.425 1.00 96.44 367 LEU A O 1
ATOM 2819 N N . ALA A 1 368 ? 2.884 -5.526 -18.297 1.00 96.81 368 ALA A N 1
ATOM 2820 C CA . ALA A 1 368 ? 2.816 -5.899 -19.703 1.00 96.81 368 ALA A CA 1
ATOM 2821 C C . ALA A 1 368 ? 1.500 -6.610 -20.052 1.00 96.81 368 ALA A C 1
ATOM 2823 O O . ALA A 1 368 ? 0.863 -6.249 -21.044 1.00 96.81 368 ALA A O 1
ATOM 2824 N N . ILE A 1 369 ? 1.048 -7.538 -19.204 1.00 93.69 369 ILE A N 1
ATOM 2825 C CA . ILE A 1 369 ? -0.251 -8.210 -19.350 1.00 93.69 369 ILE A CA 1
ATOM 2826 C C . ILE A 1 369 ? -1.399 -7.194 -19.268 1.00 93.69 369 ILE A C 1
ATOM 2828 O O . ILE A 1 369 ? -2.275 -7.195 -20.132 1.00 93.69 369 ILE A O 1
ATOM 2832 N N . MET A 1 370 ? -1.373 -6.282 -18.291 1.00 91.56 370 MET A N 1
ATOM 2833 C CA . MET A 1 370 ? -2.394 -5.235 -18.135 1.00 91.56 370 MET A CA 1
ATOM 2834 C C . MET A 1 370 ? -2.455 -4.270 -19.327 1.00 91.56 370 MET A C 1
ATOM 2836 O O . MET A 1 370 ? -3.524 -3.750 -19.639 1.00 91.56 370 MET A O 1
ATOM 2840 N N . CYS A 1 371 ? -1.333 -4.046 -20.016 1.00 91.81 371 CYS A N 1
ATOM 2841 C CA . CYS A 1 371 ? -1.273 -3.250 -21.245 1.00 91.81 371 CYS A CA 1
ATOM 2842 C C . CYS A 1 371 ? -1.760 -4.011 -22.495 1.00 91.81 371 CYS A C 1
ATOM 2844 O O . CYS A 1 371 ? -1.839 -3.413 -23.569 1.00 91.81 371 CYS A O 1
ATOM 2846 N N . GLY A 1 372 ? -2.034 -5.318 -22.396 1.00 90.19 372 GLY A N 1
ATOM 2847 C CA . GLY A 1 372 ? -2.302 -6.182 -23.550 1.00 90.19 372 GLY A CA 1
ATOM 2848 C C . GLY A 1 372 ? -1.074 -6.432 -24.439 1.00 90.19 372 GLY A C 1
ATOM 2849 O O . GLY A 1 372 ? -1.227 -6.775 -25.609 1.00 90.19 372 GLY A O 1
ATOM 2850 N N . SER A 1 373 ? 0.131 -6.230 -23.901 1.00 93.88 373 SER A N 1
ATOM 2851 C CA . SER A 1 373 ? 1.417 -6.464 -24.570 1.00 93.88 373 SER A CA 1
ATOM 2852 C C . SER A 1 373 ? 1.860 -7.923 -24.408 1.00 93.88 373 SER A C 1
ATOM 2854 O O . SER A 1 373 ? 1.319 -8.672 -23.591 1.00 93.88 373 SER A O 1
ATOM 2856 N N . TYR A 1 374 ? 2.895 -8.333 -25.149 1.00 96.50 374 TYR A N 1
ATOM 2857 C CA . TYR A 1 374 ? 3.611 -9.579 -24.854 1.00 96.50 374 TYR A CA 1
ATOM 2858 C C . TYR A 1 374 ? 4.046 -9.595 -23.372 1.00 96.50 374 TYR A C 1
ATOM 2860 O O . TYR A 1 374 ? 4.543 -8.559 -22.919 1.00 96.50 374 TYR A O 1
ATOM 2868 N N . PRO A 1 375 ? 3.889 -10.710 -22.620 1.00 97.06 375 PRO A N 1
ATOM 2869 C CA . PRO A 1 375 ? 4.113 -10.778 -21.169 1.00 97.06 375 PRO A CA 1
ATOM 2870 C C . PRO A 1 375 ? 5.610 -10.775 -20.810 1.00 97.06 375 PRO A C 1
ATOM 2872 O O . PRO A 1 375 ? 6.169 -11.748 -20.302 1.00 97.06 375 PRO A O 1
ATOM 2875 N N . ALA A 1 376 ? 6.276 -9.670 -21.131 1.00 98.25 376 ALA A N 1
ATOM 2876 C CA . ALA A 1 376 ? 7.676 -9.406 -20.866 1.00 98.25 376 ALA A CA 1
ATOM 2877 C C . ALA A 1 376 ? 7.923 -7.897 -20.736 1.00 98.25 376 ALA A C 1
ATOM 2879 O O . ALA A 1 376 ? 7.334 -7.079 -21.452 1.00 98.25 376 ALA A O 1
ATOM 2880 N N . GLY A 1 377 ? 8.854 -7.534 -19.860 1.00 98.25 377 GLY A N 1
ATOM 2881 C CA . GLY A 1 377 ? 9.257 -6.151 -19.623 1.00 98.25 377 GLY A CA 1
ATOM 2882 C C . GLY A 1 377 ? 10.766 -5.961 -19.708 1.00 98.25 377 GLY A C 1
ATOM 2883 O O . GLY A 1 377 ? 11.523 -6.911 -19.894 1.00 98.25 377 GLY A O 1
ATOM 2884 N N . VAL A 1 378 ? 11.199 -4.716 -19.552 1.00 98.56 378 VAL A N 1
ATOM 2885 C CA . VAL A 1 378 ? 12.590 -4.345 -19.286 1.00 98.56 378 VAL A CA 1
ATOM 2886 C C . VAL A 1 378 ? 12.606 -3.522 -18.014 1.00 98.56 378 VAL A C 1
ATOM 2888 O O . VAL A 1 378 ? 11.816 -2.583 -17.899 1.00 98.56 378 VAL A O 1
ATOM 2891 N N . ILE A 1 379 ? 13.487 -3.889 -17.088 1.00 98.50 379 ILE A N 1
ATOM 2892 C CA . ILE A 1 379 ? 13.676 -3.177 -15.824 1.00 98.50 379 ILE A CA 1
ATOM 2893 C C . ILE A 1 379 ? 15.114 -2.693 -15.674 1.00 98.50 379 ILE A C 1
ATOM 2895 O O . ILE A 1 379 ? 16.030 -3.280 -16.259 1.00 98.50 379 ILE A O 1
ATOM 2899 N N . CYS A 1 380 ? 15.301 -1.611 -14.928 1.00 98.00 380 CYS A N 1
ATOM 2900 C CA . CYS A 1 380 ? 16.609 -1.078 -14.572 1.00 98.00 380 CYS A CA 1
ATOM 2901 C C . CYS A 1 380 ? 16.487 -0.293 -13.266 1.00 98.00 380 CYS A C 1
ATOM 2903 O O . CYS A 1 380 ? 15.730 0.681 -13.214 1.00 98.00 380 CYS A O 1
ATOM 2905 N N . GLU A 1 381 ? 17.238 -0.702 -12.246 1.00 95.69 381 GLU A N 1
ATOM 2906 C CA . GLU A 1 381 ? 17.264 -0.028 -10.951 1.00 95.69 381 GLU A CA 1
ATOM 2907 C C . GLU A 1 381 ? 17.821 1.394 -11.101 1.00 95.69 381 GLU A C 1
ATOM 2909 O O . GLU A 1 381 ? 18.681 1.661 -11.953 1.00 95.69 381 GLU A O 1
ATOM 2914 N N . VAL A 1 382 ? 17.339 2.317 -10.267 1.00 96.19 382 VAL A N 1
ATOM 2915 C CA . VAL A 1 382 ? 17.732 3.728 -10.322 1.00 96.19 382 VAL A CA 1
ATOM 2916 C C . VAL A 1 382 ? 18.789 4.058 -9.268 1.00 96.19 382 VAL A C 1
ATOM 2918 O O . VAL A 1 382 ? 18.553 4.014 -8.059 1.00 96.19 382 VAL A O 1
ATOM 2921 N N . ILE A 1 383 ? 19.965 4.455 -9.745 1.00 95.94 383 ILE A N 1
ATOM 2922 C CA . ILE A 1 383 ? 21.129 4.831 -8.946 1.00 95.94 383 ILE A CA 1
ATOM 2923 C C . ILE A 1 383 ? 21.367 6.339 -9.079 1.00 95.94 383 ILE A C 1
ATOM 2925 O O . ILE A 1 383 ? 21.376 6.899 -10.179 1.00 95.94 383 ILE A O 1
ATOM 2929 N N . LYS A 1 384 ? 21.611 7.007 -7.949 1.00 92.62 384 LYS A N 1
ATOM 2930 C CA . LYS A 1 384 ? 21.968 8.427 -7.894 1.00 92.62 384 LYS A CA 1
ATOM 2931 C C . LYS A 1 384 ? 23.343 8.703 -8.506 1.00 92.62 384 LYS A C 1
ATOM 2933 O O . LYS A 1 384 ? 24.167 7.820 -8.739 1.00 92.62 384 LYS A O 1
ATOM 2938 N N . GLU A 1 385 ? 23.631 9.987 -8.708 1.00 91.31 385 GLU A N 1
ATOM 2939 C CA . GLU A 1 385 ? 24.935 10.463 -9.187 1.00 91.31 385 GLU A CA 1
ATOM 2940 C C . GLU A 1 385 ? 26.113 10.137 -8.284 1.00 91.31 385 GLU A C 1
ATOM 2942 O O . GLU A 1 385 ? 27.212 9.911 -8.785 1.00 91.31 385 GLU A O 1
ATOM 2947 N N . ASP A 1 386 ? 25.875 10.036 -6.983 1.00 93.06 386 ASP A N 1
ATOM 2948 C CA . ASP A 1 386 ? 26.887 9.626 -6.014 1.00 93.06 386 ASP A CA 1
ATOM 2949 C C . ASP A 1 386 ? 27.144 8.104 -5.997 1.00 93.06 386 ASP A C 1
ATOM 2951 O O . ASP A 1 386 ? 28.013 7.644 -5.258 1.00 93.06 386 ASP A O 1
ATOM 2955 N N . GLY A 1 387 ? 26.417 7.325 -6.810 1.00 90.81 387 GLY A N 1
ATOM 2956 C CA . GLY A 1 387 ? 26.531 5.868 -6.891 1.00 90.81 387 GLY A CA 1
ATOM 2957 C C . GLY A 1 387 ? 25.725 5.102 -5.839 1.00 90.81 387 GLY A C 1
ATOM 2958 O O . GLY A 1 387 ? 25.805 3.877 -5.800 1.00 90.81 387 GLY A O 1
ATOM 2959 N N . THR A 1 388 ? 24.955 5.784 -4.988 1.00 92.12 388 THR A N 1
ATOM 2960 C CA . THR A 1 388 ? 24.036 5.139 -4.037 1.00 92.12 388 THR A CA 1
ATOM 2961 C C . THR A 1 388 ? 22.629 5.002 -4.626 1.00 92.12 388 THR A C 1
ATOM 2963 O O . THR A 1 388 ? 22.263 5.722 -5.552 1.00 92.12 388 THR A O 1
ATOM 2966 N N . MET A 1 389 ? 21.825 4.076 -4.103 1.00 91.06 389 MET A N 1
ATOM 2967 C CA . MET A 1 389 ? 20.469 3.824 -4.609 1.00 91.06 389 MET A CA 1
ATOM 2968 C C . MET A 1 389 ? 19.545 5.031 -4.409 1.00 91.06 389 MET A C 1
ATOM 2970 O O . MET A 1 389 ? 19.572 5.671 -3.353 1.00 91.06 389 MET A O 1
ATOM 2974 N N . ALA A 1 390 ? 18.726 5.334 -5.419 1.00 90.69 390 ALA A N 1
ATOM 2975 C CA . ALA A 1 390 ? 17.688 6.353 -5.319 1.00 90.69 390 ALA A CA 1
ATOM 2976 C C . ALA A 1 390 ? 16.539 5.845 -4.439 1.00 90.69 390 ALA A C 1
ATOM 2978 O O . ALA A 1 390 ? 16.058 4.725 -4.608 1.00 90.69 390 ALA A O 1
ATOM 2979 N N . ARG A 1 391 ? 16.095 6.670 -3.488 1.00 88.62 391 ARG A N 1
ATOM 2980 C CA . ARG A 1 391 ? 14.937 6.378 -2.632 1.00 88.62 391 ARG A CA 1
ATOM 2981 C C . ARG A 1 391 ? 13.729 7.177 -3.100 1.00 88.62 391 ARG A C 1
ATOM 2983 O O . ARG A 1 391 ? 13.842 8.040 -3.967 1.00 88.62 391 ARG A O 1
ATOM 2990 N N . LEU A 1 392 ? 12.562 6.921 -2.508 1.00 85.12 392 LEU A N 1
ATOM 2991 C CA . LEU A 1 392 ? 11.298 7.542 -2.918 1.00 85.12 392 LEU A CA 1
ATOM 2992 C C . LEU A 1 392 ? 11.375 9.071 -3.160 1.00 85.12 392 LEU A C 1
ATOM 2994 O O . LEU A 1 392 ? 10.876 9.504 -4.199 1.00 85.12 392 LEU A O 1
ATOM 2998 N N . PRO A 1 393 ? 12.024 9.898 -2.309 1.00 86.56 393 PRO A N 1
ATOM 2999 C CA . PRO A 1 393 ? 12.150 11.334 -2.578 1.00 86.56 393 PRO A CA 1
ATOM 3000 C C . PRO A 1 393 ? 12.949 11.657 -3.851 1.00 86.56 393 PRO A C 1
ATOM 3002 O O . PRO A 1 393 ? 12.557 12.533 -4.622 1.00 86.56 393 PRO A O 1
ATOM 3005 N N . ASP A 1 394 ? 14.036 10.923 -4.101 1.00 89.94 394 ASP A N 1
ATOM 3006 C CA . ASP A 1 394 ? 14.873 11.082 -5.296 1.00 89.94 394 ASP A CA 1
ATOM 3007 C C . ASP A 1 394 ? 14.099 10.645 -6.549 1.00 89.94 394 ASP A C 1
ATOM 3009 O O . ASP A 1 394 ? 14.082 11.324 -7.576 1.00 89.94 394 ASP A O 1
ATOM 3013 N N . LEU A 1 395 ? 13.380 9.525 -6.448 1.00 90.50 395 LEU A N 1
ATOM 3014 C CA . LEU A 1 395 ? 12.553 8.980 -7.522 1.00 90.50 395 LEU A CA 1
ATOM 3015 C C . LEU A 1 395 ? 11.401 9.920 -7.889 1.00 90.50 395 LEU A C 1
ATOM 3017 O O . LEU A 1 395 ? 11.072 10.051 -9.065 1.00 90.50 395 LEU A O 1
ATOM 3021 N N . GLN A 1 396 ? 10.819 10.629 -6.918 1.00 87.00 396 GLN A N 1
ATOM 3022 C CA . GLN A 1 396 ? 9.825 11.678 -7.170 1.00 87.00 396 GLN A CA 1
ATOM 3023 C C . GLN A 1 396 ? 10.416 12.872 -7.933 1.00 87.00 396 GLN A C 1
ATOM 3025 O O . GLN A 1 396 ? 9.720 13.513 -8.726 1.00 87.00 396 GLN A O 1
ATOM 3030 N N . GLU A 1 397 ? 11.684 13.211 -7.708 1.00 87.81 397 GLU A N 1
ATOM 3031 C CA . GLU A 1 397 ? 12.377 14.236 -8.489 1.00 87.81 397 GLU A CA 1
ATOM 3032 C C . GLU A 1 397 ? 12.650 13.766 -9.919 1.00 87.81 397 GLU A C 1
ATOM 3034 O O . GLU A 1 397 ? 12.329 14.484 -10.866 1.00 87.81 397 GLU A O 1
ATOM 3039 N N . ILE A 1 398 ? 13.144 12.539 -10.085 1.00 89.81 398 ILE A N 1
ATOM 3040 C CA . ILE A 1 398 ? 13.390 11.919 -11.393 1.00 89.81 398 ILE A CA 1
ATOM 3041 C C . ILE A 1 398 ? 12.086 11.795 -12.193 1.00 89.81 398 ILE A C 1
ATOM 3043 O O . ILE A 1 398 ? 12.048 12.165 -13.369 1.00 89.81 398 ILE A O 1
ATOM 3047 N N . ALA A 1 399 ? 11.001 11.357 -11.547 1.00 91.75 399 ALA A N 1
ATOM 3048 C CA . ALA A 1 399 ? 9.664 11.298 -12.129 1.00 91.75 399 ALA A CA 1
ATOM 3049 C C . ALA A 1 399 ? 9.229 12.667 -12.663 1.00 91.75 399 ALA A C 1
ATOM 3051 O O . ALA A 1 399 ? 8.803 12.778 -13.807 1.00 91.75 399 ALA A O 1
ATOM 3052 N N . ARG A 1 400 ? 9.399 13.740 -11.879 1.00 88.75 400 ARG A N 1
ATOM 3053 C CA . ARG A 1 400 ? 9.063 15.104 -12.322 1.00 88.75 400 ARG A CA 1
ATOM 3054 C C . ARG A 1 400 ? 9.966 15.594 -13.451 1.00 88.75 400 ARG A C 1
ATOM 3056 O O . ARG A 1 400 ? 9.462 16.191 -14.397 1.00 88.75 400 ARG A O 1
ATOM 3063 N N . LYS A 1 401 ? 11.277 15.350 -13.360 1.00 91.81 401 LYS A N 1
ATOM 3064 C CA . LYS A 1 401 ? 12.279 15.769 -14.355 1.00 91.81 401 LYS A CA 1
ATOM 3065 C C . LYS A 1 401 ? 11.967 15.200 -15.740 1.00 91.81 401 LYS A C 1
ATOM 3067 O O . LYS A 1 401 ? 12.080 15.919 -16.729 1.00 91.81 401 LYS A O 1
ATOM 3072 N N . HIS A 1 402 ? 11.569 13.931 -15.797 1.00 91.38 402 HIS A N 1
ATOM 3073 C CA . HIS A 1 402 ? 11.332 13.198 -17.046 1.00 91.38 402 HIS A CA 1
ATOM 3074 C C . HIS A 1 402 ? 9.849 12.978 -17.363 1.00 91.38 402 HIS A C 1
ATOM 3076 O O . HIS A 1 402 ? 9.520 12.242 -18.292 1.00 91.38 402 HIS A O 1
ATOM 3082 N N . ASP A 1 403 ? 8.957 13.621 -16.603 1.00 89.94 403 ASP A N 1
ATOM 3083 C CA . ASP A 1 403 ? 7.500 13.493 -16.720 1.00 89.94 403 ASP A CA 1
ATOM 3084 C C . ASP A 1 403 ? 7.008 12.030 -16.614 1.00 89.94 403 ASP A C 1
ATOM 3086 O O . ASP A 1 403 ? 6.056 11.620 -17.267 1.00 89.94 403 ASP A O 1
ATOM 3090 N N . LEU A 1 404 ? 7.661 11.195 -15.809 1.00 92.44 404 LEU A N 1
ATOM 3091 C CA . LEU A 1 404 ? 7.299 9.785 -15.652 1.00 92.44 404 LEU A CA 1
ATOM 3092 C C . LEU A 1 404 ? 6.279 9.585 -14.535 1.00 92.44 404 LEU A C 1
ATOM 3094 O O . LEU A 1 404 ? 6.267 10.297 -13.529 1.00 92.44 404 LEU A O 1
ATOM 3098 N N . LYS A 1 405 ? 5.437 8.563 -14.692 1.00 92.69 405 LYS A N 1
ATOM 3099 C CA . LYS A 1 405 ? 4.562 8.096 -13.615 1.00 92.69 405 LYS A CA 1
ATOM 3100 C C . LYS A 1 405 ? 5.369 7.296 -12.607 1.00 92.69 405 LYS A C 1
ATOM 3102 O O . LYS A 1 405 ? 6.230 6.513 -12.995 1.00 92.69 405 LYS A O 1
ATOM 3107 N N . LEU A 1 406 ? 5.060 7.496 -11.331 1.00 92.94 406 LEU A N 1
ATOM 3108 C CA . LEU A 1 406 ? 5.594 6.731 -10.213 1.00 92.94 406 LEU A CA 1
ATOM 3109 C C . LEU A 1 406 ? 4.428 6.007 -9.544 1.00 92.94 406 LEU A C 1
ATOM 3111 O O . LEU A 1 406 ? 3.466 6.654 -9.131 1.00 92.94 406 LEU A O 1
ATOM 3115 N N . ILE A 1 407 ? 4.516 4.683 -9.460 1.00 92.44 407 ILE A N 1
ATOM 3116 C CA . ILE A 1 407 ? 3.535 3.821 -8.787 1.00 92.44 407 ILE A CA 1
ATOM 3117 C C . ILE A 1 407 ? 4.246 2.876 -7.820 1.00 92.44 407 ILE A C 1
ATOM 3119 O O . ILE A 1 407 ? 5.431 2.598 -7.987 1.00 92.44 407 ILE A O 1
ATOM 3123 N N . SER A 1 408 ? 3.533 2.356 -6.823 1.00 89.88 408 SER A N 1
ATOM 3124 C CA . SER A 1 408 ? 4.063 1.290 -5.968 1.00 89.88 408 SER A CA 1
ATOM 3125 C C . SER A 1 408 ? 3.563 -0.091 -6.397 1.00 89.88 408 SER A C 1
ATOM 3127 O O . SER A 1 408 ? 2.467 -0.230 -6.947 1.00 89.88 408 SER A O 1
ATOM 3129 N N . ILE A 1 409 ? 4.323 -1.143 -6.080 1.00 86.56 409 ILE A N 1
ATOM 3130 C CA . ILE A 1 409 ? 3.851 -2.531 -6.224 1.00 86.56 409 ILE A CA 1
ATOM 3131 C C . ILE A 1 409 ? 2.559 -2.742 -5.418 1.00 86.56 409 ILE A C 1
ATOM 3133 O O . ILE A 1 409 ? 1.654 -3.446 -5.865 1.00 86.56 409 ILE A O 1
ATOM 3137 N N . GLN A 1 410 ? 2.416 -2.076 -4.270 1.00 80.94 410 GLN A N 1
ATOM 3138 C CA . GLN A 1 410 ? 1.195 -2.129 -3.469 1.00 80.94 410 GLN A CA 1
ATOM 3139 C C . GLN A 1 410 ? -0.015 -1.525 -4.202 1.00 80.94 410 GLN A C 1
ATOM 3141 O O . GLN A 1 410 ? -1.121 -2.066 -4.113 1.00 80.94 410 GLN A O 1
ATOM 3146 N N . ASP A 1 411 ? 0.178 -0.441 -4.959 1.00 80.56 411 ASP A N 1
ATOM 3147 C CA . ASP A 1 411 ? -0.874 0.129 -5.809 1.00 80.56 411 ASP A CA 1
ATOM 3148 C C . ASP A 1 411 ? -1.267 -0.836 -6.925 1.00 80.56 411 ASP A C 1
ATOM 3150 O O . ASP A 1 411 ? -2.452 -0.965 -7.228 1.00 80.56 411 ASP A O 1
ATOM 3154 N N . MET A 1 412 ? -0.301 -1.560 -7.497 1.00 86.88 412 MET A N 1
ATOM 3155 C CA . MET A 1 412 ? -0.580 -2.598 -8.489 1.00 86.88 412 MET A CA 1
ATOM 3156 C C . MET A 1 412 ? -1.364 -3.766 -7.891 1.00 86.88 412 MET A C 1
ATOM 3158 O O . MET A 1 412 ? -2.355 -4.193 -8.476 1.00 86.88 412 MET A O 1
ATOM 3162 N N . ILE A 1 413 ? -0.965 -4.264 -6.716 1.00 81.62 413 ILE A N 1
ATOM 3163 C CA . ILE A 1 413 ? -1.686 -5.327 -5.999 1.00 81.62 413 ILE A CA 1
ATOM 3164 C C . ILE A 1 413 ? -3.131 -4.894 -5.741 1.00 81.62 413 ILE A C 1
ATOM 3166 O O . ILE A 1 413 ? -4.057 -5.668 -5.990 1.00 81.62 413 ILE A O 1
ATOM 3170 N N . ARG A 1 414 ? -3.346 -3.653 -5.285 1.00 78.31 414 ARG A N 1
ATOM 3171 C CA . ARG A 1 414 ? -4.691 -3.095 -5.084 1.00 78.31 414 ARG A CA 1
ATOM 3172 C C . ARG A 1 414 ? -5.469 -3.035 -6.401 1.00 78.31 414 ARG A C 1
ATOM 3174 O O . ARG A 1 414 ? -6.572 -3.567 -6.467 1.00 78.31 414 ARG A O 1
ATOM 3181 N N . TYR A 1 415 ? -4.871 -2.475 -7.451 1.00 83.44 415 TYR A N 1
ATOM 3182 C CA . TYR A 1 415 ? -5.488 -2.349 -8.772 1.00 83.44 415 TYR A CA 1
ATOM 3183 C C . TYR A 1 415 ? -5.923 -3.703 -9.349 1.00 83.44 415 TYR A C 1
ATOM 3185 O O . TYR A 1 415 ? -7.075 -3.862 -9.753 1.00 83.44 415 TYR A O 1
ATOM 3193 N N . ARG A 1 416 ? -5.039 -4.709 -9.325 1.00 85.69 416 ARG A N 1
ATOM 3194 C CA . ARG A 1 416 ? -5.361 -6.068 -9.786 1.00 85.69 416 ARG A CA 1
ATOM 3195 C C . ARG A 1 416 ? -6.498 -6.675 -8.974 1.00 85.69 416 ARG A C 1
ATOM 3197 O O . ARG A 1 416 ? -7.460 -7.162 -9.549 1.00 85.69 416 ARG A O 1
ATOM 3204 N N . ASN A 1 417 ? -6.443 -6.586 -7.645 1.00 78.81 417 ASN A N 1
ATOM 3205 C CA . ASN A 1 417 ? -7.509 -7.107 -6.785 1.00 78.81 417 ASN A CA 1
ATOM 3206 C C . ASN A 1 417 ? -8.867 -6.411 -6.984 1.00 78.81 417 ASN A C 1
ATOM 3208 O O . ASN A 1 417 ? -9.903 -7.008 -6.689 1.00 78.81 417 ASN A O 1
ATOM 3212 N N . GLU A 1 418 ? -8.883 -5.154 -7.425 1.00 77.62 418 GLU A N 1
ATOM 3213 C CA . GLU A 1 418 ? -10.114 -4.412 -7.710 1.00 77.62 418 GLU A CA 1
ATOM 3214 C C . GLU A 1 418 ? -10.688 -4.709 -9.098 1.00 77.62 418 GLU A C 1
ATOM 3216 O O . GLU A 1 418 ? -11.911 -4.747 -9.250 1.00 77.62 418 GLU A O 1
ATOM 3221 N N . LYS A 1 419 ? -9.829 -4.888 -10.108 1.00 81.81 419 LYS A N 1
ATOM 3222 C CA . LYS A 1 419 ? -10.232 -5.004 -11.518 1.00 81.81 419 LYS A CA 1
ATOM 3223 C C . LYS A 1 419 ? -10.307 -6.444 -12.021 1.00 81.81 419 LYS A C 1
ATOM 3225 O O . LYS A 1 419 ? -11.048 -6.708 -12.966 1.00 81.81 419 LYS A O 1
ATOM 3230 N N . GLU A 1 420 ? -9.555 -7.361 -11.423 1.00 84.75 420 GLU A N 1
ATOM 3231 C CA . GLU A 1 420 ? -9.500 -8.766 -11.824 1.00 84.75 420 GLU A CA 1
ATOM 3232 C C . GLU A 1 420 ? -10.388 -9.629 -10.924 1.00 84.75 420 GLU A C 1
ATOM 3234 O O . GLU A 1 420 ? -10.393 -9.503 -9.696 1.00 84.75 420 GLU A O 1
ATOM 3239 N N . GLN A 1 421 ? -11.113 -10.563 -11.539 1.00 85.06 421 GLN A N 1
ATOM 3240 C CA . GLN A 1 421 ? -11.800 -11.627 -10.819 1.00 85.06 421 GLN A CA 1
ATOM 3241 C C . GLN A 1 421 ? -10.808 -12.768 -10.570 1.00 85.06 421 GLN A C 1
ATOM 3243 O O . GLN A 1 421 ? -10.565 -13.595 -11.445 1.00 85.06 421 GLN A O 1
ATOM 3248 N N . LEU A 1 422 ? -10.219 -12.790 -9.375 1.00 87.31 422 LEU A N 1
ATOM 3249 C CA . LEU A 1 422 ? -9.178 -13.749 -8.994 1.00 87.31 422 LEU A CA 1
ATOM 3250 C C . LEU A 1 422 ? -9.748 -15.015 -8.355 1.00 87.31 422 LEU A C 1
ATOM 3252 O O . LEU A 1 422 ? -9.038 -16.014 -8.249 1.00 87.31 422 LEU A O 1
ATOM 3256 N N . VAL A 1 423 ? -11.009 -14.964 -7.917 1.00 91.50 423 VAL A N 1
ATOM 3257 C CA . VAL A 1 423 ? -11.709 -16.063 -7.245 1.00 91.50 423 VAL A CA 1
ATOM 3258 C C . VAL A 1 423 ? -12.835 -16.618 -8.108 1.00 91.50 423 VAL A C 1
ATOM 3260 O O . VAL A 1 423 ? -13.577 -15.877 -8.760 1.00 91.50 423 VAL A O 1
ATOM 3263 N N . GLN A 1 424 ? -12.998 -17.936 -8.067 1.00 93.38 424 GLN A N 1
ATOM 3264 C CA . GLN A 1 424 ? -14.061 -18.652 -8.758 1.00 93.38 424 GLN A CA 1
ATOM 3265 C C . GLN A 1 424 ? -14.876 -19.458 -7.749 1.00 93.38 424 GLN A C 1
ATOM 3267 O O . GLN A 1 424 ? -14.328 -20.233 -6.969 1.00 93.38 424 GLN A O 1
ATOM 3272 N N . ARG A 1 425 ? -16.199 -19.264 -7.755 1.00 96.25 425 ARG A N 1
ATOM 3273 C CA . ARG A 1 425 ? -17.143 -20.060 -6.965 1.00 96.25 425 ARG A CA 1
ATOM 3274 C C . ARG A 1 425 ? -17.366 -21.401 -7.664 1.00 96.25 425 ARG A C 1
ATOM 3276 O O . ARG A 1 425 ? -17.929 -21.424 -8.753 1.00 96.25 425 ARG A O 1
ATOM 3283 N N . GLU A 1 426 ? -16.976 -22.500 -7.028 1.00 97.00 426 GLU A N 1
ATOM 3284 C CA . GLU A 1 426 ? -17.067 -23.838 -7.630 1.00 97.00 426 GLU A CA 1
ATOM 3285 C C . GLU A 1 426 ? -18.392 -24.530 -7.311 1.00 97.00 426 GLU A C 1
ATOM 3287 O O . GLU A 1 426 ? -19.093 -25.027 -8.192 1.00 97.00 426 GLU A O 1
ATOM 3292 N N . VAL A 1 427 ? -18.752 -24.578 -6.028 1.00 95.88 427 VAL A N 1
ATOM 3293 C CA . VAL A 1 427 ? -19.940 -25.302 -5.569 1.00 95.88 427 VAL A CA 1
ATOM 3294 C C . VAL A 1 427 ? -20.483 -24.700 -4.281 1.00 95.88 427 VAL A C 1
ATOM 3296 O O . VAL A 1 427 ? -19.732 -24.183 -3.455 1.00 95.88 427 VAL A O 1
ATOM 3299 N N . ALA A 1 428 ? -21.799 -24.792 -4.102 1.00 97.19 428 ALA A N 1
ATOM 3300 C CA . ALA A 1 428 ? -22.479 -24.475 -2.856 1.00 97.19 428 ALA A CA 1
ATOM 3301 C C . ALA A 1 428 ? -23.323 -25.674 -2.413 1.00 97.19 428 ALA A C 1
ATOM 3303 O O . ALA A 1 428 ? -24.117 -26.202 -3.194 1.00 97.19 428 ALA A O 1
ATOM 3304 N N . VAL A 1 429 ? -23.167 -26.101 -1.160 1.00 97.19 429 VAL A N 1
ATOM 3305 C CA . VAL A 1 429 ? -23.901 -27.237 -0.588 1.00 97.19 429 VAL A CA 1
ATOM 3306 C C . VAL A 1 429 ? -24.488 -26.892 0.772 1.00 97.19 429 VAL A C 1
ATOM 3308 O O . VAL A 1 429 ? -23.950 -26.078 1.521 1.00 97.19 429 VAL A O 1
ATOM 3311 N N . ARG A 1 430 ? -25.598 -27.543 1.116 1.00 97.69 430 ARG A N 1
ATOM 3312 C CA . ARG A 1 430 ? -26.143 -27.512 2.475 1.00 97.69 430 ARG A CA 1
ATOM 3313 C C . ARG A 1 430 ? -25.241 -28.339 3.392 1.00 97.69 430 ARG A C 1
ATOM 3315 O O . ARG A 1 430 ? -25.015 -29.516 3.117 1.00 97.69 430 ARG A O 1
ATOM 3322 N N . MET A 1 431 ? -24.769 -27.738 4.480 1.00 97.00 431 MET A N 1
ATOM 3323 C CA . MET A 1 431 ? -23.860 -28.361 5.440 1.00 97.00 431 MET A CA 1
ATOM 3324 C C . MET A 1 431 ? -24.454 -28.298 6.857 1.00 97.00 431 MET A C 1
ATOM 3326 O O . MET A 1 431 ? -24.396 -27.252 7.508 1.00 97.00 431 MET A O 1
ATOM 3330 N N . PRO A 1 432 ? -25.058 -29.396 7.348 1.00 95.81 432 PRO A N 1
ATOM 3331 C CA . PRO A 1 432 ? -25.430 -29.509 8.751 1.00 95.81 432 PRO A CA 1
ATOM 3332 C C . PRO A 1 432 ? -24.175 -29.726 9.609 1.00 95.81 432 PRO A C 1
ATOM 3334 O O . PRO A 1 432 ? -23.331 -30.555 9.275 1.00 95.81 432 PRO A O 1
ATOM 3337 N N . THR A 1 433 ? -24.063 -28.987 10.710 1.00 95.62 433 THR A N 1
ATOM 3338 C CA . THR A 1 433 ? -22.958 -29.085 11.677 1.00 95.62 433 THR A CA 1
ATOM 3339 C C . THR A 1 433 ? -23.507 -29.131 13.102 1.00 95.62 433 THR A C 1
ATOM 3341 O O . THR A 1 433 ? -24.682 -28.824 13.322 1.00 95.62 433 THR A O 1
ATOM 3344 N N . ASP A 1 434 ? -22.656 -29.433 14.081 1.00 93.56 434 ASP A N 1
ATOM 3345 C CA . ASP A 1 434 ? -23.019 -29.361 15.506 1.00 93.56 434 ASP A CA 1
ATOM 3346 C C . ASP A 1 434 ? -23.335 -27.927 15.968 1.00 93.56 434 ASP A C 1
ATOM 3348 O O . ASP A 1 434 ? -24.024 -27.723 16.965 1.00 93.56 434 ASP A O 1
ATOM 3352 N N . PHE A 1 435 ? -22.888 -26.921 15.211 1.00 94.25 435 PHE A N 1
ATOM 3353 C CA . PHE A 1 435 ? -23.203 -25.505 15.419 1.00 94.25 435 PHE A CA 1
ATOM 3354 C C . PHE A 1 435 ? -24.446 -25.067 14.633 1.00 94.25 435 PHE A C 1
ATOM 3356 O O . PHE A 1 435 ? -24.738 -23.882 14.528 1.00 94.25 435 PHE A O 1
ATOM 3363 N N . GLY A 1 436 ? -25.163 -26.021 14.035 1.00 92.12 436 GLY A N 1
ATOM 3364 C CA . GLY A 1 436 ? -26.339 -25.813 13.208 1.00 92.12 436 GLY A CA 1
ATOM 3365 C C . GLY A 1 436 ? -26.053 -25.810 11.709 1.00 92.12 436 GLY A C 1
ATOM 3366 O O . GLY A 1 436 ? -24.999 -26.228 11.234 1.00 92.12 436 GLY A O 1
ATOM 3367 N N . GLU A 1 437 ? -27.051 -25.397 10.933 1.00 95.94 437 GLU A N 1
ATOM 3368 C CA . GLU A 1 437 ? -27.009 -25.493 9.473 1.00 95.94 437 GLU A CA 1
ATOM 3369 C C . GLU A 1 437 ? -26.445 -24.234 8.810 1.00 95.94 437 GLU A C 1
ATOM 3371 O O . GLU A 1 437 ? -26.884 -23.121 9.133 1.00 95.94 437 GLU A O 1
ATOM 3376 N N . PHE A 1 438 ? -25.535 -24.448 7.854 1.00 98.12 438 PHE A N 1
ATOM 3377 C CA . PHE A 1 438 ? -24.901 -23.433 7.013 1.00 98.12 438 PHE A CA 1
ATOM 3378 C C . PHE A 1 438 ? -24.961 -23.834 5.534 1.00 98.12 438 PHE A C 1
ATOM 3380 O O . PHE A 1 438 ? -25.061 -25.015 5.189 1.00 98.12 438 PHE A O 1
ATOM 3387 N N . GLN A 1 439 ? -24.842 -22.853 4.646 1.00 98.25 439 GLN A N 1
ATOM 3388 C CA . GLN A 1 439 ? -24.464 -23.081 3.258 1.00 98.25 439 GLN A CA 1
ATOM 3389 C C . GLN A 1 439 ? -22.939 -23.016 3.153 1.00 98.25 439 GLN A C 1
ATOM 3391 O O . GLN A 1 439 ? -22.331 -21.991 3.446 1.00 98.25 439 GLN A O 1
ATOM 3396 N N . ALA A 1 440 ? -22.319 -24.114 2.741 1.00 98.19 440 ALA A N 1
ATOM 3397 C CA . ALA A 1 440 ? -20.890 -24.190 2.499 1.00 98.19 440 ALA A CA 1
ATOM 3398 C C . ALA A 1 440 ? -20.601 -23.892 1.028 1.00 98.19 440 ALA A C 1
ATOM 3400 O O . ALA A 1 440 ? -21.059 -24.624 0.149 1.00 98.19 440 ALA A O 1
ATOM 3401 N N . VAL A 1 441 ? -19.853 -22.825 0.766 1.00 98.44 441 VAL A N 1
ATOM 3402 C CA . VAL A 1 441 ? -19.488 -22.375 -0.580 1.00 98.44 441 VAL A CA 1
ATOM 3403 C C . VAL A 1 441 ? -17.983 -22.533 -0.766 1.00 98.44 441 VAL A C 1
ATOM 3405 O O . VAL A 1 441 ? -17.206 -21.948 -0.011 1.00 98.44 441 VAL A O 1
ATOM 3408 N N . ALA A 1 442 ? -17.574 -23.335 -1.747 1.00 97.38 442 ALA A N 1
ATOM 3409 C CA . ALA A 1 442 ? -16.171 -23.567 -2.074 1.00 97.38 442 ALA A CA 1
ATOM 3410 C C . ALA A 1 442 ? -15.698 -22.621 -3.185 1.00 97.38 442 ALA A C 1
ATOM 3412 O O . ALA A 1 442 ? -16.406 -22.401 -4.172 1.00 97.38 442 ALA A O 1
ATOM 3413 N N . TYR A 1 443 ? -14.483 -22.108 -3.022 1.00 96.75 443 TYR A N 1
ATOM 3414 C CA . TYR A 1 443 ? -13.823 -21.191 -3.942 1.00 96.75 443 TYR A CA 1
ATOM 3415 C C . TYR A 1 443 ? -12.448 -21.711 -4.337 1.00 96.75 443 TYR A C 1
ATOM 3417 O O . TYR A 1 443 ? -11.720 -22.202 -3.481 1.00 96.75 443 TYR A O 1
ATOM 3425 N N . THR A 1 444 ? -12.065 -21.537 -5.594 1.00 93.62 444 THR A N 1
ATOM 3426 C CA . THR A 1 444 ? -10.674 -21.634 -6.065 1.00 93.62 444 THR A CA 1
ATOM 3427 C C . THR A 1 444 ? -10.155 -20.234 -6.391 1.00 93.62 444 THR A C 1
ATOM 3429 O O . THR A 1 444 ? -10.930 -19.272 -6.456 1.00 93.62 444 THR A O 1
ATOM 3432 N N . ASN A 1 445 ? -8.839 -20.085 -6.556 1.00 88.00 445 ASN A N 1
ATOM 3433 C CA . ASN A 1 445 ? -8.252 -18.813 -6.964 1.00 88.00 445 ASN A CA 1
ATOM 3434 C C . ASN A 1 445 ? -7.064 -18.987 -7.919 1.00 88.00 445 ASN A C 1
ATOM 3436 O O . ASN A 1 445 ? -6.332 -19.972 -7.839 1.00 88.00 445 ASN A O 1
ATOM 3440 N N . ALA A 1 446 ? -6.858 -17.992 -8.783 1.00 81.62 446 ALA A N 1
ATOM 3441 C CA . ALA A 1 446 ? -5.810 -17.996 -9.805 1.00 81.62 446 ALA A CA 1
ATOM 3442 C C . ALA A 1 446 ? -4.406 -17.622 -9.279 1.00 81.62 446 ALA A C 1
ATOM 3444 O O . ALA A 1 446 ? -3.437 -17.675 -10.036 1.00 81.62 446 ALA A O 1
ATOM 3445 N N . VAL A 1 447 ? -4.278 -17.222 -8.008 1.00 80.38 447 VAL A N 1
ATOM 3446 C CA . VAL A 1 447 ? -3.015 -16.736 -7.426 1.00 80.38 447 VAL A CA 1
ATOM 3447 C C . VAL A 1 447 ? -2.176 -17.891 -6.885 1.00 80.38 447 VAL A C 1
ATOM 3449 O O . VAL A 1 447 ? -0.987 -17.996 -7.194 1.00 80.38 447 VAL A O 1
ATOM 3452 N N . ASP A 1 448 ? -2.780 -18.767 -6.080 1.00 76.69 448 ASP A N 1
ATOM 3453 C CA . ASP A 1 448 ? -2.078 -19.869 -5.414 1.00 76.69 448 ASP A CA 1
ATOM 3454 C C . ASP A 1 448 ? -2.711 -21.255 -5.623 1.00 76.69 448 ASP A C 1
ATOM 3456 O O . ASP A 1 448 ? -2.174 -22.246 -5.120 1.00 76.69 448 ASP A O 1
ATOM 3460 N N . ASN A 1 449 ? -3.800 -21.342 -6.401 1.00 81.19 449 ASN A N 1
ATOM 3461 C CA . ASN A 1 449 ? -4.555 -22.567 -6.689 1.00 81.19 449 ASN A CA 1
ATOM 3462 C C . ASN A 1 449 ? -5.065 -23.305 -5.439 1.00 81.19 449 ASN A C 1
ATOM 3464 O O . ASN A 1 449 ? -5.362 -24.500 -5.501 1.00 81.19 449 ASN A O 1
ATOM 3468 N N . LYS A 1 450 ? -5.162 -22.628 -4.290 1.00 87.62 450 LYS A N 1
ATOM 3469 C CA . LYS A 1 450 ? -5.784 -23.210 -3.102 1.00 87.62 450 LYS A CA 1
ATOM 3470 C C . LYS A 1 450 ? -7.296 -23.074 -3.157 1.00 87.62 450 LYS A C 1
ATOM 3472 O O . LYS A 1 450 ? -7.861 -22.118 -3.685 1.00 87.62 450 LYS A O 1
ATOM 3477 N N . GLU A 1 451 ? -7.937 -24.034 -2.511 1.00 93.75 451 GLU A N 1
ATOM 3478 C CA . GLU A 1 451 ? -9.372 -24.027 -2.274 1.00 93.75 451 GLU A CA 1
ATOM 3479 C C . GLU A 1 451 ? -9.673 -23.286 -0.965 1.00 93.75 451 GLU A C 1
ATOM 3481 O O . GLU A 1 451 ? -8.971 -23.443 0.031 1.00 93.75 451 GLU A O 1
ATOM 3486 N N . HIS A 1 452 ? -10.711 -22.470 -0.918 1.00 95.50 452 HIS A N 1
ATOM 3487 C CA . HIS A 1 452 ? -11.186 -21.807 0.295 1.00 95.50 452 HIS A CA 1
ATOM 3488 C C . HIS A 1 452 ? -12.660 -22.124 0.496 1.00 95.50 452 HIS A C 1
ATOM 3490 O O . HIS A 1 452 ? -13.362 -22.452 -0.458 1.00 95.50 452 HIS A O 1
ATOM 3496 N N . ILE A 1 453 ? -13.139 -22.042 1.736 1.00 97.44 453 ILE A N 1
ATOM 3497 C CA . ILE A 1 453 ? -14.539 -22.336 2.041 1.00 97.44 453 ILE A CA 1
ATOM 3498 C C . ILE A 1 453 ? -15.150 -21.217 2.873 1.00 97.44 453 ILE A C 1
ATOM 3500 O O . ILE A 1 453 ? -14.558 -20.745 3.845 1.00 97.44 453 ILE A O 1
ATOM 3504 N N . ALA A 1 454 ? -16.342 -20.788 2.480 1.00 98.12 454 ALA A N 1
ATOM 3505 C CA . ALA A 1 454 ? -17.169 -19.876 3.247 1.00 98.12 454 ALA A CA 1
ATOM 3506 C C . ALA A 1 454 ? -18.388 -20.626 3.785 1.00 98.12 454 ALA A C 1
ATOM 3508 O O . ALA A 1 454 ? -19.113 -21.271 3.029 1.00 98.12 454 ALA A O 1
ATOM 3509 N N . LEU A 1 455 ? -18.611 -20.538 5.093 1.00 98.38 455 LEU A N 1
ATOM 3510 C CA . LEU A 1 455 ? -19.792 -21.054 5.771 1.00 98.38 455 LEU A CA 1
ATOM 3511 C C . LEU A 1 455 ? -20.750 -19.888 5.998 1.00 98.38 455 LEU A C 1
ATOM 3513 O O . LEU A 1 455 ? -20.473 -18.985 6.788 1.00 98.38 455 LEU A O 1
ATOM 3517 N N . VAL A 1 456 ? -21.851 -19.895 5.257 1.00 98.38 456 VAL A N 1
ATOM 3518 C CA . VAL A 1 456 ? -22.815 -18.798 5.175 1.00 98.38 456 VAL A CA 1
ATOM 3519 C C . VAL A 1 456 ? -24.084 -19.173 5.928 1.00 98.38 456 VAL A C 1
ATOM 3521 O O . VAL A 1 456 ? -24.629 -20.266 5.757 1.00 98.38 456 VAL A O 1
ATOM 3524 N N . LYS A 1 457 ? -24.561 -18.260 6.770 1.00 98.00 457 LYS A N 1
ATOM 3525 C CA . LYS A 1 457 ? -25.820 -18.365 7.503 1.00 98.00 457 LYS A CA 1
ATOM 3526 C C . LYS A 1 457 ? -26.774 -17.280 7.015 1.00 98.00 457 LYS A C 1
ATOM 3528 O O . LYS A 1 457 ? -26.382 -16.120 6.941 1.00 98.00 457 LYS A O 1
ATOM 3533 N N . GLY A 1 458 ? -28.020 -17.660 6.739 1.00 94.31 458 GLY A N 1
ATOM 3534 C CA . GLY A 1 458 ? -29.048 -16.736 6.258 1.00 94.31 458 GLY A CA 1
ATOM 3535 C C . GLY A 1 458 ? -28.818 -16.272 4.817 1.00 94.31 458 GLY A C 1
ATOM 3536 O O . GLY A 1 458 ? -27.988 -16.822 4.095 1.00 94.31 458 GLY A O 1
ATOM 3537 N N . GLU A 1 459 ? -29.582 -15.264 4.398 1.00 93.31 459 GLU A N 1
ATOM 3538 C CA . GLU A 1 459 ? -29.414 -14.600 3.104 1.00 93.31 459 GLU A CA 1
ATOM 3539 C C . GLU A 1 459 ? -28.626 -13.298 3.285 1.00 93.31 459 GLU A C 1
ATOM 3541 O O . GLU A 1 459 ? -28.959 -12.460 4.131 1.00 93.31 459 GLU A O 1
ATOM 3546 N N . ILE A 1 460 ? -27.567 -13.133 2.490 1.00 95.81 460 ILE A N 1
ATOM 3547 C CA . ILE A 1 460 ? -26.686 -11.969 2.572 1.00 95.81 460 ILE A CA 1
ATOM 3548 C C . ILE A 1 460 ? -27.308 -10.791 1.817 1.00 95.81 460 ILE A C 1
ATOM 3550 O O . ILE A 1 460 ? -27.426 -10.802 0.593 1.00 95.81 460 ILE A O 1
ATOM 3554 N N . ASP A 1 461 ? -27.672 -9.752 2.567 1.00 90.69 461 ASP A N 1
ATOM 3555 C CA . ASP A 1 461 ? -28.170 -8.475 2.057 1.00 90.69 461 ASP A CA 1
ATOM 3556 C C . ASP A 1 461 ? -27.065 -7.420 2.181 1.00 90.69 461 ASP A C 1
ATOM 3558 O O . ASP A 1 461 ? -26.779 -6.927 3.272 1.00 90.69 461 ASP A O 1
ATOM 3562 N N . GLY A 1 462 ? -26.453 -7.053 1.053 1.00 88.44 462 GLY A N 1
ATOM 3563 C CA . GLY A 1 462 ? -25.357 -6.080 1.009 1.00 88.44 462 GLY A CA 1
ATOM 3564 C C . GLY A 1 462 ? -25.724 -4.671 1.495 1.00 88.44 462 GLY A C 1
ATOM 3565 O O . GLY A 1 462 ? -24.829 -3.851 1.693 1.00 88.44 462 GLY A O 1
ATOM 3566 N N . SER A 1 463 ? -27.008 -4.363 1.707 1.00 90.31 463 SER A N 1
ATOM 3567 C CA . SER A 1 463 ? -27.427 -3.088 2.305 1.00 90.31 463 SER A CA 1
ATOM 3568 C C . SER A 1 463 ? -27.285 -3.048 3.831 1.00 90.31 463 SER A C 1
ATOM 3570 O O . SER A 1 463 ? -27.358 -1.966 4.419 1.00 90.31 463 SER A O 1
ATOM 3572 N N . LYS A 1 464 ? -27.057 -4.200 4.476 1.00 92.25 464 LYS A N 1
ATOM 3573 C CA . LYS A 1 464 ? -26.976 -4.336 5.933 1.00 92.25 464 LYS A CA 1
ATOM 3574 C C . LYS A 1 464 ? -25.602 -4.847 6.376 1.00 92.25 464 LYS A C 1
ATOM 3576 O O . LYS A 1 464 ? -24.972 -5.620 5.654 1.00 92.25 464 LYS A O 1
ATOM 3581 N N . PRO A 1 465 ? -25.140 -4.466 7.579 1.00 94.31 465 PRO A N 1
ATOM 3582 C CA . PRO A 1 465 ? -23.952 -5.060 8.175 1.00 94.31 465 PRO A CA 1
ATOM 3583 C C . PRO A 1 465 ? -24.103 -6.563 8.423 1.00 94.31 465 PRO A C 1
ATOM 3585 O O . PRO A 1 465 ? -25.060 -7.000 9.059 1.00 94.31 465 PRO A O 1
A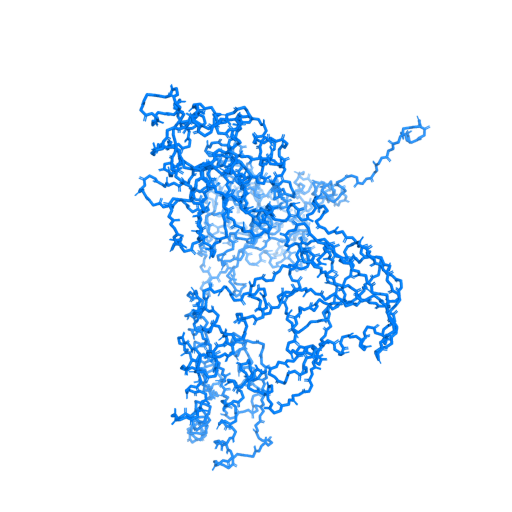TOM 3588 N N . VAL A 1 466 ? -23.122 -7.341 7.970 1.00 96.88 466 VAL A N 1
ATOM 3589 C CA . VAL A 1 466 ? -23.070 -8.803 8.121 1.00 96.88 466 VAL A CA 1
ATOM 3590 C C . VAL A 1 466 ? -22.034 -9.170 9.181 1.00 96.88 466 VAL A C 1
ATOM 3592 O O . VAL A 1 466 ? -20.931 -8.617 9.181 1.00 96.88 466 VAL A O 1
ATOM 3595 N N . LEU A 1 467 ? -22.351 -10.114 10.073 1.00 97.25 467 LEU A N 1
ATOM 3596 C CA . LEU A 1 467 ? -21.380 -10.654 11.025 1.00 97.25 467 LEU A CA 1
ATOM 3597 C C . LEU A 1 467 ? -20.386 -11.561 10.290 1.00 97.25 467 LEU A C 1
ATOM 3599 O O . LEU A 1 467 ? -20.773 -12.581 9.720 1.00 97.25 467 LEU A O 1
ATOM 3603 N N . VAL A 1 468 ? -19.105 -11.191 10.280 1.00 96.75 468 VAL A N 1
ATOM 3604 C CA . VAL A 1 468 ? -18.078 -11.908 9.512 1.00 96.75 468 VAL A CA 1
ATOM 3605 C C . VAL A 1 468 ? -16.919 -12.333 10.398 1.00 96.75 468 VAL A C 1
ATOM 3607 O O . VAL A 1 468 ? -16.337 -11.529 11.127 1.00 96.75 468 VAL A O 1
ATOM 3610 N N . ARG A 1 469 ? -16.504 -13.592 10.260 1.00 94.94 469 ARG A N 1
ATOM 3611 C CA . ARG A 1 469 ? -15.246 -14.117 10.796 1.00 94.94 469 ARG A CA 1
ATOM 3612 C C . ARG A 1 469 ? -14.324 -14.515 9.651 1.00 94.94 469 ARG A C 1
ATOM 3614 O O . ARG A 1 469 ? -14.584 -15.495 8.967 1.00 94.94 469 ARG A O 1
ATOM 3621 N N . VAL A 1 470 ? -13.188 -13.830 9.508 1.00 92.81 470 VAL A N 1
ATOM 3622 C CA . VAL A 1 470 ? -12.088 -14.301 8.646 1.00 92.81 470 VAL A CA 1
ATOM 3623 C C . VAL A 1 470 ? -11.130 -15.160 9.472 1.00 92.81 470 VAL A C 1
ATOM 3625 O O . VAL A 1 470 ? -10.289 -14.654 10.238 1.00 92.81 470 VAL A O 1
ATOM 3628 N N . HIS A 1 471 ? -11.290 -16.474 9.339 1.00 92.25 471 HIS A N 1
ATOM 3629 C CA . HIS A 1 471 ? -10.507 -17.500 10.016 1.00 92.25 471 HIS A CA 1
ATOM 3630 C C . HIS A 1 471 ? -9.373 -17.988 9.118 1.00 92.25 471 HIS A C 1
ATOM 3632 O O . HIS A 1 471 ? -9.552 -18.201 7.926 1.00 92.25 471 HIS A O 1
ATOM 3638 N N . SER A 1 472 ? -8.178 -18.119 9.681 1.00 90.38 472 SER A N 1
ATOM 3639 C CA . SER A 1 472 ? -7.026 -18.684 8.972 1.00 90.38 472 SER A CA 1
ATOM 3640 C C . SER A 1 472 ? -6.876 -20.128 9.410 1.00 90.38 472 SER A C 1
ATOM 3642 O O . SER A 1 472 ? -6.881 -20.373 10.614 1.00 90.38 472 SER A O 1
ATOM 3644 N N . GLU A 1 473 ? -6.744 -21.034 8.447 1.00 92.62 473 GLU A N 1
ATOM 3645 C CA . GLU A 1 473 ? -6.561 -22.466 8.670 1.00 92.62 473 GLU A CA 1
ATOM 3646 C C . GLU A 1 473 ? -5.482 -22.723 9.720 1.00 92.62 473 GLU A C 1
ATOM 3648 O O . GLU A 1 473 ? -4.382 -22.166 9.671 1.00 92.62 473 GLU A O 1
ATOM 3653 N N . CYS A 1 474 ? -5.826 -23.561 10.687 1.00 89.38 474 CYS A N 1
ATOM 3654 C CA . CYS A 1 474 ? -4.928 -24.051 11.706 1.00 89.38 474 CYS A CA 1
ATOM 3655 C C . CYS A 1 474 ? -5.260 -25.522 11.938 1.00 89.38 474 CYS A C 1
ATOM 3657 O O . CYS A 1 474 ? -5.973 -25.852 12.875 1.00 89.38 474 CYS A O 1
ATOM 3659 N N . LEU A 1 475 ? -4.723 -26.428 11.124 1.00 92.25 475 LEU A N 1
ATOM 3660 C CA . LEU A 1 475 ? -4.996 -27.864 11.196 1.00 92.25 475 LEU A CA 1
ATOM 3661 C C . LEU A 1 475 ? -4.807 -28.410 12.617 1.00 92.25 475 LEU A C 1
ATOM 3663 O O . LEU A 1 475 ? -5.635 -29.156 13.133 1.00 92.25 475 LEU A O 1
ATOM 3667 N N . THR A 1 476 ? -3.731 -27.988 13.283 1.00 89.00 476 THR A N 1
ATOM 3668 C CA . THR A 1 476 ? -3.455 -28.402 14.662 1.00 89.00 476 THR A CA 1
ATOM 3669 C C . THR A 1 476 ? -4.532 -27.947 15.640 1.00 89.00 476 THR A C 1
ATOM 3671 O O . THR A 1 476 ? -4.859 -28.705 16.539 1.00 89.00 476 THR A O 1
ATOM 3674 N N . GLY A 1 477 ? -5.058 -26.728 15.504 1.00 88.44 477 GLY A N 1
ATOM 3675 C CA . GLY A 1 477 ? -6.047 -26.173 16.430 1.00 88.44 477 GLY A CA 1
ATOM 3676 C C . GLY A 1 477 ? -7.480 -26.549 16.068 1.00 88.44 477 GLY A C 1
ATOM 3677 O O . GLY A 1 477 ? -8.228 -26.981 16.932 1.00 88.44 477 GLY A O 1
ATOM 3678 N N . ASP A 1 478 ? -7.840 -26.403 14.797 1.00 91.56 478 ASP A N 1
ATOM 3679 C CA . ASP A 1 478 ? -9.200 -26.563 14.282 1.00 91.56 478 ASP A CA 1
ATOM 3680 C C . ASP A 1 478 ? -9.612 -28.041 14.184 1.00 91.56 478 ASP A C 1
ATOM 3682 O O . ASP A 1 478 ? -10.762 -28.365 14.450 1.00 91.56 478 ASP A O 1
ATOM 3686 N N . VAL A 1 479 ? -8.687 -28.939 13.811 1.00 93.12 479 VAL A N 1
ATOM 3687 C CA . VAL A 1 479 ? -8.994 -30.368 13.579 1.00 93.12 479 VAL A CA 1
ATOM 3688 C C . VAL A 1 479 ? -8.478 -31.256 14.704 1.00 93.12 479 VAL A C 1
ATOM 3690 O O . VAL A 1 479 ? -9.187 -32.141 15.171 1.00 93.12 479 VAL A O 1
ATOM 3693 N N . PHE A 1 480 ? -7.237 -31.049 15.147 1.00 92.50 480 PHE A N 1
ATOM 3694 C CA . PHE A 1 480 ? -6.648 -31.870 16.214 1.00 92.50 480 PHE A CA 1
ATOM 3695 C C . PHE A 1 480 ? -6.877 -31.307 17.618 1.00 92.50 480 PHE A C 1
ATOM 3697 O O . PHE A 1 480 ? -6.375 -31.883 18.580 1.00 92.50 480 PHE A O 1
ATOM 3704 N N . HIS A 1 481 ? -7.610 -30.194 17.737 1.00 87.94 481 HIS A N 1
ATOM 3705 C CA . HIS A 1 481 ? -7.934 -29.546 19.011 1.00 87.94 481 HIS A CA 1
ATOM 3706 C C . HIS A 1 481 ? -6.696 -29.278 19.882 1.00 87.94 481 HIS A C 1
ATOM 3708 O O . HIS A 1 481 ? -6.724 -29.403 21.102 1.00 87.94 481 HIS A O 1
ATOM 3714 N N . SER A 1 482 ? -5.578 -28.920 19.243 1.00 84.31 482 SER A N 1
ATOM 3715 C CA . SER A 1 482 ? -4.330 -28.615 19.934 1.00 84.31 482 SER A CA 1
ATOM 3716 C C . SER A 1 482 ? -4.529 -27.463 20.900 1.00 84.31 482 SER A C 1
ATOM 3718 O O . SER A 1 482 ? -4.847 -26.341 20.500 1.00 84.31 482 SER A O 1
ATOM 3720 N N . HIS A 1 483 ? -4.208 -27.728 22.158 1.00 78.75 483 HIS A N 1
ATOM 3721 C CA . HIS A 1 483 ? -4.206 -26.727 23.205 1.00 78.75 483 HIS A CA 1
ATOM 3722 C C . HIS A 1 483 ? -2.969 -25.814 23.152 1.00 78.75 483 HIS A C 1
ATOM 3724 O O . HIS A 1 483 ? -2.839 -24.935 23.981 1.00 78.75 483 HIS A O 1
ATOM 3730 N N . ARG A 1 484 ? -2.063 -25.931 22.167 1.00 70.44 484 ARG A N 1
ATOM 3731 C CA . ARG A 1 484 ? -0.961 -24.954 21.995 1.00 70.44 484 ARG A CA 1
ATOM 3732 C C . ARG A 1 484 ? -1.412 -23.616 21.400 1.00 70.44 484 ARG A C 1
ATOM 3734 O O . ARG A 1 484 ? -0.634 -22.667 21.348 1.00 70.44 484 ARG A O 1
ATOM 3741 N N . CYS A 1 485 ? -2.637 -23.542 20.887 1.00 71.94 485 CYS A N 1
ATOM 3742 C CA . CYS A 1 485 ? -3.219 -22.329 20.324 1.00 71.94 485 CYS A CA 1
ATOM 3743 C C . CYS A 1 485 ? -4.712 -22.257 20.647 1.00 71.94 485 CYS A C 1
ATOM 3745 O O . CYS A 1 485 ? -5.327 -23.246 21.025 1.00 71.94 485 CYS A O 1
ATOM 3747 N N . ASP A 1 486 ? -5.309 -21.090 20.445 1.00 77.75 486 ASP A N 1
ATOM 3748 C CA . ASP A 1 486 ? -6.732 -20.832 20.665 1.00 77.75 486 ASP A CA 1
ATOM 3749 C C . ASP A 1 486 ? -7.557 -20.841 19.363 1.00 77.75 486 ASP A C 1
ATOM 3751 O O . ASP A 1 486 ? -8.718 -20.433 19.357 1.00 77.75 486 ASP A O 1
ATOM 3755 N N . CYS A 1 487 ? -6.983 -21.307 18.245 1.00 84.31 487 CYS A N 1
ATOM 3756 C CA . CYS A 1 487 ? -7.643 -21.272 16.936 1.00 84.31 487 CYS A CA 1
ATOM 3757 C C . CYS A 1 487 ? -8.923 -22.117 16.887 1.00 84.31 487 CYS A C 1
ATOM 3759 O O . CYS A 1 487 ? -9.948 -21.589 16.467 1.00 84.31 487 CYS A O 1
ATOM 3761 N N . GLY A 1 488 ? -8.882 -23.366 17.367 1.00 88.81 488 GLY A N 1
ATOM 3762 C CA . GLY A 1 488 ? -10.049 -24.257 17.389 1.00 88.81 488 GLY A CA 1
ATOM 3763 C C . GLY A 1 488 ? -11.212 -23.690 18.210 1.00 88.81 488 GLY A C 1
ATOM 3764 O O . GLY A 1 488 ? -12.285 -23.474 17.657 1.00 88.81 488 GLY A O 1
ATOM 3765 N N . PRO A 1 489 ? -11.002 -23.317 19.488 1.00 88.56 489 PRO A N 1
ATOM 3766 C CA . PRO A 1 489 ? -12.044 -22.671 20.285 1.00 88.56 489 PRO A CA 1
ATOM 3767 C C . PRO A 1 489 ? -12.619 -21.401 19.633 1.00 88.56 489 PRO A C 1
ATOM 3769 O O . PRO A 1 489 ? -13.834 -21.206 19.623 1.00 88.56 489 PRO A O 1
ATOM 3772 N N . GLN A 1 490 ? -11.773 -20.553 19.028 1.00 88.06 490 GLN A N 1
ATOM 3773 C CA . GLN A 1 490 ? -12.251 -19.370 18.302 1.00 88.06 490 GLN A CA 1
ATOM 3774 C C . GLN A 1 490 ? -13.061 -19.721 17.044 1.00 88.06 490 GLN A C 1
ATOM 3776 O O . GLN A 1 490 ? -13.962 -18.964 16.685 1.00 88.06 490 GLN A O 1
ATOM 3781 N N . PHE A 1 491 ? -12.727 -20.812 16.351 1.00 94.00 491 PHE A N 1
ATOM 3782 C CA . PHE A 1 491 ? -13.489 -21.306 15.203 1.00 94.00 491 PHE A CA 1
ATOM 3783 C C . PHE A 1 491 ? -14.899 -21.721 15.639 1.00 94.00 491 PHE A C 1
ATOM 3785 O O . PHE A 1 491 ? -15.881 -21.191 15.115 1.00 94.00 491 PHE A O 1
ATOM 3792 N N . ASP A 1 492 ? -14.995 -22.558 16.673 1.00 94.38 492 ASP A N 1
ATOM 3793 C CA . ASP A 1 492 ? -16.266 -23.033 17.229 1.00 94.38 492 ASP A CA 1
ATOM 3794 C C . ASP A 1 492 ? -17.135 -21.877 17.734 1.00 94.38 492 ASP A C 1
ATOM 3796 O O . ASP A 1 492 ? -18.331 -21.798 17.443 1.00 94.38 492 ASP A O 1
ATOM 3800 N N . ALA A 1 493 ? -16.540 -20.946 18.483 1.00 93.06 493 ALA A N 1
ATOM 3801 C CA . ALA A 1 493 ? -17.254 -19.794 19.017 1.00 93.06 493 ALA A CA 1
ATOM 3802 C C . ALA A 1 493 ? -17.768 -18.863 17.915 1.00 93.06 493 ALA A C 1
ATOM 3804 O O . ALA A 1 493 ? -18.875 -18.339 18.029 1.00 93.06 493 ALA A O 1
ATOM 3805 N N . ALA A 1 494 ? -16.999 -18.675 16.840 1.00 95.62 494 ALA A N 1
ATOM 3806 C CA . ALA A 1 494 ? -17.444 -17.875 15.708 1.00 95.62 494 ALA A CA 1
ATOM 3807 C C . ALA A 1 494 ? -18.638 -18.525 15.000 1.00 95.62 494 ALA A C 1
ATOM 3809 O O . ALA A 1 494 ? -19.599 -17.826 14.687 1.00 95.62 494 ALA A O 1
ATOM 3810 N N . LEU A 1 495 ? -18.611 -19.846 14.787 1.00 97.06 495 LEU A N 1
ATOM 3811 C CA . LEU A 1 495 ? -19.744 -20.564 14.197 1.00 97.06 495 LEU A CA 1
ATOM 3812 C C . LEU A 1 495 ? -21.000 -20.467 15.061 1.00 97.06 495 LEU A C 1
ATOM 3814 O O . LEU A 1 495 ? -22.068 -20.187 14.524 1.00 97.06 495 LEU A O 1
ATOM 3818 N N . LYS A 1 496 ? -20.873 -20.624 16.385 1.00 95.19 496 LYS A N 1
ATOM 3819 C CA . LYS A 1 496 ? -21.994 -20.454 17.326 1.00 95.19 496 LYS A CA 1
ATOM 3820 C C . LYS A 1 496 ? -22.582 -19.048 17.262 1.00 95.19 496 LYS A C 1
ATOM 3822 O O . LYS A 1 496 ? -23.773 -18.907 17.032 1.00 95.19 496 LYS A O 1
ATOM 3827 N N . GLN A 1 497 ? -21.750 -18.011 17.362 1.00 94.81 497 GLN A N 1
ATOM 3828 C CA . GLN A 1 497 ? -22.230 -16.626 17.307 1.00 94.81 497 GLN A CA 1
ATOM 3829 C C . GLN A 1 497 ? -22.918 -16.299 15.976 1.00 94.81 497 GLN A C 1
ATOM 3831 O O . GLN A 1 497 ? -23.965 -15.662 15.966 1.00 94.81 497 GLN A O 1
ATOM 3836 N N . ILE A 1 498 ? -22.365 -16.764 14.852 1.00 96.88 498 ILE A N 1
ATOM 3837 C CA . ILE A 1 498 ? -22.986 -16.578 13.534 1.00 96.88 498 ILE A CA 1
ATOM 3838 C C . ILE A 1 498 ? -24.308 -17.347 13.436 1.00 96.88 498 ILE A C 1
ATOM 3840 O O . ILE A 1 498 ? -25.267 -16.850 12.845 1.00 96.88 498 ILE A O 1
ATOM 3844 N N . HIS A 1 499 ? -24.374 -18.554 14.000 1.00 95.69 499 HIS A N 1
ATOM 3845 C CA . HIS A 1 499 ? -25.609 -19.322 14.048 1.00 95.69 499 HIS A CA 1
ATOM 3846 C C . HIS A 1 499 ? -26.697 -18.597 14.842 1.00 95.69 499 HIS A C 1
ATOM 3848 O O . HIS A 1 499 ? -27.810 -18.462 14.330 1.00 95.69 499 HIS A O 1
ATOM 3854 N N . ASP A 1 500 ? -26.359 -18.126 16.043 1.00 94.62 500 ASP A N 1
ATOM 3855 C CA . ASP A 1 500 ? -27.271 -17.456 16.973 1.00 94.62 500 ASP A CA 1
ATOM 3856 C C . ASP A 1 500 ? -27.787 -16.124 16.405 1.00 94.62 500 ASP A C 1
ATOM 3858 O O . ASP A 1 500 ? -28.965 -15.802 16.554 1.00 94.62 500 ASP A O 1
ATOM 3862 N N . GLU A 1 501 ? -26.936 -15.380 15.689 1.00 94.38 501 GLU A N 1
ATOM 3863 C CA . GLU A 1 501 ? -27.319 -14.161 14.960 1.00 94.38 501 GLU A CA 1
ATOM 3864 C C . GLU A 1 501 ? -28.274 -14.467 13.786 1.00 94.38 501 GLU A C 1
ATOM 3866 O O . GLU A 1 501 ? -29.066 -13.623 13.368 1.00 94.38 501 GLU A O 1
ATOM 3871 N N . GLY A 1 502 ? -28.200 -15.676 13.219 1.00 94.25 502 GLY A N 1
ATOM 3872 C CA . GLY A 1 502 ? -29.023 -16.116 12.089 1.00 94.25 502 GLY A CA 1
ATOM 3873 C C . GLY A 1 502 ? -28.620 -15.534 10.728 1.00 94.25 502 GLY A C 1
ATOM 3874 O O . GLY A 1 502 ? -29.180 -15.946 9.709 1.00 94.25 502 GLY A O 1
ATOM 3875 N N . ASN A 1 503 ? -27.638 -14.627 10.687 1.00 94.25 503 ASN A N 1
ATOM 3876 C CA . ASN A 1 503 ? -27.071 -14.056 9.469 1.00 94.25 503 ASN A CA 1
ATOM 3877 C C . ASN A 1 503 ? -25.567 -13.786 9.639 1.00 94.25 503 ASN A C 1
ATOM 3879 O O . ASN A 1 503 ? -25.164 -13.025 10.519 1.00 94.25 503 ASN A O 1
ATOM 3883 N N . GLY A 1 504 ? -24.730 -14.383 8.791 1.00 97.31 504 GLY A N 1
ATOM 3884 C CA . GLY A 1 504 ? -23.293 -14.128 8.825 1.00 97.31 504 GLY A CA 1
ATOM 3885 C C . GLY A 1 504 ? -22.455 -15.072 7.974 1.00 97.31 504 GLY A C 1
ATOM 3886 O O . GLY A 1 504 ? -22.961 -16.000 7.345 1.00 97.31 504 GLY A O 1
ATOM 3887 N N . VAL A 1 505 ? -21.146 -14.824 7.959 1.00 98.38 505 VAL A N 1
ATOM 3888 C CA . VAL A 1 505 ? -20.173 -15.587 7.166 1.00 98.38 505 VAL A CA 1
ATOM 3889 C C . VAL A 1 505 ? -18.949 -15.929 8.008 1.00 98.38 505 VAL A C 1
ATOM 3891 O O . VAL A 1 505 ? -18.254 -15.039 8.501 1.00 98.38 505 VAL A O 1
ATOM 3894 N N . LEU A 1 506 ? -18.619 -17.217 8.116 1.00 98.00 506 LEU A N 1
ATOM 3895 C CA . LEU A 1 506 ? -17.276 -17.648 8.492 1.00 98.00 506 LEU A CA 1
ATOM 3896 C C . LEU A 1 506 ? -16.502 -17.983 7.223 1.00 98.00 506 LEU A C 1
ATOM 3898 O O . LEU A 1 506 ? -16.804 -18.951 6.533 1.00 98.00 506 LEU A O 1
ATOM 3902 N N . LEU A 1 507 ? -15.482 -17.190 6.928 1.00 97.12 507 LEU A N 1
ATOM 3903 C CA . LEU A 1 507 ? -14.565 -17.425 5.828 1.00 97.12 507 LEU A CA 1
ATOM 3904 C C . LEU A 1 507 ? -13.329 -18.166 6.339 1.00 97.12 507 LEU A C 1
ATOM 3906 O O . LEU A 1 507 ? -12.561 -17.617 7.131 1.00 97.12 507 LEU A O 1
ATOM 3910 N N . TYR A 1 508 ? -13.134 -19.397 5.880 1.00 96.00 508 TYR A N 1
ATOM 3911 C CA . TYR A 1 508 ? -12.000 -20.241 6.231 1.00 96.00 508 TYR A CA 1
ATOM 3912 C C . TYR A 1 508 ? -10.940 -20.193 5.125 1.00 96.00 508 TYR A C 1
ATOM 3914 O O . TYR A 1 508 ? -11.048 -20.839 4.079 1.00 96.00 508 TYR A O 1
ATOM 3922 N N . MET A 1 509 ? -9.902 -19.396 5.366 1.00 92.25 509 MET A N 1
ATOM 3923 C CA . MET A 1 509 ? -8.785 -19.188 4.447 1.00 92.25 509 MET A CA 1
ATOM 3924 C C . MET A 1 509 ? -7.715 -20.256 4.667 1.00 92.25 509 MET A C 1
ATOM 3926 O O . MET A 1 509 ? -7.164 -20.347 5.767 1.00 92.25 509 MET A O 1
ATOM 3930 N N . ARG A 1 510 ? -7.355 -21.016 3.627 1.00 90.06 510 ARG A N 1
ATOM 3931 C CA . ARG A 1 510 ? -6.312 -22.062 3.690 1.00 90.06 510 ARG A CA 1
ATOM 3932 C C . ARG A 1 510 ? -4.897 -21.481 3.679 1.00 90.06 510 ARG A C 1
ATOM 3934 O O . ARG A 1 510 ? -4.172 -21.525 2.686 1.00 90.06 510 ARG A O 1
ATOM 3941 N N . GLN A 1 511 ? -4.530 -20.876 4.804 1.00 84.00 511 GLN A N 1
ATOM 3942 C CA . GLN A 1 511 ? -3.258 -20.184 5.018 1.00 84.00 511 GLN A CA 1
ATOM 3943 C C . GLN A 1 511 ? -2.612 -20.563 6.359 1.00 84.00 511 GLN A C 1
ATOM 3945 O O . GLN A 1 511 ? -2.358 -19.724 7.229 1.00 84.00 511 GLN A O 1
ATOM 3950 N N . GLU A 1 512 ? -2.331 -21.858 6.507 1.00 84.25 512 GLU A N 1
ATOM 3951 C CA . GLU A 1 512 ? -1.687 -22.449 7.681 1.00 84.25 512 GLU A CA 1
ATOM 3952 C C . GLU A 1 512 ? -0.397 -21.729 8.111 1.00 84.25 512 GLU A C 1
ATOM 3954 O O . GLU A 1 512 ? 0.427 -21.311 7.292 1.00 84.25 512 GLU A O 1
ATOM 3959 N N . GLY A 1 513 ? -0.210 -21.600 9.429 1.00 69.50 513 GLY A N 1
ATOM 3960 C CA . GLY A 1 513 ? 0.992 -21.013 10.020 1.00 69.50 513 GLY A CA 1
ATOM 3961 C C . GLY A 1 513 ? 1.205 -19.537 9.673 1.00 69.50 513 GLY A C 1
ATOM 3962 O O . GLY A 1 513 ? 2.339 -19.078 9.688 1.00 69.50 513 GLY A O 1
ATOM 3963 N N . ARG A 1 514 ? 0.138 -18.788 9.355 1.00 71.94 514 ARG A N 1
ATOM 3964 C CA . ARG A 1 514 ? 0.218 -17.423 8.787 1.00 71.94 514 ARG A CA 1
ATOM 3965 C C . ARG A 1 514 ? 0.851 -17.386 7.390 1.00 71.94 514 ARG A C 1
ATOM 3967 O O . ARG A 1 514 ? 1.516 -16.415 7.047 1.00 71.94 514 ARG A O 1
ATOM 3974 N N . GLY A 1 515 ? 0.649 -18.442 6.605 1.00 72.12 515 GLY A N 1
ATOM 3975 C CA . GLY A 1 515 ? 1.118 -18.544 5.221 1.00 72.12 515 GLY A CA 1
ATOM 3976 C C . GLY A 1 515 ? 2.398 -19.365 5.030 1.00 72.12 515 GLY A C 1
ATOM 3977 O O . GLY A 1 515 ? 2.694 -19.740 3.901 1.00 72.12 515 GLY A O 1
ATOM 3978 N N . ILE A 1 516 ? 3.125 -19.723 6.097 1.00 72.50 516 ILE A N 1
ATOM 3979 C CA . ILE A 1 516 ? 4.369 -20.520 5.990 1.00 72.50 516 ILE A CA 1
ATOM 3980 C C . ILE A 1 516 ? 4.114 -22.024 5.785 1.00 72.50 516 ILE A C 1
ATOM 3982 O O . ILE A 1 516 ? 5.039 -22.774 5.463 1.00 72.50 516 ILE A O 1
ATOM 3986 N N . GLY A 1 517 ? 2.876 -22.479 5.994 1.00 81.06 517 GLY A N 1
ATOM 3987 C CA . GLY A 1 517 ? 2.470 -23.875 5.859 1.00 81.06 517 GLY A CA 1
ATOM 3988 C C . GLY A 1 517 ? 2.758 -24.747 7.088 1.00 81.06 517 GLY A C 1
ATOM 3989 O O . GLY A 1 517 ? 3.524 -24.395 7.988 1.00 81.06 517 GLY A O 1
ATOM 3990 N N . LEU A 1 518 ? 2.136 -25.930 7.114 1.00 85.50 518 LEU A N 1
ATOM 3991 C CA . LEU A 1 518 ? 2.136 -26.832 8.272 1.0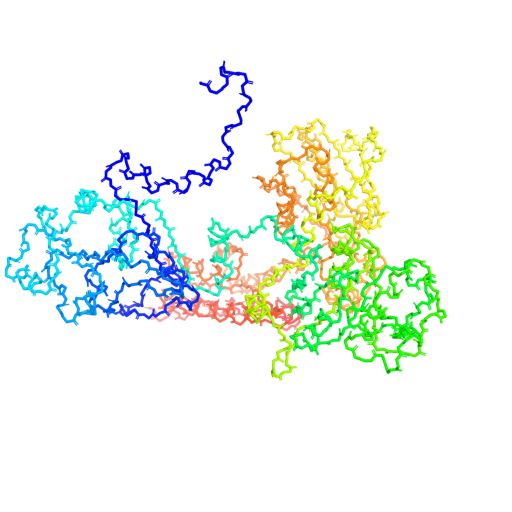0 85.50 518 LEU A CA 1
ATOM 3992 C C . LEU A 1 518 ? 3.541 -27.281 8.688 1.00 85.50 518 LEU A C 1
ATOM 3994 O O . LEU A 1 518 ? 3.881 -27.236 9.865 1.00 85.50 518 LEU A O 1
ATOM 3998 N N . ILE A 1 519 ? 4.371 -27.703 7.730 1.00 83.94 519 ILE A N 1
ATOM 3999 C CA . ILE A 1 519 ? 5.714 -28.224 8.027 1.00 83.94 519 ILE A CA 1
ATOM 4000 C C . ILE A 1 519 ? 6.563 -27.150 8.711 1.00 83.94 519 ILE A C 1
ATOM 4002 O O . ILE A 1 519 ? 7.211 -27.429 9.717 1.00 83.94 519 ILE A O 1
ATOM 4006 N N . ASN A 1 520 ? 6.548 -25.919 8.196 1.00 79.81 520 ASN A N 1
ATOM 4007 C CA . ASN A 1 520 ? 7.346 -24.833 8.760 1.00 79.81 520 ASN A CA 1
ATOM 4008 C C . ASN A 1 520 ? 6.790 -24.360 10.103 1.00 79.81 520 ASN A C 1
ATOM 4010 O O . ASN A 1 520 ? 7.570 -24.083 11.006 1.00 79.81 520 ASN A O 1
ATOM 4014 N N . LYS A 1 521 ? 5.467 -24.390 10.293 1.00 80.31 521 LYS A N 1
ATOM 4015 C CA . LYS A 1 521 ? 4.849 -24.196 11.610 1.00 80.31 521 LYS A CA 1
ATOM 4016 C C . LYS A 1 521 ? 5.334 -25.228 12.632 1.00 80.31 521 LYS A C 1
ATOM 4018 O O . LYS A 1 521 ? 5.692 -24.858 13.744 1.00 80.31 521 LYS A O 1
ATOM 4023 N N . LEU A 1 522 ? 5.388 -26.510 12.266 1.00 84.00 522 LEU A N 1
ATOM 4024 C CA . LEU A 1 522 ? 5.887 -27.559 13.162 1.00 84.00 522 LEU A CA 1
ATOM 4025 C C . LEU A 1 522 ? 7.392 -27.428 13.425 1.00 84.00 522 LEU A C 1
ATOM 4027 O O . LEU A 1 522 ? 7.830 -27.626 14.554 1.00 84.00 522 LEU A O 1
ATOM 4031 N N . LYS A 1 523 ? 8.187 -27.033 12.422 1.00 81.25 523 LYS A N 1
ATOM 4032 C CA . LYS A 1 523 ? 9.598 -26.669 12.635 1.00 81.25 523 LYS A CA 1
ATOM 4033 C C . LYS A 1 523 ? 9.726 -25.486 13.594 1.00 81.25 523 LYS A C 1
ATOM 4035 O O . LYS A 1 523 ? 10.583 -25.521 14.469 1.00 81.25 523 LYS A O 1
ATOM 4040 N N . ALA A 1 524 ? 8.858 -24.480 13.480 1.00 73.56 524 ALA A N 1
ATOM 4041 C CA . ALA A 1 524 ? 8.837 -23.353 14.401 1.00 73.56 524 ALA A CA 1
ATOM 4042 C C . ALA A 1 524 ? 8.483 -23.811 15.823 1.00 73.56 524 ALA A C 1
ATOM 4044 O O . ALA A 1 524 ? 9.148 -23.403 16.765 1.00 73.56 524 ALA A O 1
ATOM 4045 N N . TYR A 1 525 ? 7.522 -24.728 15.989 1.00 76.12 525 TYR A N 1
ATOM 4046 C CA . TYR A 1 525 ? 7.246 -25.359 17.286 1.00 76.12 525 TYR A CA 1
ATOM 4047 C C . TYR A 1 525 ? 8.439 -26.135 17.831 1.00 76.12 525 TYR A C 1
ATOM 4049 O O . TYR A 1 525 ? 8.709 -26.060 19.024 1.00 76.12 525 TYR A O 1
ATOM 4057 N N . LYS A 1 526 ? 9.179 -26.846 16.978 1.00 77.62 526 LYS A N 1
ATOM 4058 C CA . LYS A 1 526 ? 10.374 -27.568 17.413 1.00 77.62 526 LYS A CA 1
ATOM 4059 C C . LYS A 1 526 ? 11.455 -26.615 17.922 1.00 77.62 526 LYS A C 1
ATOM 4061 O O . LYS A 1 526 ? 12.022 -26.844 18.982 1.00 77.62 526 LYS A O 1
ATOM 4066 N N . LEU A 1 527 ? 11.681 -25.519 17.204 1.00 72.00 527 LEU A N 1
ATOM 4067 C CA . LEU A 1 527 ? 12.586 -24.454 17.633 1.00 72.00 527 LEU A CA 1
ATOM 4068 C C . LEU A 1 527 ? 12.102 -23.782 18.927 1.00 72.00 527 LEU A C 1
ATOM 4070 O O . LEU A 1 527 ? 12.922 -23.424 19.767 1.00 72.00 527 LEU A O 1
ATOM 4074 N N . GLN A 1 528 ? 10.785 -23.668 19.125 1.00 65.31 528 GLN A N 1
ATOM 4075 C CA . GLN A 1 528 ? 10.211 -23.163 20.375 1.00 65.31 528 GLN A CA 1
ATOM 4076 C C . GLN A 1 528 ? 10.426 -24.101 21.561 1.00 65.31 528 GLN A C 1
ATOM 4078 O O . GLN A 1 528 ? 10.770 -23.648 22.648 1.00 65.31 528 GLN A O 1
ATOM 4083 N N . GLU A 1 529 ? 10.298 -25.412 21.356 1.00 73.31 529 GLU A N 1
ATOM 4084 C CA . GLU A 1 529 ? 10.663 -26.417 22.365 1.00 73.31 529 GLU A CA 1
ATOM 4085 C C . GLU A 1 529 ? 12.155 -26.366 22.717 1.00 73.31 529 GLU A C 1
ATOM 4087 O O . GLU A 1 529 ? 12.543 -26.684 23.838 1.00 73.31 529 GLU A O 1
ATOM 4092 N N . GLU A 1 530 ? 12.989 -25.946 21.766 1.00 69.94 530 GLU A N 1
ATOM 4093 C CA . GLU A 1 530 ? 14.425 -25.717 21.946 1.00 69.94 530 GLU A CA 1
ATOM 4094 C C . GLU A 1 530 ? 14.744 -24.335 22.552 1.00 69.94 530 GLU A C 1
ATOM 4096 O O . GLU A 1 530 ? 15.915 -24.012 22.754 1.00 69.94 530 GLU A O 1
ATOM 4101 N N . GLY A 1 531 ? 13.719 -23.544 22.891 1.00 56.75 531 GLY A N 1
ATOM 4102 C CA . GLY A 1 531 ? 13.832 -22.301 23.654 1.00 56.75 531 GLY A CA 1
ATOM 4103 C C . GLY A 1 531 ? 13.763 -21.005 22.842 1.00 56.75 531 GLY A C 1
ATOM 4104 O O . GLY A 1 531 ? 13.921 -19.943 23.436 1.00 56.75 531 GLY A O 1
ATOM 4105 N N . LEU A 1 532 ? 13.530 -21.058 21.524 1.00 48.94 532 LEU A N 1
ATOM 4106 C CA . LEU A 1 532 ? 13.317 -19.857 20.699 1.00 48.94 532 LEU A CA 1
ATOM 4107 C C . LEU A 1 532 ? 11.877 -19.342 20.827 1.00 48.94 532 LEU A C 1
ATOM 4109 O O . LEU A 1 532 ? 10.941 -20.118 20.991 1.00 48.94 532 LEU A O 1
ATOM 4113 N N . ASP A 1 533 ? 11.648 -18.037 20.711 1.00 53.25 533 ASP A N 1
ATOM 4114 C CA . ASP A 1 533 ? 10.276 -17.526 20.686 1.00 53.25 533 ASP A CA 1
ATOM 4115 C C . ASP A 1 533 ? 9.604 -17.734 19.305 1.00 53.25 533 ASP A C 1
ATOM 4117 O O . ASP A 1 533 ? 10.199 -18.245 18.352 1.00 53.25 533 ASP A O 1
ATOM 4121 N N . THR A 1 534 ? 8.320 -17.377 19.169 1.00 51.62 534 THR A N 1
ATOM 4122 C CA . THR A 1 534 ? 7.594 -17.552 17.894 1.00 51.62 534 THR A CA 1
ATOM 4123 C C . THR A 1 534 ? 8.139 -16.690 16.752 1.00 51.62 534 THR A C 1
ATOM 4125 O O . THR A 1 534 ? 8.028 -17.087 15.594 1.00 51.62 534 THR A O 1
ATOM 4128 N N . VAL A 1 535 ? 8.690 -15.515 17.039 1.00 48.53 535 VAL A N 1
ATOM 4129 C CA . VAL A 1 535 ? 9.253 -14.608 16.034 1.00 48.53 535 VAL A CA 1
ATOM 4130 C C . VAL A 1 535 ? 10.643 -15.093 15.627 1.00 48.53 535 VAL A C 1
ATOM 4132 O O . VAL A 1 535 ? 10.881 -15.273 14.435 1.00 48.53 535 VAL A O 1
ATOM 4135 N N . ASP A 1 536 ? 11.501 -15.427 16.587 1.00 49.72 536 ASP A N 1
ATOM 4136 C CA . ASP A 1 536 ? 12.858 -15.924 16.360 1.00 49.72 536 ASP A CA 1
ATOM 4137 C C . ASP A 1 536 ? 12.862 -17.281 15.662 1.00 49.72 536 ASP A C 1
ATOM 4139 O O . ASP A 1 536 ? 13.670 -17.522 14.766 1.00 49.72 536 ASP A O 1
ATOM 4143 N N . ALA A 1 537 ? 11.916 -18.161 16.001 1.00 56.72 537 ALA A N 1
ATOM 4144 C CA . ALA A 1 537 ? 11.729 -19.416 15.288 1.00 56.72 537 ALA A CA 1
ATOM 4145 C C . ALA A 1 537 ? 11.367 -19.185 13.810 1.00 56.72 537 ALA A C 1
ATOM 4147 O O . ALA A 1 537 ? 11.873 -19.896 12.947 1.00 56.72 537 ALA A O 1
ATOM 4148 N N . ASN A 1 538 ? 10.538 -18.182 13.495 1.00 53.47 538 ASN A N 1
ATOM 4149 C CA . ASN A 1 538 ? 10.176 -17.858 12.110 1.00 53.47 538 ASN A CA 1
ATOM 4150 C C . ASN A 1 538 ? 11.311 -17.153 11.354 1.00 53.47 538 ASN A C 1
ATOM 4152 O O . ASN A 1 538 ? 11.590 -17.520 10.213 1.00 53.47 538 ASN A O 1
ATOM 4156 N N . LEU A 1 539 ? 12.017 -16.217 11.997 1.00 57.44 539 LEU A N 1
ATOM 4157 C CA . LEU A 1 539 ? 13.184 -15.539 11.424 1.00 57.44 539 LEU A CA 1
ATOM 4158 C C . LEU A 1 539 ? 14.320 -16.526 11.138 1.00 57.44 539 LEU A C 1
ATOM 4160 O O . LEU A 1 539 ? 14.906 -16.502 10.059 1.00 57.44 539 LEU A O 1
ATOM 4164 N N . LYS A 1 540 ? 14.580 -17.463 12.058 1.00 58.59 540 LYS A N 1
ATOM 4165 C CA . LYS A 1 540 ? 15.576 -18.531 11.880 1.00 58.59 540 LYS A CA 1
ATOM 4166 C C . LYS A 1 540 ? 15.203 -19.508 10.764 1.00 58.59 540 LYS A C 1
ATOM 4168 O O . LYS A 1 540 ? 16.084 -20.121 10.166 1.00 58.59 540 LYS A O 1
ATOM 4173 N N . LEU A 1 541 ? 13.911 -19.646 10.476 1.00 53.81 541 LEU A N 1
ATOM 4174 C CA . LEU A 1 541 ? 13.405 -20.407 9.335 1.00 53.81 541 LEU A CA 1
ATOM 4175 C C . LEU A 1 541 ? 13.354 -19.588 8.032 1.00 53.81 541 LEU A C 1
ATOM 4177 O O . LEU A 1 541 ? 13.031 -20.161 6.994 1.00 53.81 541 LEU A O 1
ATOM 4181 N N . GLY A 1 542 ? 13.703 -18.296 8.067 1.00 48.31 542 GLY A N 1
ATOM 4182 C CA . GLY A 1 542 ? 13.762 -17.417 6.897 1.00 48.31 542 GLY A CA 1
ATOM 4183 C C . GLY A 1 542 ? 12.412 -16.842 6.453 1.00 48.31 542 GLY A C 1
ATOM 4184 O O . GLY A 1 542 ? 12.273 -16.485 5.287 1.00 48.31 542 GLY A O 1
ATOM 4185 N N . PHE A 1 543 ? 11.410 -16.767 7.338 1.00 49.00 543 PHE A N 1
ATOM 4186 C CA . PHE A 1 543 ? 10.070 -16.266 7.005 1.00 49.00 543 PHE A CA 1
ATOM 4187 C C . PHE A 1 543 ? 9.755 -14.916 7.665 1.00 49.00 543 PHE A C 1
ATOM 4189 O O . PHE A 1 543 ? 10.135 -14.661 8.809 1.00 49.00 543 PHE A O 1
ATOM 4196 N N . ALA A 1 544 ? 8.992 -14.071 6.961 1.00 45.59 544 ALA A N 1
ATOM 4197 C CA . ALA A 1 544 ? 8.418 -12.849 7.522 1.00 45.59 544 ALA A CA 1
ATOM 4198 C C . ALA A 1 544 ? 7.376 -13.160 8.619 1.00 45.59 544 ALA A C 1
ATOM 4200 O O . ALA A 1 544 ? 6.790 -14.242 8.664 1.00 45.59 544 ALA A O 1
ATOM 4201 N N . ALA A 1 545 ? 7.108 -12.191 9.500 1.00 37.34 545 ALA A N 1
ATOM 4202 C CA . ALA A 1 545 ? 6.250 -12.383 10.677 1.00 37.34 545 ALA A CA 1
ATOM 4203 C C . ALA A 1 545 ? 4.752 -12.635 10.361 1.00 37.34 545 ALA A C 1
ATOM 4205 O O . ALA A 1 545 ? 4.000 -13.105 11.232 1.00 37.34 545 ALA A O 1
ATOM 4206 N N . ASP A 1 546 ? 4.306 -12.289 9.149 1.00 49.44 546 ASP A N 1
ATOM 4207 C CA . ASP A 1 546 ? 2.934 -12.451 8.661 1.00 49.44 546 ASP A CA 1
ATOM 4208 C C . ASP A 1 546 ? 2.904 -12.419 7.120 1.00 49.44 546 ASP A C 1
ATOM 4210 O O . ASP A 1 546 ? 3.265 -11.405 6.533 1.00 49.44 546 ASP A O 1
ATOM 4214 N N . LEU A 1 547 ? 2.490 -13.512 6.471 1.00 51.50 547 LEU A N 1
ATOM 4215 C CA . LEU A 1 547 ? 2.410 -13.641 5.003 1.00 51.50 547 LEU A CA 1
ATOM 4216 C C . LEU A 1 547 ? 0.965 -13.860 4.523 1.00 51.50 547 LEU A C 1
ATOM 4218 O O . LEU A 1 547 ? 0.728 -14.483 3.490 1.00 51.50 547 LEU A O 1
ATOM 4222 N N . ARG A 1 548 ? -0.023 -13.438 5.316 1.00 63.84 548 ARG A N 1
ATOM 4223 C CA . ARG A 1 548 ? -1.437 -13.682 5.004 1.00 63.84 548 ARG A CA 1
ATOM 4224 C C . ARG A 1 548 ? -1.934 -12.775 3.886 1.00 63.84 548 ARG A C 1
ATOM 4226 O O . ARG A 1 548 ? -1.715 -11.566 3.928 1.00 63.84 548 ARG A O 1
ATOM 4233 N N . ASP A 1 549 ? -2.688 -13.364 2.964 1.00 65.94 549 ASP A N 1
ATOM 4234 C CA . ASP A 1 549 ? -3.352 -12.652 1.876 1.00 65.94 549 ASP A CA 1
ATOM 4235 C C . ASP A 1 549 ? -4.803 -12.336 2.270 1.00 65.94 549 ASP A C 1
ATOM 4237 O O . ASP A 1 549 ? -5.605 -13.221 2.588 1.00 65.94 549 ASP A O 1
ATOM 4241 N N . TYR A 1 550 ? -5.129 -11.045 2.288 1.00 71.12 550 TYR A N 1
ATOM 4242 C CA . TYR A 1 550 ? -6.468 -10.546 2.598 1.00 71.12 550 TYR A CA 1
ATOM 4243 C C . TYR A 1 550 ? -7.278 -10.189 1.341 1.00 71.12 550 TYR A C 1
ATOM 4245 O O . TYR A 1 550 ? -8.499 -10.063 1.446 1.00 71.12 550 TYR A O 1
ATOM 4253 N N . GLY A 1 551 ? -6.644 -10.079 0.167 1.00 76.69 551 GLY A N 1
ATOM 4254 C CA . GLY A 1 551 ? -7.290 -9.726 -1.100 1.00 76.69 551 GLY A CA 1
ATOM 4255 C C . GLY A 1 551 ? -8.228 -10.823 -1.593 1.00 76.69 551 GLY A C 1
ATOM 4256 O O . GLY A 1 551 ? -9.407 -10.562 -1.840 1.00 76.69 551 GLY A O 1
ATOM 4257 N N . ILE A 1 552 ? -7.761 -12.076 -1.602 1.00 86.19 552 ILE A N 1
ATOM 4258 C CA . ILE A 1 552 ? -8.602 -13.240 -1.935 1.00 86.19 552 ILE A CA 1
ATOM 4259 C C . ILE A 1 552 ? -9.811 -13.328 -0.999 1.00 86.19 552 ILE A C 1
ATOM 4261 O O . ILE A 1 552 ? -10.945 -13.516 -1.443 1.00 86.19 552 ILE A O 1
ATOM 4265 N N . GLY A 1 553 ? -9.590 -13.134 0.304 1.00 89.56 553 GLY A N 1
ATOM 4266 C CA . GLY A 1 553 ? -10.675 -13.186 1.277 1.00 89.56 553 GLY A CA 1
ATOM 4267 C C . GLY A 1 553 ? -11.707 -12.074 1.078 1.00 89.56 553 GLY A C 1
ATOM 4268 O O . GLY A 1 553 ? -12.910 -12.319 1.180 1.00 89.56 553 GLY A O 1
ATOM 4269 N N . ALA A 1 554 ? -11.257 -10.869 0.726 1.00 88.75 554 ALA A N 1
ATOM 4270 C CA . ALA A 1 554 ? -12.145 -9.765 0.392 1.00 88.75 554 ALA A CA 1
ATOM 4271 C C . ALA A 1 554 ? -12.962 -10.031 -0.884 1.00 88.75 554 ALA A C 1
ATOM 4273 O O . ALA A 1 554 ? -14.162 -9.748 -0.902 1.00 88.75 554 ALA A O 1
ATOM 4274 N N . GLN A 1 555 ? -12.362 -10.613 -1.930 1.00 89.12 555 GLN A N 1
ATOM 4275 C CA . GLN A 1 555 ? -13.100 -10.974 -3.145 1.00 89.12 555 GLN A CA 1
ATOM 4276 C C . GLN A 1 555 ? -14.165 -12.048 -2.882 1.00 89.12 555 GLN A C 1
ATOM 4278 O O . GLN A 1 555 ? -15.286 -11.912 -3.371 1.00 89.12 555 GLN A O 1
ATOM 4283 N N . ILE A 1 556 ? -13.868 -13.058 -2.053 1.00 93.88 556 ILE A N 1
ATOM 4284 C CA . ILE A 1 556 ? -14.861 -14.069 -1.648 1.00 93.88 556 ILE A CA 1
ATOM 4285 C C . ILE A 1 556 ? -16.045 -13.407 -0.933 1.00 93.88 556 ILE A C 1
ATOM 4287 O O . ILE A 1 556 ? -17.198 -13.653 -1.279 1.00 93.88 556 ILE A O 1
ATOM 4291 N N . LEU A 1 557 ? -15.786 -12.517 0.030 1.00 94.19 557 LEU A N 1
ATOM 4292 C CA . LEU A 1 557 ? -16.852 -11.792 0.732 1.00 94.19 557 LEU A CA 1
ATOM 4293 C C . LEU A 1 557 ? -17.689 -10.929 -0.225 1.00 94.19 557 LEU A C 1
ATOM 4295 O O . LEU A 1 557 ? -18.916 -10.898 -0.113 1.00 94.19 557 LEU A O 1
ATOM 4299 N N . LYS A 1 558 ? -17.052 -10.270 -1.199 1.00 91.12 558 LYS A N 1
ATOM 4300 C CA . LYS A 1 558 ? -17.760 -9.494 -2.223 1.00 91.12 558 LYS A CA 1
ATOM 4301 C C . LYS A 1 558 ? -18.660 -10.349 -3.102 1.00 91.12 558 LYS A C 1
ATOM 4303 O O . LYS A 1 558 ? -19.779 -9.910 -3.380 1.00 91.12 558 LYS A O 1
ATOM 4308 N N . ASP A 1 559 ? -18.173 -11.509 -3.537 1.00 94.25 559 ASP A N 1
ATOM 4309 C CA . ASP A 1 559 ? -18.923 -12.474 -4.348 1.00 94.25 559 ASP A CA 1
ATOM 4310 C C . ASP A 1 559 ? -20.135 -13.029 -3.581 1.00 94.25 559 ASP A C 1
ATOM 4312 O O . ASP A 1 559 ? -21.217 -13.192 -4.145 1.00 94.25 559 ASP A O 1
ATOM 4316 N N . LEU A 1 560 ? -20.002 -13.227 -2.267 1.00 95.69 560 LEU A N 1
ATOM 4317 C CA . LEU A 1 560 ? -21.118 -13.585 -1.384 1.00 95.69 560 LEU A CA 1
ATOM 4318 C C . LEU A 1 560 ? -22.140 -12.451 -1.185 1.00 95.69 560 LEU A C 1
ATOM 4320 O O . LEU A 1 560 ? -23.179 -12.678 -0.574 1.00 95.69 560 LEU A O 1
ATOM 4324 N N . GLY A 1 561 ? -21.870 -11.243 -1.689 1.00 93.62 561 GLY A N 1
ATOM 4325 C CA . GLY A 1 561 ? -22.754 -10.081 -1.574 1.00 93.62 561 GLY A CA 1
ATOM 4326 C C . GLY A 1 561 ? -22.493 -9.199 -0.350 1.00 93.62 561 GLY A C 1
ATOM 4327 O O . GLY A 1 561 ? -23.207 -8.218 -0.149 1.00 93.62 561 GLY A O 1
ATOM 4328 N N . VAL A 1 562 ? -21.461 -9.491 0.448 1.00 95.06 562 VAL A N 1
ATOM 4329 C CA . VAL A 1 562 ? -21.105 -8.683 1.624 1.00 95.06 562 VAL A CA 1
ATOM 4330 C C . VAL A 1 562 ? -20.551 -7.328 1.175 1.00 95.06 562 VAL A C 1
ATOM 4332 O O . VAL A 1 562 ? -19.766 -7.239 0.224 1.00 95.06 562 VAL A O 1
ATOM 4335 N N . ARG A 1 563 ? -20.968 -6.257 1.856 1.00 91.31 563 ARG A N 1
ATOM 4336 C CA . ARG A 1 563 ? -20.469 -4.885 1.641 1.00 91.31 563 ARG A CA 1
ATOM 4337 C C . ARG A 1 563 ? -20.100 -4.203 2.953 1.00 91.31 563 ARG A C 1
ATOM 4339 O O . ARG A 1 563 ? -19.019 -3.637 3.039 1.00 91.31 563 ARG A O 1
ATOM 4346 N N . GLN A 1 564 ? -20.956 -4.322 3.967 1.00 93.19 564 GLN A N 1
ATOM 4347 C CA . GLN A 1 564 ? -20.722 -3.829 5.326 1.00 93.19 564 GLN A CA 1
ATOM 4348 C C . GLN A 1 564 ? -20.458 -5.004 6.277 1.00 93.19 564 GLN A C 1
ATOM 4350 O O . GLN A 1 564 ? -21.174 -6.006 6.246 1.00 93.19 564 GLN A O 1
ATOM 4355 N N . ILE A 1 565 ? -19.441 -4.886 7.128 1.00 93.62 565 ILE A N 1
ATOM 4356 C CA . ILE A 1 565 ? -18.920 -5.969 7.964 1.00 93.62 565 ILE A CA 1
ATOM 4357 C C . ILE A 1 565 ? -18.915 -5.578 9.443 1.00 93.62 565 ILE A C 1
ATOM 4359 O O . ILE A 1 565 ? -18.312 -4.581 9.837 1.00 93.62 565 ILE A O 1
ATOM 4363 N N . ARG A 1 566 ? -19.490 -6.448 10.274 1.00 94.25 566 ARG A N 1
ATOM 4364 C CA . ARG A 1 566 ? -19.232 -6.531 11.717 1.00 94.25 566 ARG A CA 1
ATOM 4365 C C . ARG A 1 566 ? -18.184 -7.623 11.934 1.00 94.25 566 ARG A C 1
ATOM 4367 O O . ARG A 1 566 ? -18.481 -8.811 11.809 1.00 94.25 566 ARG A O 1
ATOM 4374 N N . LEU A 1 567 ? -16.930 -7.241 12.162 1.00 92.56 567 LEU A N 1
ATOM 4375 C CA . LEU A 1 567 ? -15.795 -8.167 12.106 1.00 92.56 567 LEU A CA 1
ATOM 4376 C C . LEU A 1 567 ? -15.529 -8.837 13.461 1.00 92.56 567 LEU A C 1
ATOM 4378 O O . LEU A 1 567 ? -15.116 -8.169 14.410 1.00 92.56 567 LEU A O 1
ATOM 4382 N N . LEU A 1 568 ? -15.653 -10.166 13.521 1.00 90.88 568 LEU A N 1
ATOM 4383 C CA . LEU A 1 568 ? -15.299 -10.999 14.678 1.00 90.88 568 LEU A CA 1
ATOM 4384 C C . LEU A 1 568 ? -13.776 -11.169 14.808 1.00 90.88 568 LEU A C 1
ATOM 4386 O O . LEU A 1 568 ? -13.173 -12.113 14.273 1.00 90.88 568 LEU A O 1
ATOM 4390 N N . THR A 1 569 ? -13.119 -10.249 15.522 1.00 81.88 569 THR A N 1
ATOM 4391 C CA . THR A 1 569 ? -11.655 -10.245 15.674 1.00 81.88 569 THR A CA 1
ATOM 4392 C C . THR A 1 569 ? -11.140 -9.615 16.972 1.00 81.88 569 THR A C 1
ATOM 4394 O O . THR A 1 569 ? -11.514 -8.514 17.380 1.00 81.88 569 THR A O 1
ATOM 4397 N N . ASN A 1 570 ? -10.123 -10.258 17.553 1.00 72.38 570 ASN A N 1
ATOM 4398 C CA . ASN A 1 570 ? -9.310 -9.694 18.637 1.00 72.38 570 ASN A CA 1
ATOM 4399 C C . ASN A 1 570 ? -8.076 -8.922 18.131 1.00 72.38 570 ASN A C 1
ATOM 4401 O O . ASN A 1 570 ? -7.350 -8.332 18.929 1.00 72.38 570 ASN A O 1
ATOM 4405 N N . ASN A 1 571 ? -7.824 -8.897 16.818 1.00 61.62 571 ASN A N 1
ATOM 4406 C CA . ASN A 1 571 ? -6.673 -8.217 16.227 1.00 61.62 571 ASN A CA 1
ATOM 4407 C C . ASN A 1 571 ? -7.110 -6.979 15.418 1.00 61.62 571 ASN A C 1
ATOM 4409 O O . ASN A 1 571 ? -7.735 -7.160 14.369 1.00 61.62 571 ASN A O 1
ATOM 4413 N N . PRO A 1 572 ? -6.739 -5.750 15.835 1.00 55.66 572 PRO A N 1
ATOM 4414 C CA . PRO A 1 572 ? -7.074 -4.528 15.104 1.00 55.66 572 PRO A CA 1
ATOM 4415 C C . PRO A 1 572 ? -6.416 -4.450 13.718 1.00 55.66 572 PRO A C 1
ATOM 4417 O O . PRO A 1 572 ? -6.966 -3.813 12.827 1.00 55.66 572 PRO A O 1
ATOM 4420 N N . ARG A 1 573 ? -5.284 -5.135 13.479 1.00 54.16 573 ARG A N 1
ATOM 4421 C CA . ARG A 1 573 ? -4.627 -5.140 12.157 1.00 54.16 573 ARG A CA 1
ATOM 4422 C C . ARG A 1 573 ? -5.479 -5.796 11.064 1.00 54.16 573 ARG A C 1
ATOM 4424 O O . ARG A 1 573 ? -5.354 -5.415 9.910 1.00 54.16 573 ARG A O 1
ATOM 4431 N N . LYS A 1 574 ? -6.366 -6.741 11.420 1.00 57.06 574 LYS A N 1
ATOM 4432 C CA . LYS A 1 574 ? -7.265 -7.407 10.455 1.00 57.06 574 LYS A CA 1
ATOM 4433 C C . LYS A 1 574 ? -8.312 -6.461 9.849 1.00 57.06 574 LYS A C 1
ATOM 4435 O O . LYS A 1 574 ? -8.857 -6.786 8.806 1.00 57.06 574 LYS A O 1
ATOM 4440 N N . ILE A 1 575 ? -8.585 -5.322 10.492 1.00 60.44 575 ILE A N 1
ATOM 4441 C CA . ILE A 1 575 ? -9.570 -4.332 10.028 1.00 60.44 575 ILE A CA 1
ATOM 4442 C C . ILE A 1 575 ? -9.037 -3.619 8.780 1.00 60.44 575 ILE A C 1
ATOM 4444 O O . ILE A 1 575 ? -9.653 -3.687 7.721 1.00 60.44 575 ILE A O 1
ATOM 4448 N N . LYS A 1 576 ? -7.816 -3.074 8.872 1.00 56.12 576 LYS A N 1
ATOM 4449 C CA . LYS A 1 576 ? -7.162 -2.342 7.775 1.00 56.12 576 LYS A CA 1
ATOM 4450 C C . LYS A 1 576 ? -6.989 -3.176 6.500 1.00 56.12 576 LYS A C 1
ATOM 4452 O O . LYS A 1 576 ? -7.046 -2.638 5.403 1.00 56.12 576 LYS A O 1
ATOM 4457 N N . GLY A 1 577 ? -6.776 -4.487 6.646 1.00 60.34 577 GLY A N 1
ATOM 4458 C CA . GLY A 1 577 ? -6.569 -5.398 5.517 1.00 60.34 577 GLY A CA 1
ATOM 4459 C C . GLY A 1 577 ? -7.816 -5.667 4.667 1.00 60.34 577 GLY A C 1
ATOM 4460 O O . GLY A 1 577 ? -7.661 -6.123 3.544 1.00 60.34 577 GLY A O 1
ATOM 4461 N N . LEU A 1 578 ? -9.030 -5.402 5.169 1.00 68.81 578 LEU A N 1
ATOM 4462 C CA . LEU A 1 578 ? -10.287 -5.623 4.433 1.00 68.81 578 LEU A CA 1
ATOM 4463 C C . LEU A 1 578 ? -10.858 -4.325 3.842 1.00 68.81 578 LEU A C 1
ATOM 4465 O O . LEU A 1 578 ? -11.426 -4.356 2.752 1.00 68.81 578 LEU A O 1
ATOM 4469 N N . GLU A 1 579 ? -10.666 -3.189 4.522 1.00 65.56 579 GLU A N 1
ATOM 4470 C CA . GLU A 1 579 ? -11.162 -1.872 4.082 1.00 65.56 579 GLU A CA 1
ATOM 4471 C C . GLU A 1 579 ? -10.583 -1.435 2.730 1.00 65.56 579 GLU A C 1
ATOM 4473 O O . GLU A 1 579 ? -11.292 -0.871 1.896 1.00 65.56 579 GLU A O 1
ATOM 4478 N N . GLY A 1 580 ? -9.319 -1.782 2.464 1.00 61.19 580 GLY A N 1
ATOM 4479 C CA . GLY A 1 580 ? -8.627 -1.480 1.206 1.00 61.19 580 GLY A CA 1
ATOM 4480 C C . GLY A 1 580 ? -9.175 -2.196 -0.032 1.00 61.19 580 GLY A C 1
ATOM 4481 O O . GLY A 1 580 ? -8.692 -1.947 -1.129 1.00 61.19 580 GLY A O 1
ATOM 4482 N N . TYR A 1 581 ? -10.172 -3.068 0.128 1.00 66.94 581 TYR A N 1
ATOM 4483 C CA . TYR A 1 581 ? -10.802 -3.801 -0.963 1.00 66.94 581 TYR A CA 1
ATOM 4484 C C . TYR A 1 581 ? -12.274 -3.429 -1.125 1.00 66.94 581 TYR A C 1
ATOM 4486 O O . TYR A 1 581 ? -13.034 -4.239 -1.631 1.00 66.94 581 TYR A O 1
ATOM 4494 N N . GLY A 1 582 ? -12.729 -2.242 -0.712 1.00 69.25 582 GLY A N 1
ATOM 4495 C CA . GLY A 1 582 ? -14.120 -1.802 -0.924 1.00 69.25 582 GLY A CA 1
ATOM 4496 C C . GLY A 1 582 ? -15.161 -2.578 -0.104 1.00 69.25 582 GLY A C 1
ATOM 4497 O O . GLY A 1 582 ? -16.301 -2.738 -0.542 1.00 69.25 582 GLY A O 1
ATOM 4498 N N . LEU A 1 583 ? -14.747 -3.095 1.054 1.00 83.31 583 LEU A N 1
ATOM 4499 C CA . LEU A 1 583 ? -15.612 -3.613 2.112 1.00 83.31 583 LEU A CA 1
ATOM 4500 C C . LEU A 1 583 ? -15.538 -2.639 3.290 1.00 83.31 583 LEU A C 1
ATOM 4502 O O . LEU A 1 583 ? -14.451 -2.241 3.686 1.00 83.31 583 LEU A O 1
ATOM 4506 N N . GLU A 1 584 ? -16.668 -2.262 3.870 1.00 86.56 584 GLU A N 1
ATOM 4507 C CA . GLU A 1 584 ? -16.710 -1.316 4.986 1.00 86.56 584 GLU A CA 1
ATOM 4508 C C . GLU A 1 584 ? -16.787 -2.074 6.314 1.00 86.56 584 GLU A C 1
ATOM 4510 O O . GLU A 1 584 ? -17.738 -2.821 6.543 1.00 86.56 584 GLU A O 1
ATOM 4515 N N . VAL A 1 585 ? -15.811 -1.899 7.210 1.00 86.62 585 VAL A N 1
ATOM 4516 C CA . VAL A 1 585 ? -15.875 -2.483 8.559 1.00 86.62 585 VAL A CA 1
ATOM 4517 C C . VAL A 1 585 ? -16.581 -1.500 9.492 1.00 86.62 585 VAL A C 1
ATOM 4519 O O . VAL A 1 585 ? -15.976 -0.566 10.005 1.00 86.62 585 VAL A O 1
ATOM 4522 N N . VAL A 1 586 ? -17.873 -1.722 9.730 1.00 90.81 586 VAL A N 1
ATOM 4523 C CA . VAL A 1 586 ? -18.719 -0.813 10.527 1.00 90.81 586 VAL A CA 1
ATOM 4524 C C . VAL A 1 586 ? -18.627 -1.068 12.032 1.00 90.81 586 VAL A C 1
ATOM 4526 O O . VAL A 1 586 ? -18.937 -0.196 12.839 1.00 90.81 586 VAL A O 1
ATOM 4529 N N . GLU A 1 587 ? -18.211 -2.271 12.429 1.00 89.31 587 GLU A N 1
ATOM 4530 C CA . GLU A 1 587 ? -18.093 -2.661 13.832 1.00 89.31 587 GLU A CA 1
ATOM 4531 C C . GLU A 1 587 ? -17.001 -3.717 14.004 1.00 89.31 587 GLU A C 1
ATOM 4533 O O . GLU A 1 587 ? -16.826 -4.610 13.171 1.00 89.31 587 GLU A O 1
ATOM 4538 N N . ARG A 1 588 ? -16.296 -3.660 15.134 1.00 84.94 588 ARG A N 1
ATOM 4539 C CA . ARG A 1 588 ? -15.426 -4.739 15.594 1.00 84.94 588 ARG A CA 1
ATOM 4540 C C . ARG A 1 588 ? -16.094 -5.464 16.757 1.00 84.94 588 ARG A C 1
ATOM 4542 O O . ARG A 1 588 ? -16.253 -4.886 17.826 1.00 84.94 588 ARG A O 1
ATOM 4549 N N . VAL A 1 589 ? -16.371 -6.749 16.570 1.00 87.31 589 VAL A N 1
ATOM 4550 C CA . VAL A 1 589 ? -16.959 -7.624 17.589 1.00 87.31 589 VAL A CA 1
ATOM 4551 C C . VAL A 1 589 ? -15.851 -8.495 18.195 1.00 87.31 589 VAL A C 1
ATOM 4553 O O . VAL A 1 589 ? -15.034 -9.080 17.474 1.00 87.31 589 VAL A O 1
ATOM 4556 N N . SER A 1 590 ? -15.753 -8.535 19.524 1.00 80.75 590 SER A N 1
ATOM 4557 C CA . SER A 1 590 ? -14.738 -9.321 20.238 1.00 80.75 590 SER A CA 1
ATOM 4558 C C . SER A 1 590 ? -15.081 -10.816 20.255 1.00 80.75 590 SER A C 1
ATOM 4560 O O . SER A 1 590 ? -16.241 -11.207 20.192 1.00 80.75 590 SER A O 1
ATOM 4562 N N . ILE A 1 591 ? -14.056 -11.671 20.347 1.00 77.50 591 ILE A N 1
ATOM 4563 C CA . ILE A 1 591 ? -14.216 -13.132 20.421 1.00 77.50 591 ILE A CA 1
ATOM 4564 C C . ILE A 1 591 ? -13.204 -13.727 21.409 1.00 77.50 591 ILE A C 1
ATOM 4566 O O . ILE A 1 591 ? -12.151 -14.226 21.023 1.00 77.50 591 ILE A O 1
ATOM 4570 N N . GLN A 1 592 ? -13.468 -13.596 22.709 1.00 67.56 592 GLN A N 1
ATOM 4571 C CA . GLN A 1 592 ? -12.553 -14.020 23.781 1.00 67.56 592 GLN A CA 1
ATOM 4572 C C . GLN A 1 592 ? -12.873 -15.433 24.275 1.00 67.56 592 GLN A C 1
ATOM 4574 O O . GLN A 1 592 ? -14.043 -15.739 24.472 1.00 67.56 592 GLN A O 1
ATOM 4579 N N . MET A 1 593 ? -11.845 -16.267 24.469 1.00 67.12 593 MET A N 1
ATOM 4580 C CA . MET A 1 593 ? -11.951 -17.654 24.952 1.00 67.12 593 MET A CA 1
ATOM 4581 C C . MET A 1 593 ? -11.438 -17.770 26.391 1.00 67.12 593 MET A C 1
ATOM 4583 O O . MET A 1 593 ? -10.570 -16.995 26.788 1.00 67.12 593 MET A O 1
ATOM 4587 N N . GLU A 1 594 ? -11.937 -18.756 27.140 1.00 47.47 594 GLU A N 1
ATOM 4588 C CA . GLU A 1 594 ? -11.381 -19.132 28.446 1.00 47.47 594 GLU A CA 1
ATOM 4589 C C . GLU A 1 594 ? -10.027 -19.856 28.280 1.00 47.47 594 GLU A C 1
ATOM 4591 O O . GLU A 1 594 ? -9.810 -20.603 27.320 1.00 47.47 594 GLU A O 1
ATOM 4596 N N . GLU A 1 595 ? -9.088 -19.590 29.190 1.00 45.34 595 GLU A N 1
ATOM 4597 C CA . GLU A 1 595 ? -7.713 -20.116 29.159 1.00 45.34 595 GLU A CA 1
ATOM 4598 C C . GLU A 1 595 ? -7.645 -21.606 29.567 1.00 45.34 595 GLU A C 1
ATOM 4600 O O . GLU A 1 595 ? -8.511 -22.104 30.285 1.00 45.34 595 GLU A O 1
ATOM 4605 N N . ASN A 1 596 ? -6.604 -22.334 29.133 1.00 52.06 596 ASN A N 1
ATOM 4606 C CA . ASN A 1 596 ? -6.297 -23.703 29.573 1.00 52.06 596 ASN A CA 1
ATOM 4607 C C . ASN A 1 596 ? -4.791 -23.915 29.838 1.00 52.06 596 ASN A C 1
ATOM 4609 O O . ASN A 1 596 ? -3.958 -23.110 29.425 1.00 52.06 596 ASN A O 1
ATOM 4613 N N . GLU A 1 597 ? -4.426 -25.006 30.520 1.00 46.66 597 GLU A N 1
ATOM 4614 C CA . GLU A 1 597 ? -3.057 -25.245 31.021 1.00 46.66 597 GLU A CA 1
ATOM 4615 C C . GLU A 1 597 ? -1.965 -25.209 29.926 1.00 46.66 597 GLU A C 1
ATOM 4617 O O . GLU A 1 597 ? -0.881 -24.675 30.163 1.00 46.66 597 GLU A O 1
ATOM 4622 N N . ASP A 1 598 ? -2.254 -25.676 28.707 1.00 44.69 598 ASP A N 1
ATOM 4623 C CA . ASP A 1 598 ? -1.281 -25.766 27.604 1.00 44.69 598 ASP A CA 1
ATOM 4624 C C . ASP A 1 598 ? -1.223 -24.500 26.721 1.00 44.69 598 ASP A C 1
ATOM 4626 O O . ASP A 1 598 ? -0.175 -24.201 26.136 1.00 44.69 598 ASP A O 1
ATOM 4630 N N . ASN A 1 599 ? -2.317 -23.727 26.617 1.00 45.41 599 ASN A N 1
ATOM 4631 C CA . ASN A 1 599 ? -2.334 -22.447 25.889 1.00 45.41 599 ASN A CA 1
ATOM 4632 C C . ASN A 1 599 ? -1.932 -21.267 26.775 1.00 45.41 599 ASN A C 1
ATOM 4634 O O . ASN A 1 599 ? -1.709 -20.175 26.243 1.00 45.41 599 ASN A O 1
ATOM 4638 N N . THR A 1 600 ? -1.790 -21.494 28.088 1.00 41.34 600 THR A N 1
ATOM 4639 C CA . THR A 1 600 ? -1.425 -20.466 29.063 1.00 41.34 600 THR A CA 1
ATOM 4640 C C . THR A 1 600 ? -0.127 -19.800 28.621 1.00 41.34 600 THR A C 1
ATOM 4642 O O . THR A 1 600 ? -0.121 -18.603 28.404 1.00 41.34 600 THR A O 1
ATOM 4645 N N . VAL A 1 601 ? 0.945 -20.533 28.306 1.00 41.47 601 VAL A N 1
ATOM 4646 C CA . VAL A 1 601 ? 2.219 -19.918 27.868 1.00 41.47 601 VAL A CA 1
ATOM 4647 C C . VAL A 1 601 ? 2.081 -19.124 26.555 1.00 41.47 601 VAL A C 1
ATOM 4649 O O . VAL A 1 601 ? 2.676 -18.055 26.426 1.00 41.47 601 VAL A O 1
ATOM 4652 N N . TYR A 1 602 ? 1.271 -19.573 25.589 1.00 41.22 602 TYR A N 1
ATOM 4653 C CA . TYR A 1 602 ? 1.093 -18.895 24.293 1.00 41.22 602 TYR A CA 1
ATOM 4654 C C . TYR A 1 602 ? 0.229 -17.623 24.395 1.00 41.22 602 TYR A C 1
ATOM 4656 O O . TYR A 1 602 ? 0.623 -16.570 23.885 1.00 41.22 602 TYR A O 1
ATOM 4664 N N . LEU A 1 603 ? -0.910 -17.691 25.096 1.00 39.81 603 LEU A N 1
ATOM 4665 C CA . LEU A 1 603 ? -1.780 -16.541 25.384 1.00 39.81 603 LEU A CA 1
ATOM 4666 C C . LEU A 1 603 ? -1.073 -15.544 26.315 1.00 39.81 603 LEU A C 1
ATOM 4668 O O . LEU A 1 603 ? -1.083 -14.333 26.077 1.00 39.81 603 LEU A O 1
ATOM 4672 N N . HIS A 1 604 ? -0.333 -16.061 27.297 1.00 41.94 604 HIS A N 1
ATOM 4673 C CA . HIS A 1 604 ? 0.452 -15.271 28.232 1.00 41.94 604 HIS A CA 1
ATOM 4674 C C . HIS A 1 604 ? 1.763 -14.740 27.637 1.00 41.94 604 HIS A C 1
ATOM 4676 O O . HIS A 1 604 ? 2.244 -13.725 28.109 1.00 41.94 604 HIS A O 1
ATOM 4682 N N . THR A 1 605 ? 2.332 -15.237 26.538 1.00 44.22 605 THR A N 1
ATOM 4683 C CA . THR A 1 605 ? 3.521 -14.563 25.949 1.00 44.22 605 THR A CA 1
ATOM 4684 C C . THR A 1 605 ? 3.207 -13.110 25.523 1.00 44.22 605 THR A C 1
ATOM 4686 O O . THR A 1 605 ? 4.092 -12.246 25.498 1.00 44.22 605 THR A O 1
ATOM 4689 N N . LYS A 1 606 ? 1.920 -12.802 25.287 1.00 37.91 606 LYS A N 1
ATOM 4690 C CA . LYS A 1 606 ? 1.404 -11.443 25.068 1.00 37.91 606 LYS A CA 1
ATOM 4691 C C . LYS A 1 606 ? 0.949 -10.703 26.341 1.00 37.91 606 LYS A C 1
ATOM 4693 O O . LYS A 1 606 ? 0.887 -9.478 26.289 1.00 37.91 606 LYS A O 1
ATOM 4698 N N . GLN A 1 607 ? 0.670 -11.401 27.452 1.00 38.72 607 GLN A N 1
ATOM 4699 C CA . GLN A 1 607 ? 0.068 -10.846 28.686 1.00 38.72 607 GLN A CA 1
ATOM 4700 C C . GLN A 1 607 ? 0.885 -11.075 29.993 1.00 38.72 607 GLN A C 1
ATOM 4702 O O . GLN A 1 607 ? 0.920 -10.192 30.849 1.00 38.72 607 GLN A O 1
ATOM 4707 N N . ALA A 1 608 ? 1.632 -12.175 30.145 1.00 44.97 608 ALA A N 1
ATOM 4708 C CA . ALA A 1 608 ? 2.472 -12.528 31.305 1.00 44.97 608 ALA A CA 1
ATOM 4709 C C . ALA A 1 608 ? 3.603 -11.549 31.618 1.00 44.97 608 ALA A C 1
ATOM 4711 O O . ALA A 1 608 ? 4.028 -11.484 32.767 1.00 44.97 608 ALA A O 1
ATOM 4712 N N . LYS A 1 609 ? 4.100 -10.759 30.661 1.00 50.41 609 LYS A N 1
ATOM 4713 C CA . LYS A 1 609 ? 5.202 -9.817 30.947 1.00 50.41 609 LYS A CA 1
ATOM 4714 C C . LYS A 1 609 ? 4.787 -8.755 31.972 1.00 50.41 609 LYS A C 1
ATOM 4716 O O . LYS A 1 609 ? 5.531 -8.471 32.903 1.00 50.41 609 LYS A O 1
ATOM 4721 N N . LEU A 1 610 ? 3.560 -8.243 31.842 1.00 50.22 610 LEU A N 1
ATOM 4722 C CA . LEU A 1 610 ? 2.937 -7.320 32.797 1.00 50.22 610 LEU A CA 1
ATOM 4723 C C . LEU A 1 610 ? 2.410 -8.051 34.042 1.00 50.22 610 LEU A C 1
ATOM 4725 O O . LEU A 1 610 ? 2.549 -7.537 35.149 1.00 50.22 610 LEU A O 1
ATOM 4729 N N . GLY A 1 611 ? 1.862 -9.261 33.877 1.00 56.16 611 GLY A N 1
ATOM 4730 C CA . GLY A 1 611 ? 1.346 -10.075 34.983 1.00 56.16 611 GLY A CA 1
ATOM 4731 C C . GLY A 1 611 ? 2.415 -10.494 35.999 1.00 56.16 611 GLY A C 1
ATOM 4732 O O . GLY A 1 611 ? 2.194 -10.371 37.200 1.00 56.16 611 GLY A O 1
ATOM 4733 N N . HIS A 1 612 ? 3.604 -10.919 35.558 1.00 66.38 612 HIS A N 1
ATOM 4734 C CA . HIS A 1 612 ? 4.697 -11.290 36.467 1.00 66.38 612 HIS A CA 1
ATOM 4735 C C . HIS A 1 612 ? 5.253 -10.095 37.246 1.00 66.38 612 HIS A C 1
ATOM 4737 O O . HIS A 1 612 ? 5.559 -10.224 38.432 1.00 66.38 612 HIS A O 1
ATOM 4743 N N . MET A 1 613 ? 5.338 -8.922 36.618 1.00 73.56 613 MET A N 1
ATOM 4744 C CA . MET A 1 613 ? 5.759 -7.696 37.298 1.00 73.56 613 MET A CA 1
ATOM 4745 C C . MET A 1 613 ? 4.704 -7.228 38.304 1.00 73.56 613 MET A C 1
ATOM 4747 O O . MET A 1 613 ? 5.048 -6.905 39.437 1.00 73.56 613 MET A O 1
ATOM 4751 N N . LEU A 1 614 ? 3.419 -7.250 37.938 1.00 80.06 614 LEU A N 1
ATOM 4752 C CA . LEU A 1 614 ? 2.341 -6.910 38.868 1.00 80.06 614 LEU A CA 1
ATOM 4753 C C . LEU A 1 614 ? 2.306 -7.876 40.060 1.00 80.06 614 LEU A C 1
ATOM 4755 O O . LEU A 1 614 ? 2.274 -7.429 41.200 1.00 80.06 614 LEU A O 1
ATOM 4759 N N . ASN A 1 615 ? 2.412 -9.185 39.820 1.00 79.31 615 ASN A N 1
ATOM 4760 C CA . ASN A 1 615 ? 2.461 -10.185 40.890 1.00 79.31 615 ASN A CA 1
ATOM 4761 C C . ASN A 1 615 ? 3.677 -9.998 41.806 1.00 79.31 615 ASN A C 1
ATOM 4763 O O . ASN A 1 615 ? 3.554 -10.146 43.018 1.00 79.31 615 ASN A O 1
ATOM 4767 N N . GLY A 1 616 ? 4.838 -9.635 41.250 1.00 81.81 616 GLY A N 1
ATOM 4768 C CA . GLY A 1 616 ? 6.017 -9.293 42.045 1.00 81.81 616 GLY A CA 1
ATOM 4769 C C . GLY A 1 616 ? 5.802 -8.064 42.929 1.00 81.81 616 GLY A C 1
ATOM 4770 O O . GLY A 1 616 ? 6.209 -8.070 44.088 1.00 81.81 616 GLY A O 1
ATOM 4771 N N . ALA A 1 617 ? 5.129 -7.034 42.409 1.00 85.06 617 ALA A N 1
ATOM 4772 C CA . ALA A 1 617 ? 4.778 -5.844 43.180 1.00 85.06 617 ALA A CA 1
ATOM 4773 C C . ALA A 1 617 ? 3.772 -6.157 44.303 1.00 85.06 617 ALA A C 1
ATOM 4775 O O . ALA A 1 617 ? 3.965 -5.727 45.438 1.00 85.06 617 ALA A O 1
ATOM 4776 N N . LEU A 1 618 ? 2.738 -6.952 44.012 1.00 84.56 618 LEU A N 1
ATOM 4777 C CA . LEU A 1 618 ? 1.732 -7.368 44.994 1.00 84.56 618 LEU A CA 1
ATOM 4778 C C . LEU A 1 618 ? 2.325 -8.264 46.095 1.00 84.56 618 LEU A C 1
ATOM 4780 O O . LEU A 1 618 ? 2.031 -8.054 47.269 1.00 84.56 618 LEU A O 1
ATOM 4784 N N . ASP A 1 619 ? 3.204 -9.217 45.756 1.00 83.75 619 ASP A N 1
ATOM 4785 C CA . ASP A 1 619 ? 3.915 -10.030 46.760 1.00 83.75 619 ASP A CA 1
ATOM 4786 C C . ASP A 1 619 ? 4.788 -9.139 47.663 1.00 83.75 619 ASP A C 1
ATOM 4788 O O . ASP A 1 619 ? 4.788 -9.308 48.883 1.00 83.75 619 ASP A O 1
ATOM 4792 N N . ALA A 1 620 ? 5.473 -8.134 47.101 1.00 86.62 620 ALA A N 1
ATOM 4793 C CA . ALA A 1 620 ? 6.265 -7.187 47.886 1.00 86.62 620 ALA A CA 1
ATOM 4794 C C . ALA A 1 620 ? 5.394 -6.387 48.863 1.00 86.62 620 ALA A C 1
ATOM 4796 O O . ALA A 1 620 ? 5.719 -6.326 50.050 1.00 86.62 620 ALA A O 1
ATOM 4797 N N . PHE A 1 621 ? 4.276 -5.829 48.394 1.00 89.19 621 PHE A N 1
ATOM 4798 C CA . PHE A 1 621 ? 3.315 -5.110 49.232 1.00 89.19 621 PHE A CA 1
ATOM 4799 C C . PHE A 1 621 ? 2.798 -5.972 50.383 1.00 89.19 621 PHE A C 1
ATOM 4801 O O . PHE A 1 621 ? 2.906 -5.582 51.549 1.00 89.19 621 PHE A O 1
ATOM 4808 N N . LYS A 1 622 ? 2.358 -7.193 50.072 1.00 84.62 622 LYS A N 1
ATOM 4809 C CA . LYS A 1 622 ? 1.839 -8.139 51.058 1.00 84.62 622 LYS A CA 1
ATOM 4810 C C . LYS A 1 622 ? 2.867 -8.498 52.129 1.00 84.62 622 LYS A C 1
ATOM 4812 O O . LYS A 1 622 ? 2.543 -8.518 53.316 1.00 84.62 622 LYS A O 1
ATOM 4817 N N . ARG A 1 623 ? 4.126 -8.756 51.749 1.00 86.56 623 ARG A N 1
ATOM 4818 C CA . ARG A 1 623 ? 5.192 -9.089 52.717 1.00 86.56 623 ARG A CA 1
ATOM 4819 C C . ARG A 1 623 ? 5.625 -7.911 53.586 1.00 86.56 623 ARG A C 1
ATOM 4821 O O . ARG A 1 623 ? 6.179 -8.140 54.658 1.00 86.56 623 ARG A O 1
ATOM 4828 N N . HIS A 1 624 ? 5.345 -6.687 53.155 1.00 87.81 624 HIS A N 1
ATOM 4829 C CA . HIS A 1 624 ? 5.598 -5.466 53.920 1.00 87.81 624 HIS A CA 1
ATOM 4830 C C . HIS A 1 624 ? 4.338 -4.926 54.619 1.00 87.81 624 HIS A C 1
ATOM 4832 O O . HIS A 1 624 ? 4.372 -3.834 55.180 1.00 87.81 624 HIS A O 1
ATOM 4838 N N . GLY A 1 625 ? 3.252 -5.708 54.650 1.00 85.50 625 GLY A N 1
ATOM 4839 C CA . GLY A 1 625 ? 2.070 -5.438 55.470 1.00 85.50 625 GLY A CA 1
ATOM 4840 C C . GLY A 1 625 ? 0.998 -4.550 54.834 1.00 85.50 625 GLY A C 1
ATOM 4841 O O . GLY A 1 625 ? 0.044 -4.216 55.533 1.00 85.50 625 GLY A O 1
ATOM 4842 N N . VAL A 1 626 ? 1.119 -4.204 53.549 1.00 86.81 626 VAL A N 1
ATOM 4843 C CA . VAL A 1 626 ? 0.070 -3.498 52.791 1.00 86.81 626 VAL A CA 1
ATOM 4844 C C . VAL A 1 626 ? -1.044 -4.490 52.453 1.00 86.81 626 VAL A C 1
ATOM 4846 O O . VAL A 1 626 ? -0.759 -5.587 51.963 1.00 86.81 626 VAL A O 1
ATOM 4849 N N . GLN A 1 627 ? -2.294 -4.139 52.753 1.00 81.25 627 GLN A N 1
ATOM 4850 C CA . GLN A 1 627 ? -3.449 -4.995 52.484 1.00 81.25 627 GLN A CA 1
ATOM 4851 C C . GLN A 1 627 ? -3.885 -4.905 51.016 1.00 81.25 627 GLN A C 1
ATOM 4853 O O . GLN A 1 627 ? -3.686 -3.891 50.350 1.00 81.25 627 GLN A O 1
ATOM 4858 N N . ASP A 1 628 ? -4.499 -5.973 50.502 1.00 74.88 628 ASP A N 1
ATOM 4859 C CA . ASP A 1 628 ? -4.904 -6.051 49.091 1.00 74.88 628 ASP A CA 1
ATOM 4860 C C . ASP A 1 628 ? -5.943 -4.967 48.715 1.00 74.88 628 ASP A C 1
ATOM 4862 O O . ASP A 1 628 ? -5.982 -4.529 47.569 1.00 74.88 628 ASP A O 1
ATOM 4866 N N . ASP A 1 629 ? -6.758 -4.497 49.668 1.00 82.50 629 ASP A N 1
ATOM 4867 C CA . ASP A 1 629 ? -7.739 -3.415 49.486 1.00 82.50 629 ASP A CA 1
ATOM 4868 C C . ASP A 1 629 ? -7.132 -1.999 49.551 1.00 82.50 629 ASP A C 1
ATOM 4870 O O . ASP A 1 629 ? -7.811 -1.020 49.230 1.00 82.50 629 ASP A O 1
ATOM 4874 N N . GLU A 1 630 ? -5.849 -1.882 49.902 1.00 84.81 630 GLU A N 1
ATOM 4875 C CA . GLU A 1 630 ? -5.075 -0.633 49.872 1.00 84.81 630 GLU A CA 1
ATOM 4876 C C . GLU A 1 630 ? -4.358 -0.419 48.523 1.00 84.81 630 GLU A C 1
ATOM 4878 O O . GLU A 1 630 ? -3.724 0.619 48.312 1.00 84.81 630 GLU A O 1
ATOM 4883 N N . VAL A 1 631 ? -4.468 -1.372 47.587 1.00 89.44 631 VAL A N 1
ATOM 4884 C CA . VAL A 1 631 ? -3.801 -1.332 46.279 1.00 89.44 631 VAL A CA 1
ATOM 4885 C C . VAL A 1 631 ? -4.820 -1.223 45.144 1.00 89.44 631 VAL A C 1
ATOM 4887 O O . VAL A 1 631 ? -5.572 -2.153 44.868 1.00 89.44 631 VAL A O 1
ATOM 4890 N N . ASP A 1 632 ? -4.783 -0.112 44.404 1.00 89.19 632 ASP A N 1
ATOM 4891 C CA . ASP A 1 632 ? -5.543 0.038 43.158 1.00 89.19 632 ASP A CA 1
ATOM 4892 C C . ASP A 1 632 ? -4.656 -0.216 41.931 1.00 89.19 632 ASP A C 1
ATOM 4894 O O . ASP A 1 632 ? -3.547 0.313 41.823 1.00 89.19 632 ASP A O 1
ATOM 4898 N N . VAL A 1 633 ? -5.179 -0.961 40.951 1.00 86.75 633 VAL A N 1
ATOM 4899 C CA . VAL A 1 633 ? -4.498 -1.237 39.675 1.00 86.75 633 VAL A CA 1
ATOM 4900 C C . VAL A 1 633 ? -5.270 -0.608 38.518 1.00 86.75 633 VAL A C 1
ATOM 4902 O O . VAL A 1 633 ? -6.420 -0.963 38.258 1.00 86.75 633 VAL A O 1
ATOM 4905 N N . ALA A 1 634 ? -4.621 0.296 37.782 1.00 81.88 634 ALA A N 1
ATOM 4906 C CA . ALA A 1 634 ? -5.173 0.913 36.579 1.00 81.88 634 ALA A CA 1
ATOM 4907 C C . ALA A 1 634 ? -4.482 0.371 35.319 1.00 81.88 634 ALA A C 1
ATOM 4909 O O . ALA A 1 634 ? -3.273 0.522 35.146 1.00 81.88 634 ALA A O 1
ATOM 4910 N N . TRP A 1 635 ? -5.260 -0.232 34.418 1.00 77.69 635 TRP A N 1
ATOM 4911 C CA . TRP A 1 635 ? -4.767 -0.727 33.132 1.00 77.69 635 TRP A CA 1
ATOM 4912 C C . TRP A 1 635 ? -4.852 0.349 32.054 1.00 77.69 635 TRP A C 1
ATOM 4914 O O . TRP A 1 635 ? -5.857 1.051 31.934 1.00 77.69 635 TRP A O 1
ATOM 4924 N N . VAL A 1 636 ? -3.806 0.444 31.237 1.00 73.69 636 VAL A N 1
ATOM 4925 C CA . VAL A 1 636 ? -3.720 1.385 30.116 1.00 73.69 636 VAL A CA 1
ATOM 4926 C C . VAL A 1 636 ? -3.431 0.648 28.806 1.00 73.69 636 VAL A C 1
ATOM 4928 O O . VAL A 1 636 ? -2.842 -0.434 28.838 1.00 73.69 636 VAL A O 1
ATOM 4931 N N . PRO A 1 637 ? -3.847 1.195 27.647 1.00 59.38 637 PRO A N 1
ATOM 4932 C CA . PRO A 1 637 ? -3.731 0.505 26.360 1.00 59.38 637 PRO A CA 1
ATOM 4933 C C . PRO A 1 637 ? -2.288 0.382 25.847 1.00 59.38 637 PRO A C 1
ATOM 4935 O O . PRO A 1 637 ? -2.022 -0.470 24.998 1.00 59.38 637 PRO A O 1
ATOM 4938 N N . GLY A 1 638 ? -1.360 1.199 26.350 1.00 67.00 638 GLY A N 1
ATOM 4939 C CA . GLY A 1 638 ? 0.030 1.210 25.920 1.00 67.00 638 GLY A CA 1
ATOM 4940 C C . GLY A 1 638 ? 0.952 1.940 26.892 1.00 67.00 638 GLY A C 1
ATOM 4941 O O . GLY A 1 638 ? 0.525 2.552 27.871 1.00 67.00 638 GLY A O 1
ATOM 4942 N N . ALA A 1 639 ? 2.255 1.851 26.619 1.00 76.06 639 ALA A N 1
ATOM 4943 C CA . ALA A 1 639 ? 3.293 2.430 27.470 1.00 76.06 639 ALA A CA 1
ATOM 4944 C C . ALA A 1 639 ? 3.190 3.970 27.538 1.00 76.06 639 ALA A C 1
ATOM 4946 O O . ALA A 1 639 ? 3.463 4.583 28.568 1.00 76.06 639 ALA A O 1
ATOM 4947 N N . PHE A 1 640 ? 2.725 4.595 26.453 1.00 80.12 640 PHE A N 1
ATOM 4948 C CA . PHE A 1 640 ? 2.639 6.048 26.322 1.00 80.12 640 PHE A CA 1
ATOM 4949 C C . PHE A 1 640 ? 1.532 6.673 27.186 1.00 80.12 640 PHE A C 1
ATOM 4951 O O . PHE A 1 640 ? 1.648 7.818 27.615 1.00 80.12 640 PHE A O 1
ATOM 4958 N N . GLU A 1 641 ? 0.482 5.916 27.509 1.00 86.50 641 GLU A N 1
ATOM 4959 C CA . GLU A 1 641 ? -0.623 6.369 28.358 1.00 86.50 641 GLU A CA 1
ATOM 4960 C C . GLU A 1 641 ? -0.313 6.261 29.862 1.00 86.50 641 GLU A C 1
ATOM 4962 O O . GLU A 1 641 ? -1.027 6.849 30.682 1.00 86.50 641 GLU A O 1
ATOM 4967 N N . ILE A 1 642 ? 0.761 5.553 30.242 1.00 86.50 642 ILE A N 1
ATOM 4968 C CA . ILE A 1 642 ? 1.145 5.326 31.644 1.00 86.50 642 ILE A CA 1
ATOM 4969 C C . ILE A 1 642 ? 1.355 6.644 32.407 1.00 86.50 642 ILE A C 1
ATOM 4971 O O . ILE A 1 642 ? 0.746 6.794 33.470 1.00 86.50 642 ILE A O 1
ATOM 4975 N N . PRO A 1 643 ? 2.142 7.630 31.918 1.00 92.12 643 PRO A N 1
ATOM 4976 C CA . PRO A 1 643 ? 2.366 8.867 32.665 1.00 92.12 643 PRO A CA 1
ATOM 4977 C C . PRO A 1 643 ? 1.079 9.660 32.918 1.00 92.12 643 PRO A C 1
ATOM 4979 O O . PRO A 1 643 ? 0.903 10.215 33.999 1.00 92.12 643 PRO A O 1
ATOM 4982 N N . LEU A 1 644 ? 0.147 9.685 31.960 1.00 91.38 644 LEU A N 1
ATOM 4983 C CA . LEU A 1 644 ? -1.113 10.415 32.111 1.00 91.38 644 LEU A CA 1
ATOM 4984 C C . LEU A 1 644 ? -1.973 9.833 33.239 1.00 91.38 644 LEU A C 1
ATOM 4986 O O . LEU A 1 644 ? -2.534 10.576 34.045 1.00 91.38 644 LEU A O 1
ATOM 4990 N N . ILE A 1 645 ? -2.092 8.506 33.297 1.00 92.44 645 ILE A N 1
ATOM 4991 C CA . ILE A 1 645 ? -2.894 7.846 34.330 1.00 92.44 645 ILE A CA 1
ATOM 4992 C C . ILE A 1 645 ? -2.184 7.887 35.683 1.00 92.44 645 ILE A C 1
ATOM 4994 O O . ILE A 1 645 ? -2.822 8.230 36.677 1.00 92.44 645 ILE A O 1
ATOM 4998 N N . ALA A 1 646 ? -0.867 7.668 35.719 1.00 93.44 646 ALA A N 1
ATOM 4999 C CA . ALA A 1 646 ? -0.073 7.813 36.937 1.00 93.44 646 ALA A CA 1
ATOM 5000 C C . ALA A 1 646 ? -0.177 9.232 37.525 1.00 93.44 646 ALA A C 1
ATOM 5002 O O . ALA A 1 646 ? -0.328 9.387 38.734 1.00 93.44 646 ALA A O 1
ATOM 5003 N N . GLN A 1 647 ? -0.185 10.266 36.675 1.00 94.50 647 GLN A N 1
ATOM 5004 C CA . GLN A 1 647 ? -0.395 11.649 37.098 1.00 94.50 647 GLN A CA 1
ATOM 5005 C C . GLN A 1 647 ? -1.772 11.846 37.730 1.00 94.50 647 GLN A C 1
ATOM 5007 O O . GLN A 1 647 ? -1.864 12.424 38.808 1.00 94.50 647 GLN A O 1
ATOM 5012 N N . LYS A 1 648 ? -2.838 11.358 37.085 1.00 93.88 648 LYS A N 1
ATOM 5013 C CA . LYS A 1 648 ? -4.201 11.465 37.627 1.00 93.88 648 LYS A CA 1
ATOM 5014 C C . LYS A 1 648 ? -4.346 10.743 38.965 1.00 93.88 648 LYS A C 1
ATOM 5016 O O . LYS A 1 648 ? -5.024 11.252 39.852 1.00 93.88 648 LYS A O 1
ATOM 5021 N N . MET A 1 649 ? -3.704 9.583 39.116 1.00 93.38 649 MET A N 1
ATOM 5022 C CA . MET A 1 649 ? -3.667 8.866 40.390 1.00 93.38 649 MET A CA 1
ATOM 5023 C C . MET A 1 649 ? -2.935 9.701 41.444 1.00 93.38 649 MET A C 1
ATOM 5025 O O . MET A 1 649 ? -3.524 10.010 42.475 1.00 93.38 649 MET A O 1
ATOM 5029 N N . ALA A 1 650 ? -1.719 10.172 41.167 1.00 93.62 650 ALA A N 1
ATOM 5030 C CA . ALA A 1 650 ? -0.955 11.008 42.095 1.00 93.62 650 ALA A CA 1
ATOM 5031 C C . ALA A 1 650 ? -1.692 12.307 42.496 1.00 93.62 650 ALA A C 1
ATOM 5033 O O . ALA A 1 650 ? -1.684 12.695 43.661 1.00 93.62 650 ALA A O 1
ATOM 5034 N N . GLU A 1 651 ? -2.386 12.961 41.561 1.00 94.56 651 GLU A N 1
ATOM 5035 C CA . GLU A 1 651 ? -3.143 14.200 41.810 1.00 94.56 651 GLU A CA 1
ATOM 5036 C C . GLU A 1 651 ? -4.468 13.977 42.558 1.00 94.56 651 GLU A C 1
ATOM 5038 O O . GLU A 1 651 ? -5.046 14.934 43.072 1.00 94.56 651 GLU A O 1
ATOM 5043 N N . SER A 1 652 ? -4.952 12.735 42.660 1.00 92.50 652 SER A N 1
ATOM 5044 C CA . SER A 1 652 ? -6.216 12.424 43.344 1.00 92.50 652 SER A CA 1
ATOM 5045 C C . SER A 1 652 ? -6.175 12.655 44.859 1.00 92.50 652 SER A C 1
ATOM 5047 O O . SER A 1 652 ? -7.224 12.736 45.495 1.00 92.50 652 SER A O 1
ATOM 5049 N N . GLY A 1 653 ? -4.974 12.715 45.446 1.00 86.75 653 GLY A N 1
ATOM 5050 C CA . GLY A 1 653 ? -4.772 12.780 46.894 1.00 86.75 653 GLY A CA 1
ATOM 5051 C C . GLY A 1 653 ? -5.073 11.474 47.641 1.00 86.75 653 GLY A C 1
ATOM 5052 O O . GLY A 1 653 ? -4.992 11.467 48.865 1.00 86.75 653 GLY A O 1
ATOM 5053 N N . LYS A 1 654 ? -5.412 10.382 46.935 1.00 91.81 654 LYS A N 1
ATOM 5054 C CA . LYS A 1 654 ? -5.735 9.073 47.530 1.00 91.81 654 LYS A CA 1
ATOM 5055 C C . LYS A 1 654 ? -4.499 8.219 47.847 1.00 91.81 654 LYS A C 1
ATOM 5057 O O . LYS A 1 654 ? -4.568 7.394 48.749 1.00 91.81 654 LYS A O 1
ATOM 5062 N N . TYR A 1 655 ? -3.399 8.386 47.111 1.00 93.75 655 TYR A N 1
ATOM 5063 C CA . TYR A 1 655 ? -2.275 7.442 47.132 1.00 93.75 655 TYR A CA 1
ATOM 5064 C C . TYR A 1 655 ? -1.012 8.039 47.752 1.00 93.75 655 TYR A C 1
ATOM 5066 O O . TYR A 1 655 ? -0.597 9.138 47.385 1.00 93.75 655 TYR A O 1
ATOM 5074 N N . ASP A 1 656 ? -0.361 7.270 48.627 1.00 92.50 656 ASP A N 1
ATOM 5075 C CA . ASP A 1 656 ? 0.935 7.624 49.220 1.00 92.50 656 ASP A CA 1
ATOM 5076 C C . ASP A 1 656 ? 2.116 7.407 48.258 1.00 92.50 656 ASP A C 1
ATOM 5078 O O . ASP A 1 656 ? 3.147 8.065 48.390 1.00 92.50 656 ASP A O 1
ATOM 5082 N N . ALA A 1 657 ? 1.971 6.508 47.280 1.00 94.19 657 ALA A N 1
ATOM 5083 C CA . ALA A 1 657 ? 2.915 6.286 46.188 1.00 94.19 657 ALA A CA 1
ATOM 5084 C C . ALA A 1 657 ? 2.209 5.679 44.964 1.00 94.19 657 ALA A C 1
ATOM 5086 O O . ALA A 1 657 ? 1.152 5.061 45.080 1.00 94.19 657 ALA A O 1
ATOM 5087 N N . VAL A 1 658 ? 2.811 5.829 43.783 1.00 95.38 658 VAL A N 1
ATOM 5088 C CA . VAL A 1 658 ? 2.337 5.264 42.510 1.00 95.38 658 VAL A CA 1
ATOM 5089 C C . VAL A 1 658 ? 3.466 4.464 41.863 1.00 95.38 658 VAL A C 1
ATOM 5091 O O . VAL A 1 658 ? 4.612 4.907 41.838 1.00 95.38 658 VAL A O 1
ATOM 5094 N N . ILE A 1 659 ? 3.164 3.293 41.300 1.00 94.12 659 ILE A N 1
ATOM 5095 C CA . ILE A 1 659 ? 4.141 2.473 40.569 1.00 94.12 659 ILE A CA 1
ATOM 5096 C C . ILE A 1 659 ? 3.728 2.392 39.107 1.00 94.12 659 ILE A C 1
ATOM 5098 O O . ILE A 1 659 ? 2.593 2.051 38.786 1.00 94.12 659 ILE A O 1
ATOM 5102 N N . THR A 1 660 ? 4.671 2.670 38.213 1.00 93.12 660 THR A N 1
ATOM 5103 C CA . THR A 1 660 ? 4.476 2.507 36.771 1.00 93.12 660 THR A CA 1
ATOM 5104 C C . THR A 1 660 ? 5.116 1.205 36.309 1.00 93.12 660 THR A C 1
ATOM 5106 O O . THR A 1 660 ? 6.335 1.072 36.345 1.00 93.12 660 THR A O 1
ATOM 5109 N N . LEU A 1 661 ? 4.308 0.221 35.907 1.00 87.94 661 LEU A N 1
ATOM 5110 C CA . LEU A 1 661 ? 4.784 -1.092 35.457 1.00 87.94 661 LEU A CA 1
ATOM 5111 C C . LEU A 1 661 ? 4.536 -1.276 33.960 1.00 87.94 661 LEU A C 1
ATOM 5113 O O . LEU A 1 661 ? 3.488 -0.901 33.440 1.00 87.94 661 LEU A O 1
ATOM 5117 N N . GLY A 1 662 ? 5.493 -1.895 33.273 1.00 83.25 662 GLY A N 1
ATOM 5118 C CA . GLY A 1 662 ? 5.344 -2.282 31.874 1.00 83.25 662 GLY A CA 1
ATOM 5119 C C . GLY A 1 662 ? 6.651 -2.689 31.220 1.00 83.25 662 GLY A C 1
ATOM 5120 O O . GLY A 1 662 ? 7.716 -2.645 31.835 1.00 83.25 662 GLY A O 1
ATOM 5121 N N . THR A 1 663 ? 6.571 -3.085 29.955 1.00 81.38 663 THR A N 1
ATOM 5122 C CA . THR A 1 663 ? 7.728 -3.535 29.182 1.00 81.38 663 THR A CA 1
ATOM 5123 C C . THR A 1 663 ? 7.701 -2.911 27.795 1.00 81.38 663 THR A C 1
ATOM 5125 O O . THR A 1 663 ? 6.700 -3.021 27.088 1.00 81.38 663 THR A O 1
ATOM 5128 N N . VAL A 1 664 ? 8.813 -2.301 27.391 1.00 80.50 664 VAL A N 1
ATOM 5129 C CA . VAL A 1 664 ? 9.044 -1.816 26.027 1.00 80.50 664 VAL A CA 1
ATOM 5130 C C . VAL A 1 664 ? 10.224 -2.588 25.452 1.00 80.50 664 VAL A C 1
ATOM 5132 O O . VAL A 1 664 ? 11.300 -2.622 26.047 1.00 80.50 664 VAL A O 1
ATOM 5135 N N . ILE A 1 665 ? 10.005 -3.240 24.311 1.00 77.50 665 ILE A N 1
ATOM 5136 C CA . ILE A 1 665 ? 10.998 -4.087 23.640 1.00 77.50 665 ILE A CA 1
ATOM 5137 C C . ILE A 1 665 ? 11.409 -3.404 22.339 1.00 77.50 665 ILE A C 1
ATOM 5139 O O . ILE A 1 665 ? 10.539 -2.893 21.626 1.00 77.50 665 ILE A O 1
ATOM 5143 N N . ARG A 1 666 ? 12.712 -3.365 22.040 1.00 76.75 666 ARG A N 1
ATOM 5144 C CA . ARG A 1 666 ? 13.229 -2.723 20.829 1.00 76.75 666 ARG A CA 1
ATOM 5145 C C . ARG A 1 666 ? 12.650 -3.387 19.579 1.00 76.75 666 ARG A C 1
ATOM 5147 O O . ARG A 1 666 ? 12.705 -4.601 19.413 1.00 76.75 666 ARG A O 1
ATOM 5154 N N . GLY A 1 667 ? 12.052 -2.561 18.723 1.00 62.84 667 GLY A N 1
ATOM 5155 C CA . GLY A 1 667 ? 11.643 -2.935 17.371 1.00 62.84 667 GLY A CA 1
ATOM 5156 C C . GLY A 1 667 ? 12.699 -2.529 16.342 1.00 62.84 667 GLY A C 1
ATOM 5157 O O . GLY A 1 667 ? 13.756 -2.014 16.692 1.00 62.84 667 GLY A O 1
ATOM 5158 N N . SER A 1 668 ? 12.393 -2.687 15.057 1.00 46.50 668 SER A N 1
ATOM 5159 C CA . SER A 1 668 ? 13.287 -2.331 13.942 1.00 46.50 668 SER A CA 1
ATOM 5160 C C . SER A 1 668 ? 13.554 -0.826 13.783 1.00 46.50 668 SER A C 1
ATOM 5162 O O . SER A 1 668 ? 14.339 -0.429 12.927 1.00 46.50 668 SER A O 1
ATOM 5164 N N . THR A 1 669 ? 12.919 0.028 14.591 1.00 55.25 669 THR A N 1
ATOM 5165 C CA . THR A 1 669 ? 12.992 1.488 14.471 1.00 55.25 669 THR A CA 1
ATOM 5166 C C . THR A 1 669 ? 13.507 2.151 15.749 1.00 55.25 669 THR A C 1
ATOM 5168 O O . THR A 1 669 ? 13.391 1.622 16.858 1.00 55.25 669 THR A O 1
ATOM 5171 N N . THR A 1 670 ? 14.009 3.381 15.608 1.00 66.00 670 THR A N 1
ATOM 5172 C CA . THR A 1 670 ? 14.420 4.249 16.729 1.00 66.00 670 THR A CA 1
ATOM 5173 C C . THR A 1 670 ? 13.249 4.688 17.616 1.00 66.00 670 THR A C 1
ATOM 5175 O O . THR A 1 670 ? 13.466 5.282 18.670 1.00 66.00 670 THR A O 1
ATOM 5178 N N . HIS A 1 671 ? 12.003 4.360 17.244 1.00 62.22 671 HIS A N 1
ATOM 5179 C CA . HIS A 1 671 ? 10.793 4.623 18.030 1.00 62.22 671 HIS A CA 1
ATOM 5180 C C . HIS A 1 671 ? 10.901 4.100 19.468 1.00 62.22 671 HIS A C 1
ATOM 5182 O O . HIS A 1 671 ? 10.409 4.733 20.400 1.00 62.22 671 HIS A O 1
ATOM 5188 N N . TYR A 1 672 ? 11.609 2.984 19.652 1.00 75.44 672 TYR A N 1
ATOM 5189 C CA . TYR A 1 672 ? 11.936 2.448 20.967 1.00 75.44 672 TYR A CA 1
ATOM 5190 C C . TYR A 1 672 ? 12.583 3.498 21.883 1.00 75.44 672 TYR A C 1
ATOM 5192 O O . TYR A 1 672 ? 12.128 3.687 23.012 1.00 75.44 672 TYR A O 1
ATOM 5200 N N . ASP A 1 673 ? 13.601 4.213 21.398 1.00 74.81 673 ASP A N 1
ATOM 5201 C CA . ASP A 1 673 ? 14.357 5.165 22.211 1.00 74.81 673 ASP A CA 1
ATOM 5202 C C . ASP A 1 673 ? 13.479 6.364 22.601 1.00 74.81 673 ASP A C 1
ATOM 5204 O O . ASP A 1 673 ? 13.539 6.835 23.737 1.00 74.81 673 ASP A O 1
ATOM 5208 N N . TYR A 1 674 ? 12.595 6.816 21.705 1.00 77.75 674 TYR A N 1
ATOM 5209 C CA . TYR A 1 674 ? 11.641 7.890 21.998 1.00 77.75 674 TYR A CA 1
ATOM 5210 C C . TYR A 1 674 ? 10.611 7.484 23.054 1.00 77.75 674 TYR A C 1
ATOM 5212 O O . TYR A 1 674 ? 10.417 8.218 24.021 1.00 77.75 674 TYR A O 1
ATOM 5220 N N . VAL A 1 675 ? 9.994 6.304 22.924 1.00 76.31 675 VAL A N 1
ATOM 5221 C CA . VAL A 1 675 ? 9.009 5.814 23.905 1.00 76.31 675 VAL A CA 1
ATOM 5222 C C . VAL A 1 675 ? 9.659 5.646 25.278 1.00 76.31 675 VAL A C 1
ATOM 5224 O O . VAL A 1 675 ? 9.110 6.104 26.279 1.00 76.31 675 VAL A O 1
ATOM 5227 N N . CYS A 1 676 ? 10.853 5.054 25.341 1.00 82.06 676 CYS A N 1
ATOM 5228 C CA . CYS A 1 676 ? 11.575 4.872 26.600 1.00 82.06 676 CYS A CA 1
ATOM 5229 C C . CYS A 1 676 ? 11.912 6.215 27.265 1.00 82.06 676 CYS A C 1
ATOM 5231 O O . CYS A 1 676 ? 11.677 6.392 28.464 1.00 82.06 676 CYS A O 1
ATOM 5233 N N . ASN A 1 677 ? 12.420 7.173 26.484 1.00 83.56 677 ASN A N 1
ATOM 5234 C CA . ASN A 1 677 ? 12.826 8.482 26.988 1.00 83.56 677 ASN A CA 1
ATOM 5235 C C . ASN A 1 677 ? 11.637 9.324 27.464 1.00 83.56 677 ASN A C 1
ATOM 5237 O O . ASN A 1 677 ? 11.707 9.919 28.540 1.00 83.56 677 ASN A O 1
ATOM 5241 N N . GLU A 1 678 ? 10.546 9.379 26.699 1.00 85.12 678 GLU A N 1
ATOM 5242 C CA . GLU A 1 678 ? 9.384 10.197 27.062 1.00 85.12 678 GLU A CA 1
ATOM 5243 C C . GLU A 1 678 ? 8.618 9.619 28.252 1.00 85.12 678 GLU A C 1
ATOM 5245 O O . GLU A 1 678 ? 8.183 10.374 29.122 1.00 85.12 678 GLU A O 1
ATOM 5250 N N . MET A 1 679 ? 8.544 8.293 28.387 1.00 86.81 679 MET A N 1
ATOM 5251 C CA . MET A 1 679 ? 7.994 7.688 29.600 1.00 86.81 679 MET A CA 1
ATOM 5252 C C . MET A 1 679 ? 8.831 8.012 30.838 1.00 86.81 679 MET A C 1
ATOM 5254 O O . MET A 1 679 ? 8.274 8.413 31.860 1.00 86.81 679 MET A O 1
ATOM 5258 N N . ALA A 1 680 ? 10.159 7.873 30.759 1.00 86.50 680 ALA A N 1
ATOM 5259 C CA . ALA A 1 680 ? 11.042 8.177 31.884 1.00 86.50 680 ALA A CA 1
ATOM 5260 C C . ALA A 1 680 ? 10.920 9.651 32.308 1.00 86.50 680 ALA A C 1
ATOM 5262 O O . ALA A 1 680 ? 10.777 9.949 33.497 1.00 86.50 680 ALA A O 1
ATOM 5263 N N . LYS A 1 681 ? 10.890 10.576 31.337 1.00 88.88 681 LYS A N 1
ATOM 5264 C CA . LYS A 1 681 ? 10.644 12.005 31.588 1.00 88.88 681 LYS A CA 1
ATOM 5265 C C . LYS A 1 681 ? 9.265 12.255 32.193 1.00 88.88 681 LYS A C 1
ATOM 5267 O O . LYS A 1 681 ? 9.160 13.022 33.147 1.00 88.88 681 LYS A O 1
ATOM 5272 N N . GLY A 1 682 ? 8.226 11.611 31.663 1.00 90.56 682 GLY A N 1
ATOM 5273 C CA . GLY A 1 682 ? 6.856 11.735 32.150 1.00 90.56 682 GLY A CA 1
ATOM 5274 C C . GLY A 1 682 ? 6.740 11.326 33.615 1.00 90.56 682 GLY A C 1
ATOM 5275 O O . GLY A 1 682 ? 6.243 12.095 34.432 1.00 90.56 682 GLY A O 1
ATOM 5276 N N . VAL A 1 683 ? 7.290 10.165 33.977 1.00 89.75 683 VAL A N 1
ATOM 5277 C CA . VAL A 1 683 ? 7.288 9.668 35.361 1.00 89.75 683 VAL A CA 1
ATOM 5278 C C . VAL A 1 683 ? 8.109 10.563 36.296 1.00 89.75 683 VAL A C 1
ATOM 5280 O O . VAL A 1 683 ? 7.659 10.896 37.395 1.00 89.75 683 VAL A O 1
ATOM 5283 N N . ALA A 1 684 ? 9.279 11.035 35.857 1.00 88.44 684 ALA A N 1
ATOM 5284 C CA . ALA A 1 684 ? 10.082 11.982 36.633 1.00 88.44 684 ALA A CA 1
ATOM 5285 C C . ALA A 1 684 ? 9.346 13.316 36.871 1.00 88.44 684 ALA A C 1
ATOM 5287 O O . ALA A 1 684 ? 9.400 13.873 37.968 1.00 88.44 684 ALA A O 1
ATOM 5288 N N . ALA A 1 685 ? 8.609 13.814 35.875 1.00 91.12 685 ALA A N 1
ATOM 5289 C CA . ALA A 1 685 ? 7.839 15.047 35.995 1.00 91.12 685 ALA A CA 1
ATOM 5290 C C . ALA A 1 685 ? 6.683 14.933 37.004 1.00 91.12 685 ALA A C 1
ATOM 5292 O O . ALA A 1 685 ? 6.385 15.911 37.691 1.00 91.12 685 ALA A O 1
ATOM 5293 N N . ILE A 1 686 ? 6.053 13.759 37.134 1.00 92.56 686 ILE A N 1
ATOM 5294 C CA . ILE A 1 686 ? 4.967 13.533 38.106 1.00 92.56 686 ILE A CA 1
ATOM 5295 C C . ILE A 1 686 ? 5.486 13.676 39.536 1.00 92.56 686 ILE A C 1
ATOM 5297 O O . ILE A 1 686 ? 4.861 14.384 40.328 1.00 92.56 686 ILE A O 1
ATOM 5301 N N . ASN A 1 687 ? 6.650 13.086 39.837 1.00 84.75 687 ASN A N 1
ATOM 5302 C CA . ASN A 1 687 ? 7.303 13.223 41.143 1.00 84.75 687 ASN A CA 1
ATOM 5303 C C . ASN A 1 687 ? 7.497 14.701 41.515 1.00 84.75 687 ASN A C 1
ATOM 5305 O O . ASN A 1 687 ? 7.091 15.133 42.591 1.00 84.75 687 ASN A O 1
ATOM 5309 N N . LEU A 1 688 ? 8.067 15.492 40.598 1.00 85.56 688 LEU A N 1
ATOM 5310 C CA . LEU A 1 688 ? 8.341 16.916 40.822 1.00 85.56 688 LEU A CA 1
ATOM 5311 C C . LEU A 1 688 ? 7.070 17.762 40.939 1.00 85.56 688 LEU A C 1
ATOM 5313 O O . LEU A 1 688 ? 7.052 18.744 41.677 1.00 85.56 688 LEU A O 1
ATOM 5317 N N . LYS A 1 689 ? 6.019 17.414 40.192 1.00 90.50 689 LYS A N 1
ATOM 5318 C CA . LYS A 1 689 ? 4.780 18.196 40.142 1.00 90.50 689 LYS A CA 1
ATOM 5319 C C . LYS A 1 689 ? 3.866 17.924 41.335 1.00 90.50 689 LYS A C 1
ATOM 5321 O O . LYS A 1 689 ? 3.260 18.854 41.854 1.00 90.50 689 LYS A O 1
ATOM 5326 N N . THR A 1 690 ? 3.718 16.659 41.715 1.00 91.19 690 THR A N 1
ATOM 5327 C CA . THR A 1 690 ? 2.704 16.223 42.691 1.00 91.19 690 THR A CA 1
ATOM 5328 C C . THR A 1 690 ? 3.274 16.042 44.094 1.00 91.19 690 THR A C 1
ATOM 5330 O O . THR A 1 690 ? 2.527 16.098 45.066 1.00 91.19 690 THR A O 1
ATOM 5333 N N . GLY A 1 691 ? 4.588 15.818 44.213 1.00 87.25 691 GLY A N 1
ATOM 5334 C CA . GLY A 1 691 ? 5.223 15.440 45.475 1.00 87.25 691 GLY A CA 1
ATOM 5335 C C . GLY A 1 691 ? 4.870 14.026 45.951 1.00 87.25 691 GLY A C 1
ATOM 5336 O O . GLY A 1 691 ? 5.299 13.641 47.036 1.00 87.25 691 GLY A O 1
ATOM 5337 N N . VAL A 1 692 ? 4.107 13.255 45.167 1.00 92.94 692 VAL A N 1
ATOM 5338 C CA . VAL A 1 692 ? 3.812 11.842 45.432 1.00 92.94 692 VAL A CA 1
ATOM 5339 C C . VAL A 1 692 ? 4.899 10.985 44.774 1.00 92.94 692 VAL A C 1
ATOM 5341 O O . VAL A 1 692 ? 5.102 11.100 43.557 1.00 92.94 692 VAL A O 1
ATOM 5344 N N . PRO A 1 693 ? 5.594 10.116 45.533 1.00 93.44 693 PRO A N 1
ATOM 5345 C CA . PRO A 1 693 ? 6.555 9.173 44.978 1.00 93.44 693 PRO A CA 1
ATOM 5346 C C . PRO A 1 693 ? 5.948 8.341 43.846 1.00 93.44 693 PRO A C 1
ATOM 5348 O O . PRO A 1 693 ? 5.029 7.556 44.051 1.00 93.44 693 PRO A O 1
ATOM 5351 N N . THR A 1 694 ? 6.469 8.515 42.636 1.00 94.50 694 THR A N 1
ATOM 5352 C CA . THR A 1 694 ? 6.048 7.802 41.429 1.00 94.50 694 THR A CA 1
ATOM 5353 C C . THR A 1 694 ? 7.227 6.993 40.901 1.00 94.50 694 THR A C 1
ATOM 5355 O O . THR A 1 694 ? 8.170 7.543 40.327 1.00 94.50 694 THR A O 1
ATOM 5358 N N . ILE A 1 695 ? 7.204 5.681 41.120 1.00 93.62 695 ILE A N 1
ATOM 5359 C CA . ILE A 1 695 ? 8.327 4.791 40.827 1.00 93.62 695 ILE A CA 1
ATOM 5360 C C . ILE A 1 695 ? 8.289 4.329 39.370 1.00 93.62 695 ILE A C 1
ATOM 5362 O O . ILE A 1 695 ? 7.263 3.854 38.871 1.00 93.62 695 ILE A O 1
ATOM 5366 N N . PHE A 1 696 ? 9.433 4.444 38.692 1.00 90.69 696 PHE A N 1
ATOM 5367 C CA . PHE A 1 696 ? 9.643 3.942 37.336 1.00 90.69 696 PHE A CA 1
ATOM 5368 C C . PHE A 1 696 ? 9.978 2.447 37.370 1.00 90.69 696 PHE A C 1
ATOM 5370 O O . PHE A 1 696 ? 11.139 2.056 37.469 1.00 90.69 696 PHE A O 1
ATOM 5377 N N . GLY A 1 697 ? 8.948 1.608 37.313 1.00 85.50 697 GLY A N 1
ATOM 5378 C CA . GLY A 1 697 ? 9.066 0.151 37.243 1.00 85.50 697 GLY A CA 1
ATOM 5379 C C . GLY A 1 697 ? 8.982 -0.391 35.814 1.00 85.50 697 GLY A C 1
ATOM 5380 O O . GLY A 1 697 ? 8.732 -1.577 35.633 1.00 85.50 697 GLY A O 1
ATOM 5381 N N . LEU A 1 698 ? 9.148 0.458 34.797 1.00 85.81 698 LEU A N 1
ATOM 5382 C CA . LEU A 1 698 ? 9.126 0.078 33.385 1.00 85.81 698 LEU A CA 1
ATOM 5383 C C . LEU A 1 698 ? 10.451 -0.569 32.968 1.00 85.81 698 LEU A C 1
ATOM 5385 O O . LEU A 1 698 ? 11.538 -0.079 33.275 1.00 85.81 698 LEU A O 1
ATOM 5389 N N . VAL A 1 699 ? 10.356 -1.665 32.223 1.00 83.12 699 VAL A N 1
ATOM 5390 C CA . VAL A 1 699 ? 11.502 -2.421 31.723 1.00 83.12 699 VAL A CA 1
ATOM 5391 C C . VAL A 1 699 ? 11.716 -2.106 30.246 1.00 83.12 699 VAL A C 1
ATOM 5393 O O . VAL A 1 699 ? 10.844 -2.360 29.418 1.00 83.12 699 VAL A O 1
ATOM 5396 N N . THR A 1 700 ? 12.887 -1.561 29.922 1.00 85.75 700 THR A N 1
ATOM 5397 C CA . THR A 1 700 ? 13.319 -1.262 28.552 1.00 85.75 700 THR A CA 1
ATOM 5398 C C . THR A 1 700 ? 14.390 -2.266 28.138 1.00 85.75 700 THR A C 1
ATOM 5400 O O . THR A 1 700 ? 15.394 -2.452 28.838 1.00 85.75 700 THR A O 1
ATOM 5403 N N . THR A 1 701 ? 14.123 -3.012 27.069 1.00 78.25 701 THR A N 1
ATOM 5404 C CA . THR A 1 701 ? 14.910 -4.195 26.697 1.00 78.25 701 THR A CA 1
ATOM 5405 C C . THR A 1 701 ? 15.107 -4.310 25.201 1.00 78.25 701 THR A C 1
ATOM 5407 O O . THR A 1 701 ? 14.207 -4.010 24.421 1.00 78.25 701 THR A O 1
ATOM 5410 N N . GLU A 1 702 ? 16.276 -4.801 24.809 1.00 70.88 702 GLU A N 1
ATOM 5411 C CA . GLU A 1 702 ? 16.660 -4.968 23.406 1.00 70.88 702 GLU A CA 1
ATOM 5412 C C . GLU A 1 702 ? 15.929 -6.141 22.746 1.00 70.88 702 GLU A C 1
ATOM 5414 O O . GLU A 1 702 ? 15.659 -6.126 21.551 1.00 70.88 702 GLU A O 1
ATOM 5419 N N . ASN A 1 703 ? 15.570 -7.148 23.538 1.00 65.69 703 ASN A N 1
ATOM 5420 C CA . ASN A 1 703 ? 14.887 -8.343 23.074 1.00 65.69 703 ASN A CA 1
ATOM 5421 C C . ASN A 1 703 ? 13.932 -8.885 24.140 1.00 65.69 703 ASN A C 1
ATOM 5423 O O . ASN A 1 703 ? 13.797 -8.351 25.249 1.00 65.69 703 ASN A O 1
ATOM 5427 N N . ILE A 1 704 ? 13.227 -9.947 23.770 1.00 59.28 704 ILE A N 1
ATOM 5428 C CA . ILE A 1 704 ? 12.241 -10.580 24.630 1.00 59.28 704 ILE A CA 1
ATOM 5429 C C . ILE A 1 704 ? 12.875 -11.304 25.822 1.00 59.28 704 ILE A C 1
ATOM 5431 O O . ILE A 1 704 ? 12.269 -11.308 26.894 1.00 59.28 704 ILE A O 1
ATOM 5435 N N . GLU A 1 705 ? 14.079 -11.872 25.689 1.00 60.28 705 GLU A N 1
ATOM 5436 C CA . GLU A 1 705 ? 14.707 -12.621 26.780 1.00 60.28 705 GLU A CA 1
ATOM 5437 C C . GLU A 1 705 ? 15.086 -11.708 27.943 1.00 60.28 705 GLU A C 1
ATOM 5439 O O . GLU A 1 705 ? 14.806 -12.034 29.096 1.00 60.28 705 GLU A O 1
ATOM 5444 N N . GLN A 1 706 ? 15.626 -10.521 27.653 1.00 69.38 706 GLN A N 1
ATOM 5445 C CA . GLN A 1 706 ? 15.915 -9.525 28.685 1.00 69.38 706 GLN A CA 1
ATOM 5446 C C . GLN A 1 706 ? 14.640 -9.061 29.401 1.00 69.38 706 GLN A C 1
ATOM 5448 O O . GLN A 1 706 ? 14.662 -8.793 30.605 1.00 69.38 706 GLN A O 1
ATOM 5453 N N . ALA A 1 707 ? 13.519 -8.959 28.676 1.00 66.94 707 ALA A N 1
ATOM 5454 C CA . ALA A 1 707 ? 12.234 -8.614 29.276 1.00 66.94 707 ALA A CA 1
ATOM 5455 C C . ALA A 1 707 ? 11.754 -9.709 30.232 1.00 66.94 707 ALA A C 1
ATOM 5457 O O . ALA A 1 707 ? 11.291 -9.400 31.327 1.00 66.94 707 ALA A O 1
ATOM 5458 N N . ILE A 1 708 ? 11.894 -10.977 29.841 1.00 61.62 708 ILE A N 1
ATOM 5459 C CA . ILE A 1 708 ? 11.507 -12.134 30.657 1.00 61.62 708 ILE A CA 1
ATOM 5460 C C . ILE A 1 708 ? 12.389 -12.243 31.904 1.00 61.62 708 ILE A C 1
ATOM 5462 O O . ILE A 1 708 ? 11.869 -12.433 33.003 1.00 61.62 708 ILE A O 1
ATOM 5466 N N . GLU A 1 709 ? 13.704 -12.070 31.768 1.00 66.31 709 GLU A N 1
ATOM 5467 C CA . GLU A 1 709 ? 14.635 -12.107 32.899 1.00 66.31 709 GLU A CA 1
ATOM 5468 C C . GLU A 1 709 ? 14.272 -11.057 33.961 1.00 66.31 709 GLU A C 1
ATOM 5470 O O . GLU A 1 709 ? 14.216 -11.374 35.150 1.00 66.31 709 GLU A O 1
ATOM 5475 N N . ARG A 1 710 ? 13.939 -9.838 33.515 1.00 67.38 710 ARG A N 1
ATOM 5476 C CA . ARG A 1 710 ? 13.596 -8.690 34.370 1.00 67.38 710 ARG A CA 1
ATOM 5477 C C . ARG A 1 710 ? 12.155 -8.709 34.900 1.00 67.38 710 ARG A C 1
ATOM 5479 O O . ARG A 1 710 ? 11.893 -8.120 35.950 1.00 67.38 710 ARG A O 1
ATOM 5486 N N . ALA A 1 711 ? 11.226 -9.368 34.206 1.00 67.31 711 ALA A N 1
ATOM 5487 C CA . ALA A 1 711 ? 9.865 -9.617 34.693 1.00 67.31 711 ALA A CA 1
ATOM 5488 C C . ALA A 1 711 ? 9.817 -10.787 35.699 1.00 67.31 711 ALA A C 1
ATOM 5490 O O . ALA A 1 711 ? 8.967 -10.787 36.588 1.00 67.31 711 ALA A O 1
ATOM 5491 N N . GLY A 1 712 ? 10.784 -11.712 35.620 1.00 60.06 712 GLY A N 1
ATOM 5492 C CA . GLY A 1 712 ? 11.204 -12.604 36.701 1.00 60.06 712 GLY A CA 1
ATOM 5493 C C . GLY A 1 712 ? 10.925 -14.097 36.488 1.00 60.06 712 GLY A C 1
ATOM 5494 O O . GLY A 1 712 ? 9.773 -14.516 36.483 1.00 60.06 712 GLY A O 1
ATOM 5495 N N . THR A 1 713 ? 12.004 -14.901 36.469 1.00 48.44 713 THR A N 1
ATOM 5496 C CA . THR A 1 713 ? 12.067 -16.282 37.027 1.00 48.44 713 THR A CA 1
ATOM 5497 C C . THR A 1 713 ? 13.424 -16.662 37.668 1.00 48.44 713 THR A C 1
ATOM 5499 O O . THR A 1 713 ? 13.480 -17.676 38.362 1.00 48.44 713 THR A O 1
ATOM 5502 N N . LYS A 1 714 ? 14.521 -15.888 37.508 1.00 44.31 714 LYS A N 1
ATOM 5503 C CA . LYS A 1 714 ? 15.856 -16.251 38.061 1.00 44.31 714 LYS A CA 1
ATOM 5504 C C . LYS A 1 714 ? 16.676 -15.132 38.736 1.00 44.31 714 LYS A C 1
ATOM 5506 O O . LYS A 1 714 ? 17.449 -15.460 39.632 1.00 44.31 714 LYS A O 1
ATOM 5511 N N . ALA A 1 715 ? 16.523 -13.852 38.375 1.00 47.47 715 ALA A N 1
ATOM 5512 C CA . ALA A 1 715 ? 17.327 -12.751 38.932 1.00 47.47 715 ALA A CA 1
ATOM 5513 C C . ALA A 1 715 ? 16.513 -11.450 39.094 1.00 47.47 715 ALA A C 1
ATOM 5515 O O . ALA A 1 715 ? 16.499 -10.621 38.196 1.00 47.47 715 ALA A O 1
ATOM 5516 N N . GLY A 1 716 ? 15.857 -11.267 40.247 1.00 62.00 716 GLY A N 1
ATOM 5517 C CA . GLY A 1 716 ? 15.186 -10.012 40.628 1.00 62.00 716 GLY A CA 1
ATOM 5518 C C . GLY A 1 716 ? 13.950 -9.655 39.787 1.00 62.00 716 GLY A C 1
ATOM 5519 O O . GLY A 1 716 ? 14.041 -9.332 38.608 1.00 62.00 716 GLY A O 1
ATOM 5520 N N . ASN A 1 717 ? 12.765 -9.673 40.399 1.00 80.06 717 ASN A N 1
ATOM 5521 C CA . ASN A 1 717 ? 11.537 -9.220 39.746 1.00 80.06 717 ASN A CA 1
ATOM 5522 C C . ASN A 1 717 ? 11.460 -7.683 39.808 1.00 80.06 717 ASN A C 1
ATOM 5524 O O . ASN A 1 717 ? 11.414 -7.109 40.894 1.00 80.06 717 ASN A O 1
ATOM 5528 N N . LYS A 1 718 ? 11.412 -6.997 38.660 1.00 82.56 718 LYS A N 1
ATOM 5529 C CA . LYS A 1 718 ? 11.398 -5.522 38.637 1.00 82.56 718 LYS A CA 1
ATOM 5530 C C . LYS A 1 718 ? 10.158 -4.892 39.263 1.00 82.56 718 LYS A C 1
ATOM 5532 O O . LYS A 1 718 ? 10.247 -3.779 39.772 1.00 82.56 718 LYS A O 1
ATOM 5537 N N . GLY A 1 719 ? 9.030 -5.596 39.270 1.00 85.19 719 GLY A N 1
ATOM 5538 C CA . GLY A 1 719 ? 7.848 -5.163 40.006 1.00 85.19 719 GLY A CA 1
ATOM 5539 C C . GLY A 1 719 ? 8.038 -5.227 41.521 1.00 85.19 719 GLY A C 1
ATOM 5540 O O . GLY A 1 719 ? 7.655 -4.290 42.217 1.00 85.19 719 GLY A O 1
ATOM 5541 N N . TRP A 1 720 ? 8.711 -6.267 42.024 1.00 85.81 720 TRP A N 1
ATOM 5542 C CA . TRP A 1 720 ? 9.096 -6.370 43.437 1.00 85.81 720 TRP A CA 1
ATOM 5543 C C . TRP A 1 720 ? 10.026 -5.224 43.860 1.00 85.81 720 TRP A C 1
ATOM 5545 O O . TRP A 1 720 ? 9.796 -4.570 44.881 1.00 85.81 720 TRP A O 1
ATOM 5555 N N . ASP A 1 721 ? 11.057 -4.946 43.056 1.00 86.31 721 ASP A N 1
ATOM 5556 C CA . ASP A 1 721 ? 11.997 -3.847 43.311 1.00 86.31 721 ASP A CA 1
ATOM 5557 C C . ASP A 1 721 ? 11.265 -2.496 43.354 1.00 86.31 721 ASP A C 1
ATOM 5559 O O . ASP A 1 721 ? 11.482 -1.686 44.257 1.00 86.31 721 ASP A O 1
ATOM 5563 N N . ALA A 1 722 ? 10.371 -2.264 42.387 1.00 90.38 722 ALA A N 1
ATOM 5564 C CA . ALA A 1 722 ? 9.614 -1.024 42.284 1.00 90.38 722 ALA A CA 1
ATOM 5565 C C . ALA A 1 722 ? 8.642 -0.834 43.459 1.00 90.38 722 ALA A C 1
ATOM 5567 O O . ALA A 1 722 ? 8.514 0.279 43.968 1.00 90.38 722 ALA A O 1
ATOM 5568 N N . ALA A 1 723 ? 8.002 -1.907 43.928 1.00 89.25 723 ALA A N 1
ATOM 5569 C CA . ALA A 1 723 ? 7.136 -1.866 45.103 1.00 89.25 723 ALA A CA 1
ATOM 5570 C C . ALA A 1 723 ? 7.909 -1.617 46.396 1.00 89.25 723 ALA A C 1
ATOM 5572 O O . ALA A 1 723 ? 7.515 -0.763 47.185 1.00 89.25 723 ALA A O 1
ATOM 5573 N N . THR A 1 724 ? 9.057 -2.269 46.575 1.00 89.31 724 THR A N 1
ATOM 5574 C CA . THR A 1 724 ? 9.930 -2.013 47.730 1.00 89.31 724 THR A CA 1
ATOM 5575 C C . THR A 1 724 ? 10.373 -0.544 47.759 1.00 89.31 724 THR A C 1
ATOM 5577 O O . THR A 1 724 ? 10.262 0.123 48.785 1.00 89.31 724 THR A O 1
ATOM 5580 N N . ALA A 1 725 ? 10.789 0.004 46.612 1.00 89.88 725 ALA A N 1
ATOM 5581 C CA . ALA A 1 725 ? 11.156 1.415 46.500 1.00 89.88 725 ALA A CA 1
ATOM 5582 C C . ALA A 1 725 ? 9.976 2.367 46.772 1.00 89.88 725 ALA A C 1
ATOM 5584 O O . ALA A 1 725 ? 10.167 3.414 47.388 1.00 89.88 725 ALA A O 1
ATOM 5585 N N . ALA A 1 726 ? 8.761 2.012 46.339 1.00 92.44 726 ALA A N 1
ATOM 5586 C CA . ALA A 1 726 ? 7.560 2.805 46.595 1.00 92.44 726 ALA A CA 1
ATOM 5587 C C . ALA A 1 726 ? 7.252 2.904 48.095 1.00 92.44 726 ALA A C 1
ATOM 5589 O O . ALA A 1 726 ? 6.991 4.000 48.588 1.00 92.44 726 ALA A O 1
ATOM 5590 N N . ILE A 1 727 ? 7.341 1.784 48.818 1.00 90.75 727 ILE A N 1
ATOM 5591 C CA . ILE A 1 727 ? 7.104 1.719 50.268 1.00 90.75 727 ILE A CA 1
ATOM 5592 C C . ILE A 1 727 ? 8.125 2.577 51.022 1.00 90.75 727 ILE A C 1
ATOM 5594 O O . ILE A 1 727 ? 7.749 3.408 51.850 1.00 90.75 727 ILE A O 1
ATOM 5598 N N . GLU A 1 728 ? 9.413 2.419 50.712 1.00 90.94 728 GLU A N 1
ATOM 5599 C CA . GLU A 1 728 ? 10.485 3.195 51.348 1.00 90.94 728 GLU A CA 1
ATOM 5600 C C . GLU A 1 728 ? 10.318 4.700 51.102 1.00 90.94 728 GLU A C 1
ATOM 5602 O O . GLU A 1 728 ? 10.402 5.509 52.029 1.00 90.94 728 GLU A O 1
ATOM 5607 N N . MET A 1 729 ? 10.002 5.092 49.865 1.00 91.44 729 MET A N 1
ATOM 5608 C CA . MET A 1 729 ? 9.791 6.497 49.519 1.00 91.44 729 MET A CA 1
ATOM 5609 C C . MET A 1 729 ? 8.530 7.088 50.154 1.00 91.44 729 MET A C 1
ATOM 5611 O O . MET A 1 729 ? 8.560 8.246 50.578 1.00 91.44 729 MET A O 1
ATOM 5615 N N . ALA A 1 730 ? 7.439 6.325 50.256 1.00 90.00 730 ALA A N 1
ATOM 5616 C CA . ALA A 1 730 ? 6.234 6.749 50.968 1.00 90.00 730 ALA A CA 1
ATOM 5617 C C . ALA A 1 730 ? 6.529 6.989 52.459 1.00 90.00 730 ALA A C 1
ATOM 5619 O O . ALA A 1 730 ? 6.199 8.050 52.998 1.00 90.00 730 ALA A O 1
ATOM 5620 N N . ASN A 1 731 ? 7.233 6.056 53.107 1.00 89.19 731 ASN A N 1
ATOM 5621 C CA . ASN A 1 731 ? 7.630 6.171 54.512 1.00 89.19 731 ASN A CA 1
ATOM 5622 C C . ASN A 1 731 ? 8.554 7.369 54.756 1.00 89.19 731 ASN A C 1
ATOM 5624 O O . ASN A 1 731 ? 8.321 8.148 55.682 1.00 89.19 731 ASN A O 1
ATOM 5628 N N . LEU A 1 732 ? 9.565 7.561 53.905 1.00 88.12 732 LEU A N 1
ATOM 5629 C CA . LEU A 1 732 ? 10.483 8.695 53.998 1.00 88.12 732 LEU A CA 1
ATOM 5630 C C . LEU A 1 732 ? 9.749 10.028 53.803 1.00 88.12 732 LEU A C 1
ATOM 5632 O O . LEU A 1 732 ? 9.942 10.965 54.574 1.00 88.12 732 LEU A O 1
ATOM 5636 N N . THR A 1 733 ? 8.856 10.110 52.815 1.00 84.75 733 THR A N 1
ATOM 5637 C CA . THR A 1 733 ? 8.063 11.323 52.547 1.00 84.75 733 THR A CA 1
ATOM 5638 C C . THR A 1 733 ? 7.159 11.667 53.729 1.00 84.75 733 THR A C 1
ATOM 5640 O O . THR A 1 733 ? 6.983 12.841 54.047 1.00 84.75 733 THR A O 1
ATOM 5643 N N . LYS A 1 734 ? 6.624 10.657 54.422 1.00 84.75 734 LYS A N 1
ATOM 5644 C CA . LYS A 1 734 ? 5.827 10.837 55.639 1.00 84.75 734 LYS A CA 1
ATOM 5645 C C . LYS A 1 734 ? 6.658 11.302 56.838 1.00 84.75 734 LYS A C 1
ATOM 5647 O O . LYS A 1 734 ? 6.124 12.020 57.669 1.00 84.75 734 LYS A O 1
ATOM 5652 N N . GLN A 1 735 ? 7.932 10.917 56.932 1.00 85.12 735 GLN A N 1
ATOM 5653 C CA . GLN A 1 735 ? 8.847 11.394 57.981 1.00 85.12 735 GLN A CA 1
ATOM 5654 C C . GLN A 1 735 ? 9.351 12.825 57.744 1.00 85.12 735 GLN A C 1
ATOM 5656 O O . GLN A 1 735 ? 9.746 13.497 58.693 1.00 85.12 735 GLN A O 1
ATOM 5661 N N . LEU A 1 736 ? 9.392 13.266 56.483 1.00 77.06 736 LEU A N 1
ATOM 5662 C CA . LEU A 1 736 ? 9.849 14.602 56.085 1.00 77.06 736 LEU A CA 1
ATOM 5663 C C . LEU A 1 736 ? 8.734 15.665 56.091 1.00 77.06 736 LEU A C 1
ATOM 5665 O O . LEU A 1 736 ? 9.038 16.850 55.939 1.00 77.06 736 LEU A O 1
ATOM 5669 N N . LYS A 1 737 ? 7.472 15.250 56.236 1.00 65.56 737 LYS A N 1
ATOM 5670 C CA . LYS A 1 737 ? 6.316 16.118 56.508 1.00 65.56 737 LYS A CA 1
ATOM 5671 C C . LYS A 1 737 ? 6.144 16.289 58.010 1.00 65.56 737 LYS A C 1
ATOM 5673 O O . LYS A 1 737 ? 5.788 17.419 58.411 1.00 65.56 737 LYS A O 1
#

Foldseek 3Di:
DCVVVVHDDDPCVCVVVVCVVCVLVCCCVVPLFAAEEEEAEAEPVRHRADPVRAHDPLDDPVSVLVVLVVQLVFQEEEAELVCCVRPLDQQARDDPDDGDGHEYEYFDQALPRDCPGNNLPVPPHAAEYEYAPPHDPVSQVVSVVSRYHYDHQYHDSGHDVVSVRSSCSVVVRSHYYYPYPPVVSVVCVVVVVHPHYDYHYRDPPVVVVCVVCCSVPNPPPCLLVVQLVCQLVLHWAWEAEDCVPPLFIKTKHALVSLALVNLVCQCPQAVFAKEKQDAPVLCVQLVFAFPDPDQPDLLSWGWTFAKWFPPDDQCAHSHRVSVRSVLSQPPPHYNVRIDTHHRYIYTYADQLACLQPVDPSSVNQLSCVVSVHRSMMIIGIGADPVRHGDHPVNVVVVCVVRVHRYYYSVSVNLVCLQPPLFKDWDDWDWDQDPLGIWIWIWIAGRRPRDIKIKTWFDADDQVDAAEEEEAEDECCCCPVVDLQDCRNVLVSQSSNVCVVVRGHMYIYHDQYPLNPDDVLNVQLVVVVVVPDDSCRSQVVVSHDPHDDQLSNVLSVCVVSSHAEYAYADPDPVNQVRNVSRRHHDPHHDYRDDDHDDNNCCVVCLVPVLQVLLQVLLVVLCVVVPNDPVLDDDDDDPDLQCQLVVQLVVLQVPSDLAAEREEEQEDDPDPVLVVSVVVSVVSQVVSCVPRVRHYFDLYHRYHDSVSSDVQSDDPDHHSSNVRNVVNVVSSVVSVVVD

Sequence (737 aa):
MLRQQGIEVEVGVLRERGRRMNEKFIKYITTGLPFVTLKTASTLDGKIATRSGDSKWISNESAREIVHALRHRHQGIMVGVETVIADNPELTTRLQVEGISPVRIVVDSKLRLPVGSKMVKDGLVPTWVLTTDEASPEAAERLEAYGVEIIRCGPGPRVDLLNALSKLGEREIGSILLEGGGTLNGAMLEARLTGDTINIECDILGKYVDHLLHYGKGHQENGAEEAIYDLMRGKPVIVVDDEDRENEGDFIALAEKATPEVINFMITEGRGLVCVPITQQRADELNLKPMVQQNTDFHGTAFTVSVDHKDTTTGISAHERSITVKGLIDPEAKSGDFRKPGHMFPLIAKDGGVLRRAGHTEAAVDLAIMCGSYPAGVICEVIKEDGTMARLPDLQEIARKHDLKLISIQDMIRYRNEKEQLVQREVAVRMPTDFGEFQAVAYTNAVDNKEHIALVKGEIDGSKPVLVRVHSECLTGDVFHSHRCDCGPQFDAALKQIHDEGNGVLLYMRQEGRGIGLINKLKAYKLQEEGLDTVDANLKLGFAADLRDYGIGAQILKDLGVRQIRLLTNNPRKIKGLEGYGLEVVERVSIQMEENEDNTVYLHTKQAKLGHMLNGALDAFKRHGVQDDEVDVAWVPGAFEIPLIAQKMAESGKYDAVITLGTVIRGSTTHYDYVCNEMAKGVAAINLKTGVPTIFGLVTTENIEQAIERAGTKAGNKGWDAATAAIEMANLTKQLK